Protein AF-0000000083927028 (afdb_homodimer)

Sequence (644 aa):
MFLLHHGEDELATMRWKTPGSFLRGRNTTITQTTTNLSTMASKRDKISDSCSRCLSSKTSTQDGKARVKRVSIEGNIAVGKSTFTRLLQSACPDWEVMAEPVSHWQNIEGGTSKGTGASPQTTVSNLLQMMYQDPLRWSYTFQTYSCMSRLRTQLQPPPARLLSSEGTPVQVYERSVYSDRYIFALNMFELGCINSTEWAVYQNWHSFLVEQFGHQVELEGIIYLKAPPKKCMERLEHRGRAEEKGVELDYLDKLHVQHERWLVEKSTEIHFEKIKQIPVLQLDASVEFQSDPEVREQFITKVCAFFLLHFHPTAAVPVLTTMFLLHHGEDELATMRWKTPGSFLRGRNTTITQTTTNLSTMASKRDKISDSCSRCLSSKTSTQDGKARVKRVSIEGNIAVGKSTFTRLLQSACPDWEVMAEPVSHWQNIEGGTSKGTGASPQTTVSNLLQMMYQDPLRWSYTFQTYSCMSRLRTQLQPPPARLLSSEGTPVQVYERSVYSDRYIFALNMFELGCINSTEWAVYQNWHSFLVEQFGHQVELEGIIYLKAPPKKCMERLEHRGRAEEKGVELDYLDKLHVQHERWLVEKSTEIHFEKIKQIPVLQLDASVEFQSDPEVREQFITKVCAFFLLHFHPTAAVPVLTT

Solvent-accessible surface area (backbone atoms only — not comparable to full-atom values): 37428 Å² total; per-residue (Å²): 134,84,81,80,81,76,80,78,78,79,76,79,72,80,71,80,73,78,81,74,77,84,78,86,78,79,76,75,76,73,77,74,75,84,73,78,72,66,72,63,53,66,64,49,54,53,57,33,48,49,48,48,60,63,32,40,64,78,66,52,43,94,86,59,57,70,70,72,40,30,32,29,42,40,62,51,76,54,44,46,64,73,60,48,47,52,51,49,41,73,51,33,84,44,39,44,72,43,74,63,67,57,68,56,37,52,44,33,50,31,77,72,72,78,58,95,80,46,60,74,68,39,71,65,40,40,48,52,39,45,22,67,75,39,33,67,77,27,35,57,62,42,48,51,48,52,35,47,54,48,48,55,59,56,64,50,77,77,57,67,71,39,72,69,38,80,37,58,24,33,38,38,26,53,42,49,66,60,46,40,47,64,35,52,45,43,47,36,33,78,72,59,28,27,46,72,61,56,46,29,50,50,51,50,52,50,51,51,51,49,60,73,45,33,91,60,69,56,62,68,32,34,38,36,40,42,54,56,45,69,59,17,45,54,41,42,61,68,70,56,53,78,62,53,73,80,66,49,63,67,56,41,43,52,47,43,51,36,46,42,31,47,72,70,67,61,68,54,92,71,92,46,76,70,65,71,71,46,50,65,48,80,39,79,37,69,54,67,45,89,82,30,69,67,53,42,51,51,51,52,50,51,50,42,51,51,48,40,60,73,72,36,72,83,63,74,70,78,74,75,77,124,133,87,78,80,81,79,77,78,79,78,76,81,71,81,69,78,73,78,78,80,78,85,78,80,79,80,77,76,76,74,78,76,75,83,73,78,73,67,70,63,52,64,64,47,54,54,56,33,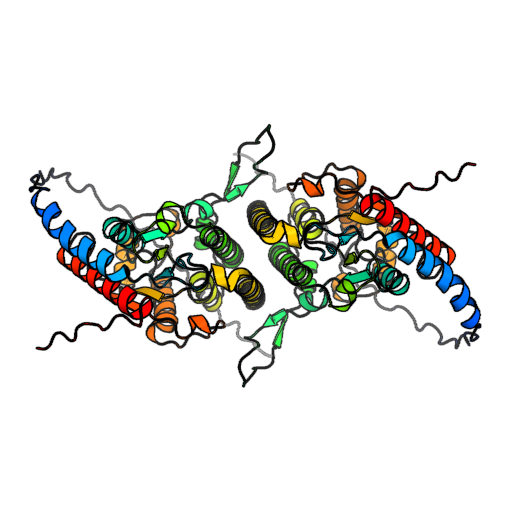47,50,48,47,60,59,33,39,64,78,66,55,44,94,86,59,58,71,71,72,41,31,32,27,42,40,61,50,75,54,44,47,64,72,62,48,48,52,52,49,43,72,51,33,83,44,41,42,72,43,75,63,68,57,66,56,37,52,44,34,50,30,76,72,72,78,59,93,81,47,59,75,70,40,71,66,39,40,48,52,40,45,22,66,76,38,34,66,76,27,35,56,60,42,50,51,48,53,35,48,55,47,47,56,58,54,64,50,75,77,58,66,70,42,73,69,40,79,36,60,26,32,39,38,25,53,42,50,66,61,46,41,47,64,37,53,44,43,48,36,34,76,72,58,28,28,47,73,60,57,46,29,52,50,50,51,52,48,51,50,49,49,62,74,43,30,91,60,68,56,65,68,32,34,38,35,42,40,55,59,42,69,59,17,46,54,42,40,62,68,71,56,54,78,62,52,73,82,66,50,62,6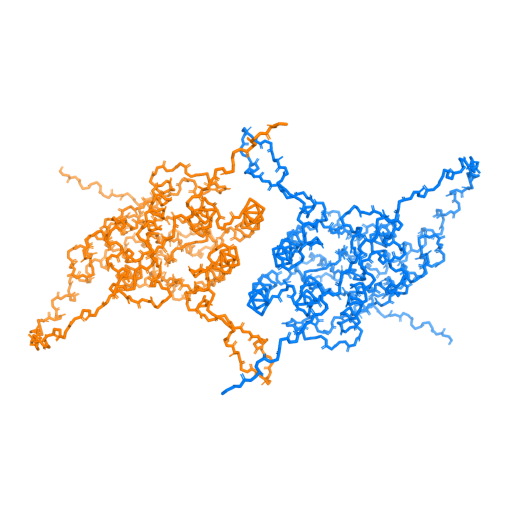7,57,42,43,52,48,42,51,36,45,42,31,47,72,68,68,59,67,52,92,69,91,45,74,71,65,72,72,46,50,66,48,79,42,79,37,70,54,66,46,91,82,29,68,66,52,42,51,51,51,52,51,51,52,41,51,52,47,39,61,73,73,36,71,83,63,74,71,77,73,75,76,124

Radius of gyration: 30.53 Å; Cα contacts (8 Å, |Δi|>4): 823; chains: 2; bounding box: 79×105×72 Å

InterPro domains:
  IPR027417 P-loop containing nucleoside triphosphate hydrolase [G3DSA:3.40.50.300] (68-308)
  IPR027417 P-loop containing nucleoside triphosphate hydrolase [SSF52540] (67-279)
  IPR031314 Deoxynucleoside kinase domain [PF01712] (71-305)
  IPR031314 Deoxynucleoside kinase domain [cd01673] (70-286)
  IPR050566 Deoxyribonucleoside Kinase [PTHR10513] (41-309)

Foldseek 3Di:
DDPPDPPPPPPPPPPLPPPDDDDDPDPPPPPPDPPDPPVVVPVLVVQLVVLQVLQLPQPQDPVRFQDAAEEEEDEFAQLCLVVLQVLLCSSYVLEAEDEQVQVCQQFPWDDDADDPVGPPGDGDGNLLLVCLVQVLPRVLVSLVVSLVVQVVRLQDDDDPVNRPRSGRRYYYYHDASQCSLQQRSVLCDVVVSQDPVSNVVVVVVSVVVCVVCVVRRDHQAYEYADDQLVLSVVSCVVVCDPSCSSPDSVSSVSSNVSCCCVQPVLPGDDDDPRSSPHYYHYDHSNDPCSVPVVSSSVVSVSVSVVCSVRVPVVPPPPPPPD/DPPPDPPPPPPPPPCLPPDDDDDDDDPPPPPPDPPDPPVVVPVLVVQLVVLQVLQLPQPQDPVRFQDAAEEEEDEFAQLQLVVLQVLLCSSYVLEAEDEQPQVCQQFPWDDDADDPVGPPGDGDGNLLLVCLVQVLPRVLVSLVVSLVVQVVRLQDDDDPVNRPRSGRRYYYYHDASQCSLQQRSVLCDVVVSQDPVSNVVVVVVSVVVCVVCVVRRDHQAYEYADDQLVLSVVSCVVVCDPSCSNPDSVSSVSSNVSCCCVQPVLPGDDDDPRSSPHYYHYDHSNDPCSVPVVSSSVVSVSVSVVCSVRVPVVPPPPPPPD

Nearest PDB structures (foldseek):
  2ocp-assembly1_A  TM=9.752E-01  e=1.555E-24  Homo sapiens
  2no0-assembly1_A  TM=9.488E-01  e=3.284E-25  Homo sapiens
  1p60-assembly1_A  TM=9.545E-01  e=2.958E-24  Homo sapiens
  2zi3-assembly1_A  TM=9.392E-01  e=9.121E-24  Homo sapiens
  5mqt-assembly2_C  TM=9.244E-01  e=2.401E-22  Homo sapiens

Secondary structure (DSSP, 8-state):
------------------------------------TTHHHHHHHHHHHHHHHHT------TTS--PPEEEEEEE-TTSSHHHHHHHHHHH-TTEEEE---HHHHH-EEES-S-SSS----EEEE-HHHHHHH-HHHHHHHHHHHHHHHHHHHHTSPPPHHHHT-SS--EEEEES-HHHIIIIIIHHHHHTTSS-HHHHHHHHHHHHHHHHHTHHHH--SEEEEEE--HHHHHHHHHHH--GGGTT--HHHHHHHHHHHIIIIIS--S----HHHHT--EEEEETTS-TTT-HHHHHHHHHHHHHHHHHHH-TT--------/------------------------------------TTHHHHHHHHHHHHHHHHT------TTS--PPEEEEEEE-TTSSHHHHHHHHHHH-TTEEEE---HHHHH-EEES-S-SSS----EEEE-HHHHHHH-HHHHHHHHHHHHHHHHHHHHTSPPPHHHHT-SS--EEEEES-HHHIIIIIIHHHHHTTSS-HHHHHHHHHHHHHHHHHTHHHH--SEEEEEE--HHHHHHHHHHH--GGGTT--HHHHHHHHHHHIIIIIS--S----HHHHT--EEEEETTS-TTT-HHHHHHHHHHHHHHHHHHH-TT--------

pLDDT: mean 77.94, std 27.23, range [18.59, 98.81]

Organism: Seriola dumerili (NCBI:txid41447)

Structure (mmCIF, N/CA/C/O backbone):
data_AF-0000000083927028-model_v1
#
loop_
_entity.id
_entity.type
_entity.pdbx_description
1 polymer 'deoxyguanosine kinase'
#
loop_
_atom_site.group_PDB
_atom_site.id
_atom_site.type_symbol
_atom_site.label_atom_id
_atom_site.label_alt_id
_atom_site.label_comp_id
_atom_site.label_asym_id
_atom_site.label_entity_id
_atom_site.label_seq_id
_atom_site.pdbx_PDB_ins_code
_atom_site.Cartn_x
_atom_site.Cartn_y
_atom_site.Cartn_z
_atom_site.occupancy
_atom_site.B_iso_or_equiv
_atom_site.auth_seq_id
_atom_site.auth_comp_id
_atom_site.auth_asym_id
_atom_site.auth_atom_id
_atom_site.pdbx_PDB_model_num
ATOM 1 N N . MET A 1 1 ? -45.938 9.773 -21.5 1 21.12 1 MET A N 1
ATOM 2 C CA . MET A 1 1 ? -46.719 8.578 -21.172 1 21.12 1 MET A CA 1
ATOM 3 C C . MET A 1 1 ? -45.812 7.336 -21.172 1 21.12 1 MET A C 1
ATOM 5 O O . MET A 1 1 ? -46.312 6.215 -21.297 1 21.12 1 MET A O 1
ATOM 9 N N . PHE A 1 2 ? -44.438 7.449 -21.203 1 23.22 2 PHE A N 1
ATOM 10 C CA . PHE A 1 2 ? -43.438 6.516 -21.766 1 23.22 2 PHE A CA 1
ATOM 11 C C . PHE A 1 2 ? -43.375 5.238 -20.938 1 23.22 2 PHE A C 1
ATOM 13 O O . PHE A 1 2 ? -43.344 5.293 -19.703 1 23.22 2 PHE A O 1
ATOM 20 N N . LEU A 1 3 ? -43.906 4.062 -21.453 1 21.12 3 LEU A N 1
ATOM 21 C CA . LEU A 1 3 ? -44.156 2.682 -21.062 1 21.12 3 LEU A CA 1
ATOM 22 C C . LEU A 1 3 ? -42.844 1.98 -20.688 1 21.12 3 LEU A C 1
ATOM 24 O O . LEU A 1 3 ? -41.969 1.786 -21.531 1 21.12 3 LEU A O 1
ATOM 28 N N . LEU A 1 4 ? -42.219 2.307 -19.531 1 21.72 4 LEU A N 1
ATOM 29 C CA . LEU A 1 4 ? -40.938 1.901 -18.953 1 21.72 4 LEU A CA 1
ATOM 30 C C . LEU A 1 4 ? -40.906 0.393 -18.734 1 21.72 4 LEU A C 1
ATOM 32 O O . LEU A 1 4 ? -41.688 -0.142 -17.953 1 21.72 4 LEU A O 1
ATOM 36 N N . HIS A 1 5 ? -40.656 -0.429 -19.875 1 22.44 5 HIS A N 1
ATOM 37 C CA . HIS A 1 5 ? -40.656 -1.884 -19.984 1 22.44 5 HIS A CA 1
ATOM 38 C C . HIS A 1 5 ? -39.656 -2.51 -19 1 22.44 5 HIS A C 1
ATOM 40 O O . HIS A 1 5 ? -38.531 -2.029 -18.859 1 22.44 5 HIS A O 1
ATOM 46 N N . HIS A 1 6 ? -40.125 -3.203 -17.938 1 23.3 6 HIS A N 1
ATOM 47 C CA . HIS A 1 6 ? -39.688 -3.902 -16.719 1 23.3 6 HIS A CA 1
ATOM 48 C C . HIS A 1 6 ? -38.844 -5.133 -17.062 1 23.3 6 HIS A C 1
ATOM 50 O O . HIS A 1 6 ? -38.625 -5.988 -16.203 1 23.3 6 HIS A O 1
ATOM 56 N N . GLY A 1 7 ? -37.781 -5.027 -18 1 20.95 7 GLY A N 1
ATOM 57 C CA . GLY A 1 7 ? -37.219 -6.293 -18.422 1 20.95 7 GLY A CA 1
ATOM 58 C C . GLY A 1 7 ? -36.656 -7.105 -17.266 1 20.95 7 GLY A C 1
ATOM 59 O O . GLY A 1 7 ? -36.062 -6.551 -16.344 1 20.95 7 GLY A O 1
ATOM 60 N N . GLU A 1 8 ? -37.219 -8.297 -16.922 1 24.14 8 GLU A N 1
ATOM 61 C CA . GLU A 1 8 ? -37.125 -9.391 -15.961 1 24.14 8 GLU A CA 1
ATOM 62 C C . GLU A 1 8 ? -35.75 -10.055 -16.016 1 24.14 8 GLU A C 1
ATOM 64 O O . GLU A 1 8 ? -35.438 -10.797 -16.953 1 24.14 8 GLU A O 1
ATOM 69 N N . ASP A 1 9 ? -34.562 -9.344 -15.961 1 21.52 9 ASP A N 1
ATOM 70 C CA . ASP A 1 9 ? -33.312 -10.07 -16.172 1 21.52 9 ASP A CA 1
ATOM 71 C C . ASP A 1 9 ? -33.156 -11.211 -15.172 1 21.52 9 ASP A C 1
ATOM 73 O O . ASP A 1 9 ? -33.312 -11.008 -13.961 1 21.52 9 ASP A O 1
ATOM 77 N N . GLU A 1 10 ? -33.375 -12.477 -15.641 1 23.61 10 GLU A N 1
ATOM 78 C CA . GLU A 1 10 ? -33.281 -13.82 -15.086 1 23.61 10 GLU A CA 1
ATOM 79 C C . GLU A 1 10 ? -31.906 -14.047 -14.445 1 23.61 10 GLU A C 1
ATOM 81 O O . GLU A 1 10 ? -30.891 -13.992 -15.125 1 23.61 10 GLU A O 1
ATOM 86 N N . LEU A 1 11 ? -31.609 -13.492 -13.281 1 20.66 11 LEU A N 1
ATOM 87 C CA . LEU A 1 11 ? -30.438 -13.719 -12.438 1 20.66 11 LEU A CA 1
ATOM 88 C C . LEU A 1 11 ? -30.172 -15.211 -12.258 1 20.66 11 LEU A C 1
ATOM 90 O O . LEU A 1 11 ? -31.031 -15.938 -11.742 1 20.66 11 LEU A O 1
ATOM 94 N N . ALA A 1 12 ? -29.422 -15.797 -13.266 1 20.72 12 ALA A N 1
ATOM 95 C CA . ALA A 1 12 ? -28.938 -17.172 -13.367 1 20.72 12 ALA A CA 1
ATOM 96 C C . ALA A 1 12 ? -28.438 -17.672 -12.023 1 20.72 12 ALA A C 1
ATOM 98 O O . ALA A 1 12 ? -27.578 -17.047 -11.391 1 20.72 12 ALA A O 1
ATOM 99 N N . THR A 1 13 ? -29.234 -18.406 -11.242 1 21.3 13 THR A N 1
ATOM 100 C CA . THR A 1 13 ? -29.141 -19.094 -9.969 1 21.3 13 THR A CA 1
ATOM 101 C C . THR A 1 13 ? -27.984 -20.094 -9.977 1 21.3 13 THR A C 1
ATOM 103 O O . THR A 1 13 ? -27.984 -21.047 -10.766 1 21.3 13 THR A O 1
ATOM 106 N N . MET A 1 14 ? -26.75 -19.578 -10.094 1 20.09 14 MET A N 1
ATOM 107 C CA . MET A 1 14 ? -25.656 -20.547 -10.023 1 20.09 14 MET A CA 1
ATOM 108 C C . MET A 1 14 ? -25.859 -21.516 -8.867 1 20.09 14 MET A C 1
ATOM 110 O O . MET A 1 14 ? -25.781 -21.125 -7.703 1 20.09 14 MET A O 1
ATOM 114 N N . ARG A 1 15 ? -26.812 -22.406 -9.047 1 20.64 15 ARG A N 1
ATOM 115 C CA . ARG A 1 15 ? -27.203 -23.469 -8.125 1 20.64 15 ARG A CA 1
ATOM 116 C C . ARG A 1 15 ? -25.984 -24.328 -7.766 1 20.64 15 ARG A C 1
ATOM 118 O O . ARG A 1 15 ? -25.438 -25.016 -8.617 1 20.64 15 ARG A O 1
ATOM 125 N N . TRP A 1 16 ? -25.062 -23.953 -6.848 1 19.16 16 TRP A N 1
ATOM 126 C CA . TRP A 1 16 ? -23.938 -24.719 -6.324 1 19.16 16 TRP A CA 1
ATOM 127 C C . TRP A 1 16 ? -24.438 -26.031 -5.707 1 19.16 16 TRP A C 1
ATOM 129 O O . TRP A 1 16 ? -25.188 -26.016 -4.738 1 19.16 16 TRP A O 1
ATOM 139 N N . LYS A 1 17 ? -25.062 -26.922 -6.594 1 20.27 17 LYS A N 1
ATOM 140 C CA . LYS A 1 17 ? -25.578 -28.203 -6.117 1 20.27 17 LYS A CA 1
ATOM 141 C C . LYS A 1 17 ? -24.531 -28.922 -5.277 1 20.27 17 LYS A C 1
ATOM 143 O O . LYS A 1 17 ? -23.359 -28.953 -5.629 1 20.27 17 LYS A O 1
ATOM 148 N N . THR A 1 18 ? -24.719 -29.188 -3.998 1 20.94 18 THR A N 1
ATOM 149 C CA . THR A 1 18 ? -24 -29.781 -2.869 1 20.94 18 THR A CA 1
ATOM 150 C C . THR A 1 18 ? -23.781 -31.281 -3.096 1 20.94 18 THR A C 1
ATOM 152 O O . THR A 1 18 ? -24.734 -32.062 -3.059 1 20.94 18 THR A O 1
ATOM 155 N N . PRO A 1 19 ? -23.109 -31.688 -4.238 1 21.59 19 PRO A N 1
ATOM 156 C CA . PRO A 1 19 ? -23.188 -33.125 -4.445 1 21.59 19 PRO A CA 1
ATOM 157 C C . PRO A 1 19 ? -22.625 -33.938 -3.271 1 21.59 19 PRO A C 1
ATOM 159 O O . PRO A 1 19 ? -21.594 -33.562 -2.717 1 21.59 19 PRO A O 1
ATOM 162 N N . GLY A 1 20 ? -23.531 -34.531 -2.539 1 18.59 20 GLY A N 1
ATOM 163 C CA . GLY A 1 20 ? -23.328 -35.25 -1.296 1 18.59 20 GLY A CA 1
ATOM 164 C C . GLY A 1 20 ? -22.297 -36.344 -1.404 1 18.59 20 GLY A C 1
ATOM 165 O O . GLY A 1 20 ? -21.219 -36.25 -0.819 1 18.59 20 GLY A O 1
ATOM 166 N N . SER A 1 21 ? -22.672 -37.625 -1.645 1 21.22 21 SER A N 1
ATOM 167 C CA . SER A 1 21 ? -22.5 -38.75 -0.732 1 21.22 21 SER A CA 1
ATOM 168 C C . SER A 1 21 ? -21.344 -39.625 -1.161 1 21.22 21 SER A C 1
ATOM 170 O O . SER A 1 21 ? -21.281 -40.812 -0.791 1 21.22 21 SER A O 1
ATOM 172 N N . PHE A 1 22 ? -20.266 -39.188 -1.762 1 20.56 22 PHE A N 1
ATOM 173 C CA . PHE A 1 22 ? -19.5 -40.188 -2.467 1 20.56 22 PHE A CA 1
ATOM 174 C C . PHE A 1 22 ? -19.031 -41.281 -1.5 1 20.56 22 PHE A C 1
ATOM 176 O O . PHE A 1 22 ? -18.641 -40.969 -0.367 1 20.56 22 PHE A O 1
ATOM 183 N N . LEU A 1 23 ? -19.266 -42.562 -1.892 1 21.78 23 LEU A N 1
ATOM 184 C CA . LEU A 1 23 ? -19.203 -43.938 -1.376 1 21.78 23 LEU A CA 1
ATOM 185 C C . LEU A 1 23 ? -17.797 -44.281 -0.935 1 21.78 23 LEU A C 1
ATOM 187 O O . LEU A 1 23 ? -16.828 -43.656 -1.384 1 21.78 23 LEU A O 1
ATOM 191 N N . ARG A 1 24 ? -17.672 -45.406 -0.088 1 22.17 24 ARG A N 1
ATOM 192 C CA . ARG A 1 24 ? -16.875 -46.125 0.91 1 22.17 24 ARG A CA 1
ATOM 193 C C . ARG A 1 24 ? -15.664 -46.781 0.272 1 22.17 24 ARG A C 1
ATOM 195 O O . ARG A 1 24 ? -15.781 -47.844 -0.354 1 22.17 24 ARG A O 1
ATOM 202 N N . GLY A 1 25 ? -14.961 -46.031 -0.669 1 20.44 25 GLY A N 1
ATOM 203 C CA . GLY A 1 25 ? -14.016 -46.875 -1.404 1 20.44 25 GLY A CA 1
ATOM 204 C C . GLY A 1 25 ? -13.07 -47.625 -0.504 1 20.44 25 GLY A C 1
ATOM 205 O O . GLY A 1 25 ? -12.781 -47.219 0.614 1 20.44 25 GLY A O 1
ATOM 206 N N . ARG A 1 26 ? -12.906 -49 -0.8 1 22.8 26 ARG A N 1
ATOM 207 C CA . ARG A 1 26 ? -12.227 -50.188 -0.278 1 22.8 26 ARG A CA 1
ATOM 208 C C . ARG A 1 26 ? -10.727 -49.969 -0.155 1 22.8 26 ARG A C 1
ATOM 210 O O . ARG A 1 26 ? -10.141 -49.25 -0.981 1 22.8 26 ARG A O 1
ATOM 217 N N . ASN A 1 27 ? -10.227 -50.125 1.032 1 21.23 27 ASN A N 1
ATOM 218 C CA . ASN A 1 27 ? -8.945 -50.031 1.717 1 21.23 27 ASN A CA 1
ATOM 219 C C . ASN A 1 27 ? -7.859 -50.844 1.006 1 21.23 27 ASN A C 1
ATOM 221 O O . ASN A 1 27 ? -6.816 -51.125 1.592 1 21.23 27 ASN A O 1
ATOM 225 N N . THR A 1 28 ? -8 -51.094 -0.365 1 21.8 28 THR A N 1
ATOM 226 C CA . THR A 1 28 ? -7.055 -52.156 -0.668 1 21.8 28 THR A CA 1
ATOM 227 C C . THR A 1 28 ? -5.621 -51.688 -0.411 1 21.8 28 THR A C 1
ATOM 229 O O . THR A 1 28 ? -5.23 -50.594 -0.825 1 21.8 28 THR A O 1
ATOM 232 N N . THR A 1 29 ? -4.949 -52.406 0.438 1 23.45 29 THR A N 1
ATOM 233 C CA . THR A 1 29 ? -3.613 -52.344 1.025 1 23.45 29 THR A CA 1
ATOM 234 C C . THR A 1 29 ? -2.543 -52.438 -0.058 1 23.45 29 THR A C 1
ATOM 236 O O . THR A 1 29 ? -2.371 -53.5 -0.681 1 23.45 29 THR A O 1
ATOM 239 N N . ILE A 1 30 ? -2.619 -51.562 -1.163 1 21.94 30 ILE A N 1
ATOM 240 C CA . ILE A 1 30 ? -1.588 -51.875 -2.145 1 21.94 30 ILE A CA 1
ATOM 241 C C . ILE A 1 30 ? -0.212 -51.812 -1.486 1 21.94 30 ILE A C 1
ATOM 243 O O . ILE A 1 30 ? 0.135 -50.812 -0.857 1 21.94 30 ILE A O 1
ATOM 247 N N . THR A 1 31 ? 0.348 -52.938 -1.277 1 22.59 31 THR A N 1
ATOM 248 C CA . THR A 1 31 ? 1.706 -53.219 -0.829 1 22.59 31 THR A CA 1
ATOM 249 C C . THR A 1 31 ? 2.729 -52.562 -1.757 1 22.59 31 THR A C 1
ATOM 251 O O . THR A 1 31 ? 2.842 -52.938 -2.926 1 22.59 31 THR A O 1
ATOM 254 N N . GLN A 1 32 ? 2.682 -51.219 -1.844 1 21.22 32 GLN A N 1
ATOM 255 C CA . GLN A 1 32 ? 3.668 -50.625 -2.74 1 21.22 32 GLN A CA 1
ATOM 256 C C . GLN A 1 32 ? 5.066 -51.156 -2.447 1 21.22 32 GLN A C 1
ATOM 258 O O . GLN A 1 32 ? 5.504 -51.156 -1.295 1 21.22 32 GLN A O 1
ATOM 263 N N . THR A 1 33 ? 5.492 -52.031 -3.312 1 23.75 33 THR A N 1
ATOM 264 C CA . THR A 1 33 ? 6.855 -52.531 -3.453 1 23.75 33 THR A CA 1
ATOM 265 C C . THR A 1 33 ? 7.863 -51.375 -3.424 1 23.75 33 THR A C 1
ATOM 267 O O . THR A 1 33 ? 7.707 -50.375 -4.141 1 23.75 33 THR A O 1
ATOM 270 N N . THR A 1 34 ? 8.719 -51.344 -2.467 1 24.64 34 THR A N 1
ATOM 271 C CA . THR A 1 34 ? 9.883 -50.531 -2.115 1 24.64 34 THR A CA 1
ATOM 272 C C . THR A 1 34 ? 10.867 -50.469 -3.283 1 24.64 34 THR A C 1
ATOM 274 O O . THR A 1 34 ? 11.633 -51.406 -3.51 1 24.64 34 THR A O 1
ATOM 277 N N . THR A 1 35 ? 10.383 -50.281 -4.57 1 25.52 35 THR A N 1
ATOM 278 C CA . THR A 1 35 ? 11.438 -50.25 -5.574 1 25.52 35 THR A CA 1
ATOM 279 C C . THR A 1 35 ? 12.555 -49.281 -5.145 1 25.52 35 THR A C 1
ATOM 281 O O . THR A 1 35 ? 12.297 -48.25 -4.512 1 25.52 35 THR A O 1
ATOM 284 N N . ASN A 1 36 ? 13.875 -49.531 -5.539 1 25.91 36 ASN A N 1
ATOM 285 C CA . ASN A 1 36 ? 15.266 -49.219 -5.254 1 25.91 36 ASN A CA 1
ATOM 286 C C . ASN A 1 36 ? 15.586 -47.75 -5.578 1 25.91 36 ASN A C 1
ATOM 288 O O . ASN A 1 36 ? 15.477 -47.344 -6.73 1 25.91 36 ASN A O 1
ATOM 292 N N . LEU A 1 37 ? 15.516 -46.844 -4.668 1 30.66 37 LEU A N 1
ATOM 293 C CA . LEU A 1 37 ? 15.922 -45.438 -4.562 1 30.66 37 LEU A CA 1
ATOM 294 C C . LEU A 1 37 ? 17.344 -45.25 -5.055 1 30.66 37 LEU A C 1
ATOM 296 O O . LEU A 1 37 ? 17.859 -44.125 -5.086 1 30.66 37 LEU A O 1
ATOM 300 N N . SER A 1 38 ? 18.125 -46.344 -5.23 1 33.06 38 SER A N 1
ATOM 301 C CA . SER A 1 38 ? 19.547 -46.156 -5.418 1 33.06 38 SER A CA 1
ATOM 302 C C . SER A 1 38 ? 19.859 -45.562 -6.793 1 33.06 38 SER A C 1
ATOM 304 O O . SER A 1 38 ? 20.844 -44.844 -6.965 1 33.06 38 SER A O 1
ATOM 306 N N . THR A 1 39 ? 19.219 -46.062 -7.859 1 33.22 39 THR A N 1
ATOM 307 C CA . THR A 1 39 ? 19.641 -45.656 -9.203 1 33.22 39 THR A CA 1
ATOM 308 C C . THR A 1 39 ? 19.234 -44.219 -9.492 1 33.22 39 THR A C 1
ATOM 310 O O . THR A 1 39 ? 19.688 -43.625 -10.477 1 33.22 39 THR A O 1
ATOM 313 N N . MET A 1 40 ? 18.312 -43.656 -8.781 1 33.25 40 MET A N 1
ATOM 314 C CA . MET A 1 40 ? 17.875 -42.312 -9.047 1 33.25 40 MET A CA 1
ATOM 315 C C . MET A 1 40 ? 18.953 -41.312 -8.625 1 33.25 40 MET A C 1
ATOM 317 O O . MET A 1 40 ? 18.891 -40.125 -8.969 1 33.25 40 MET A O 1
ATOM 321 N N . ALA A 1 41 ? 19.875 -41.688 -7.789 1 36.66 41 ALA A N 1
ATOM 322 C CA . ALA A 1 41 ? 20.938 -40.812 -7.301 1 36.66 41 ALA A CA 1
ATOM 323 C C . ALA A 1 41 ? 21.969 -40.531 -8.391 1 36.66 41 ALA A C 1
ATOM 325 O O . ALA A 1 41 ? 22.469 -39.406 -8.516 1 36.66 41 ALA A O 1
ATOM 326 N N . SER A 1 42 ? 22.391 -41.469 -9.203 1 41.16 42 SER A N 1
ATOM 327 C CA . SER A 1 42 ? 23.5 -41.312 -10.125 1 41.16 42 SER A CA 1
ATOM 328 C C . SER A 1 42 ? 23.156 -40.344 -11.258 1 41.16 42 SER A C 1
ATOM 330 O O . SER A 1 42 ? 24 -39.562 -11.711 1 41.16 42 SER A O 1
ATOM 332 N N . LYS A 1 43 ? 22.016 -40.375 -11.828 1 42.28 43 LYS A N 1
ATOM 333 C CA . LYS A 1 43 ? 21.594 -39.5 -12.914 1 42.28 43 LYS A CA 1
ATOM 334 C C . LYS A 1 43 ? 21.281 -38.094 -12.406 1 42.28 43 LYS A C 1
ATOM 336 O O . LYS A 1 43 ? 21.203 -37.156 -13.18 1 42.28 43 LYS A O 1
ATOM 341 N N . ARG A 1 44 ? 20.953 -37.969 -11.25 1 43.53 44 ARG A N 1
ATOM 342 C CA . ARG A 1 44 ? 20.719 -36.688 -10.562 1 43.53 44 ARG A CA 1
ATOM 343 C C . ARG A 1 44 ? 22 -35.875 -10.508 1 43.53 44 ARG A C 1
ATOM 345 O O . ARG A 1 44 ? 21.953 -34.625 -10.656 1 43.53 44 ARG A O 1
ATOM 352 N N . ASP A 1 45 ? 23.141 -36.469 -10.281 1 45.12 45 ASP A N 1
ATOM 353 C CA . ASP A 1 45 ? 24.422 -35.781 -10.156 1 45.12 45 ASP A CA 1
ATOM 354 C C . ASP A 1 45 ? 24.828 -35.125 -11.477 1 45.12 45 ASP A C 1
ATOM 356 O O . ASP A 1 45 ? 25.453 -34.062 -11.492 1 45.12 45 ASP A O 1
ATOM 360 N N . LYS A 1 46 ? 24.438 -35.656 -12.555 1 47.19 46 LYS A N 1
ATOM 361 C CA . LYS A 1 46 ? 24.922 -35.125 -13.836 1 47.19 46 LYS A CA 1
ATOM 362 C C . LYS A 1 46 ? 24.109 -33.938 -14.273 1 47.19 46 LYS A C 1
ATOM 364 O O . LYS A 1 46 ? 24.672 -32.969 -14.82 1 47.19 46 LYS A O 1
ATOM 369 N N . ILE A 1 47 ? 22.828 -33.938 -14.164 1 46.88 47 ILE A N 1
ATOM 370 C CA . ILE A 1 47 ? 22.016 -32.812 -14.578 1 46.88 47 ILE A CA 1
ATOM 371 C C . ILE A 1 47 ? 22.281 -31.625 -13.648 1 46.88 47 ILE A C 1
ATOM 373 O O . ILE A 1 47 ? 22.438 -30.5 -14.109 1 46.88 47 ILE A O 1
ATOM 377 N N . SER A 1 48 ? 22.359 -31.922 -12.367 1 52.28 48 SER A N 1
ATOM 378 C CA . SER A 1 48 ? 22.641 -30.875 -11.391 1 52.28 48 SER A CA 1
ATOM 379 C C . SER A 1 48 ? 24 -30.25 -11.648 1 52.28 48 SER A C 1
ATOM 381 O O . SER A 1 48 ? 24.156 -29.031 -11.555 1 52.28 48 SER A O 1
ATOM 383 N N . ASP A 1 49 ? 24.984 -31.125 -11.961 1 52.69 49 ASP A N 1
ATOM 384 C CA . ASP A 1 49 ? 26.328 -30.625 -12.227 1 52.69 49 ASP A CA 1
ATOM 385 C C . ASP A 1 49 ? 26.359 -29.75 -13.477 1 52.69 49 ASP A C 1
ATOM 387 O O . ASP A 1 49 ? 27.078 -28.75 -13.523 1 52.69 49 ASP A O 1
ATOM 391 N N . SER A 1 50 ? 25.594 -30.125 -14.352 1 48.03 50 SER A N 1
ATOM 392 C CA . SER A 1 50 ? 25.625 -29.391 -15.609 1 48.03 50 SER A CA 1
ATOM 393 C C . SER A 1 50 ? 25 -28.016 -15.461 1 48.03 50 SER A C 1
ATOM 395 O O . SER A 1 50 ? 25.516 -27.031 -15.984 1 48.03 50 SER A O 1
ATOM 397 N N . CYS A 1 51 ? 23.891 -27.906 -14.766 1 56.12 51 CYS A N 1
ATOM 398 C CA . CYS A 1 51 ? 23.297 -26.578 -14.602 1 56.12 51 CYS A CA 1
ATOM 399 C C . CYS A 1 51 ? 24.172 -25.703 -13.734 1 56.12 51 CYS A C 1
ATOM 401 O O . CYS A 1 51 ? 24.297 -24.5 -13.984 1 56.12 51 CYS A O 1
ATOM 403 N N . SER A 1 52 ? 24.656 -26.312 -12.641 1 54.53 52 SER A N 1
ATOM 404 C CA . SER A 1 52 ? 25.5 -25.531 -11.742 1 54.53 52 SER A CA 1
ATOM 405 C C . SER A 1 52 ? 26.734 -25 -12.469 1 54.53 52 SER A C 1
ATOM 407 O O . SER A 1 52 ? 27.156 -23.859 -12.25 1 54.53 52 SER A O 1
ATOM 409 N N . ARG A 1 53 ? 27.391 -25.828 -13.211 1 47.97 53 ARG A N 1
ATOM 410 C CA . ARG A 1 53 ? 28.594 -25.422 -13.922 1 47.97 53 ARG A CA 1
ATOM 411 C C . ARG A 1 53 ? 28.297 -24.359 -14.961 1 47.97 53 ARG A C 1
ATOM 413 O O . ARG A 1 53 ? 29.141 -23.516 -15.266 1 47.97 53 ARG A O 1
ATOM 420 N N . CYS A 1 54 ? 27.141 -24.5 -15.492 1 46.03 54 CYS A N 1
ATOM 421 C CA . CYS A 1 54 ? 26.812 -23.578 -16.578 1 46.03 54 CYS A CA 1
ATOM 422 C C . CYS A 1 54 ? 26.547 -22.188 -16.031 1 46.03 54 CYS A C 1
ATOM 424 O O . CYS A 1 54 ? 26.672 -21.203 -16.766 1 46.03 54 CYS A O 1
ATOM 426 N N . LEU A 1 55 ? 26.125 -22 -14.797 1 54.53 55 LEU A N 1
ATOM 427 C CA . LEU A 1 55 ? 25.859 -20.672 -14.281 1 54.53 55 LEU A CA 1
ATOM 428 C C . LEU A 1 55 ? 27.094 -20.094 -13.602 1 54.53 55 LEU A C 1
ATOM 430 O O . LEU A 1 55 ? 27.031 -19.016 -13 1 54.53 55 LEU A O 1
ATOM 434 N N . SER A 1 56 ? 28.188 -20.828 -13.578 1 50.06 56 SER A N 1
ATOM 435 C CA . SER A 1 56 ? 29.406 -20.344 -12.914 1 50.06 56 SER A CA 1
ATOM 436 C C . SER A 1 56 ? 29.984 -19.141 -13.625 1 50.06 56 SER A C 1
ATOM 438 O O . SER A 1 56 ? 31.125 -18.734 -13.359 1 50.06 56 SER A O 1
ATOM 440 N N . SER A 1 57 ? 29.391 -18.625 -14.609 1 43.03 57 SER A N 1
ATOM 441 C CA . SER A 1 57 ? 30.156 -17.469 -15.031 1 43.03 57 SER A CA 1
ATOM 442 C C . SER A 1 57 ? 30 -16.312 -14.047 1 43.03 57 SER A C 1
ATOM 444 O O . SER A 1 57 ? 28.875 -15.906 -13.727 1 43.03 57 SER A O 1
ATOM 446 N N . LYS A 1 58 ? 30.969 -15.969 -13.305 1 44.91 58 LYS A N 1
ATOM 447 C CA . LYS A 1 58 ? 31.125 -14.836 -12.398 1 44.91 58 LYS A CA 1
ATOM 448 C C . LYS A 1 58 ? 30.75 -13.523 -13.086 1 44.91 58 LYS A C 1
ATOM 450 O O . LYS A 1 58 ? 31.531 -12.969 -13.859 1 44.91 58 LYS A O 1
ATOM 455 N N . THR A 1 59 ? 29.594 -13.398 -13.625 1 43.38 59 THR A N 1
ATOM 456 C CA . THR A 1 59 ? 29.359 -12.008 -14 1 43.38 59 THR A CA 1
ATOM 457 C C . THR A 1 59 ? 29.391 -11.102 -12.773 1 43.38 59 THR A C 1
ATOM 459 O O . THR A 1 59 ? 28.484 -11.156 -11.93 1 43.38 59 THR A O 1
ATOM 462 N N . SER A 1 60 ? 30.438 -10.883 -12.258 1 40.97 60 SER A N 1
ATOM 463 C CA . SER A 1 60 ? 30.688 -9.961 -11.148 1 40.97 60 SER A CA 1
ATOM 464 C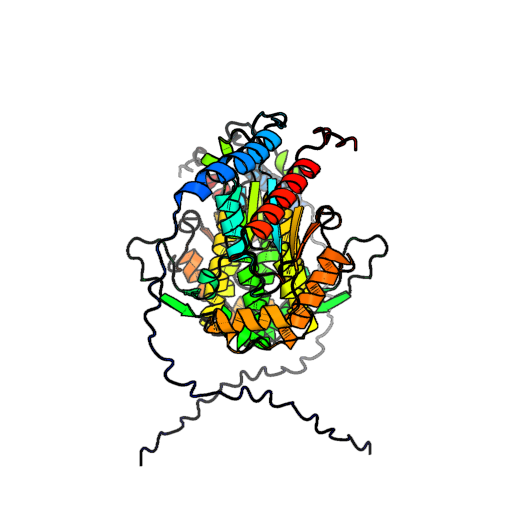 C . SER A 1 60 ? 30.203 -8.555 -11.492 1 40.97 60 SER A C 1
ATOM 466 O O . SER A 1 60 ? 30.422 -8.07 -12.602 1 40.97 60 SER A O 1
ATOM 468 N N . THR A 1 61 ? 29.062 -8.148 -11 1 46.16 61 THR A N 1
ATOM 469 C CA . THR A 1 61 ? 28.859 -6.703 -11.047 1 46.16 61 THR A CA 1
ATOM 470 C C . THR A 1 61 ? 30.094 -5.957 -10.555 1 46.16 61 THR A C 1
ATOM 472 O O . THR A 1 61 ? 30.969 -6.547 -9.93 1 46.16 61 THR A O 1
ATOM 475 N N . GLN A 1 62 ? 30.359 -4.672 -10.914 1 41.69 62 GLN A N 1
ATOM 476 C CA . GLN A 1 62 ? 31.484 -3.828 -10.523 1 41.69 62 GLN A CA 1
ATOM 477 C C . GLN A 1 62 ? 31.844 -4.035 -9.055 1 41.69 62 GLN A C 1
ATOM 479 O O . GLN A 1 62 ? 33 -3.93 -8.672 1 41.69 62 GLN A O 1
ATOM 484 N N . ASP A 1 63 ? 30.906 -3.965 -8.133 1 45.34 63 ASP A N 1
ATOM 485 C CA . ASP A 1 63 ? 31.328 -4.027 -6.73 1 45.34 63 ASP A CA 1
ATOM 486 C C . ASP A 1 63 ? 31.469 -5.477 -6.266 1 45.34 63 ASP A C 1
ATOM 488 O O . ASP A 1 63 ? 31.562 -5.742 -5.066 1 45.34 63 ASP A O 1
ATOM 492 N N . GLY A 1 64 ? 31.641 -6.473 -7.129 1 46.91 64 GLY A N 1
ATOM 493 C CA . GLY A 1 64 ? 32 -7.855 -6.848 1 46.91 64 GLY A CA 1
ATOM 494 C C . GLY A 1 64 ? 30.812 -8.688 -6.367 1 46.91 64 GLY A C 1
ATOM 495 O O . GLY A 1 64 ? 30.953 -9.883 -6.121 1 46.91 64 GLY A O 1
ATOM 496 N N . LYS A 1 65 ? 29.797 -8.023 -5.816 1 52.44 65 LYS A N 1
ATOM 497 C CA . LYS A 1 65 ? 28.797 -8.883 -5.195 1 52.44 65 LYS A CA 1
ATOM 498 C C . LYS A 1 65 ? 27.797 -9.398 -6.234 1 52.44 65 LYS A C 1
ATOM 500 O O . LYS A 1 65 ? 27.297 -8.633 -7.051 1 52.44 65 LYS A O 1
ATOM 505 N N . ALA A 1 66 ? 27.781 -10.68 -6.488 1 58.91 66 ALA A N 1
ATOM 506 C CA . ALA A 1 66 ? 26.906 -11.375 -7.441 1 58.91 66 ALA A CA 1
ATOM 507 C C . ALA A 1 66 ? 25.453 -10.938 -7.281 1 58.91 66 ALA A C 1
ATOM 509 O O . ALA A 1 66 ? 24.922 -10.93 -6.172 1 58.91 66 ALA A O 1
ATOM 510 N N . ARG A 1 67 ? 24.812 -10.227 -8.297 1 77.88 67 ARG A N 1
ATOM 511 C CA . ARG A 1 67 ? 23.422 -9.758 -8.305 1 77.88 67 ARG A CA 1
ATOM 512 C C . ARG A 1 67 ? 22.453 -10.922 -8.453 1 77.88 67 ARG A C 1
ATOM 514 O O . ARG A 1 67 ? 22.609 -11.758 -9.352 1 77.88 67 ARG A O 1
ATOM 521 N N . VAL A 1 68 ? 21.531 -11.148 -7.543 1 87.38 68 VAL A N 1
ATOM 522 C CA . VAL A 1 68 ? 20.531 -12.203 -7.527 1 87.38 68 VAL A CA 1
ATOM 523 C C . VAL A 1 68 ? 19.547 -12.016 -8.688 1 87.38 68 VAL A C 1
ATOM 525 O O . VAL A 1 68 ? 19.078 -10.898 -8.93 1 87.38 68 VAL A O 1
ATOM 528 N N . LYS A 1 69 ? 19.438 -13.062 -9.469 1 92.19 69 LYS A N 1
ATOM 529 C CA . LYS A 1 69 ? 18.453 -13.039 -10.555 1 92.19 69 LYS A CA 1
ATOM 530 C C . LYS A 1 69 ? 17.094 -13.492 -10.055 1 92.19 69 LYS A C 1
ATOM 532 O O . LYS A 1 69 ? 16.984 -14.422 -9.258 1 92.19 69 LYS A O 1
ATOM 537 N N . ARG A 1 70 ? 16.078 -12.789 -10.508 1 94.38 70 ARG A N 1
ATOM 538 C CA . ARG A 1 70 ? 14.727 -13.086 -10.047 1 94.38 70 ARG A CA 1
ATOM 539 C C . ARG A 1 70 ? 13.852 -13.578 -11.195 1 94.38 70 ARG A C 1
ATOM 541 O O . ARG A 1 70 ? 13.828 -12.977 -12.266 1 94.38 70 ARG A O 1
ATOM 548 N N . VAL A 1 71 ? 13.156 -14.68 -10.938 1 96.56 71 VAL A N 1
ATOM 549 C CA . VAL A 1 71 ? 12.289 -15.297 -11.93 1 96.56 71 VAL A CA 1
ATOM 550 C C . VAL A 1 71 ? 10.945 -15.648 -11.297 1 96.56 71 VAL A C 1
ATOM 552 O O . VAL A 1 71 ? 10.898 -16.078 -10.141 1 96.56 71 VAL A O 1
ATOM 555 N N . SER A 1 72 ? 9.875 -15.438 -12.016 1 97.62 72 SER A N 1
ATOM 556 C CA . SER A 1 72 ? 8.555 -15.805 -11.508 1 97.62 72 SER A CA 1
ATOM 557 C C . SER A 1 72 ? 7.98 -16.984 -12.273 1 97.62 72 SER A C 1
ATOM 559 O O . SER A 1 72 ? 8.156 -17.094 -13.492 1 97.62 72 SER A O 1
ATOM 561 N N . ILE A 1 73 ? 7.348 -17.844 -11.516 1 98.38 73 ILE A N 1
ATOM 562 C CA . ILE A 1 73 ? 6.555 -18.922 -12.117 1 98.38 73 ILE A CA 1
ATOM 563 C C . ILE A 1 73 ? 5.086 -18.516 -12.156 1 98.38 73 ILE A C 1
ATOM 565 O O . ILE A 1 73 ? 4.488 -18.203 -11.125 1 98.38 73 ILE A O 1
ATOM 569 N N . GLU A 1 74 ? 4.566 -18.516 -13.352 1 98.69 74 GLU A N 1
ATOM 570 C CA . GLU A 1 74 ? 3.186 -18.078 -13.57 1 98.69 74 GLU A CA 1
ATOM 571 C C . GLU A 1 74 ? 2.346 -19.219 -14.148 1 98.69 74 GLU A C 1
ATOM 573 O O . GLU A 1 74 ? 2.879 -20.141 -14.773 1 98.69 74 GLU A O 1
ATOM 578 N N . GLY A 1 75 ? 1.058 -19.109 -13.945 1 98.75 75 GLY A N 1
ATOM 579 C CA . GLY A 1 75 ? 0.118 -20.109 -14.453 1 98.75 75 GLY A CA 1
ATOM 580 C C . GLY A 1 75 ? -1.208 -20.094 -13.719 1 98.75 75 GLY A C 1
ATOM 581 O O . GLY A 1 75 ? -1.334 -19.469 -12.664 1 98.75 75 GLY A O 1
ATOM 582 N N . ASN A 1 76 ? -2.152 -20.812 -14.297 1 98.62 76 ASN A N 1
ATOM 583 C CA . ASN A 1 76 ? -3.5 -20.875 -13.742 1 98.62 76 ASN A CA 1
ATOM 584 C C . ASN A 1 76 ? -3.5 -21.516 -12.352 1 98.62 76 ASN A C 1
ATOM 586 O O . ASN A 1 76 ? -2.482 -22.047 -11.906 1 98.62 76 ASN A O 1
ATOM 590 N N . ILE A 1 77 ? -4.609 -21.281 -11.602 1 97.5 77 ILE A N 1
ATOM 591 C CA . ILE A 1 77 ? -4.816 -21.969 -10.328 1 97.5 77 ILE A CA 1
ATOM 592 C C . ILE A 1 77 ? -4.809 -23.484 -10.539 1 97.5 77 ILE A C 1
ATOM 594 O O . ILE A 1 77 ? -5.445 -23.984 -11.469 1 97.5 77 ILE A O 1
ATOM 598 N N . ALA A 1 78 ? -4.031 -24.219 -9.742 1 97.19 78 ALA A N 1
ATOM 599 C CA . ALA A 1 78 ? -3.949 -25.688 -9.727 1 97.19 78 ALA A CA 1
ATOM 600 C C . ALA A 1 78 ? -3.229 -26.203 -10.969 1 97.19 78 ALA A C 1
ATOM 602 O O . ALA A 1 78 ? -3.404 -27.359 -11.352 1 97.19 78 ALA A O 1
ATOM 603 N N . VAL A 1 79 ? -2.426 -25.375 -11.594 1 98.06 79 VAL A N 1
ATOM 604 C CA . VAL A 1 79 ? -1.703 -25.812 -12.781 1 98.06 79 VAL A CA 1
ATOM 605 C C . VAL A 1 79 ? -0.507 -26.672 -12.367 1 98.06 79 VAL A C 1
ATOM 607 O O . VAL A 1 79 ? 0.017 -27.438 -13.172 1 98.06 79 VAL A O 1
ATOM 610 N N . GLY A 1 80 ? 0.015 -26.484 -11.141 1 96.25 80 GLY A N 1
ATOM 611 C CA . GLY A 1 80 ? 1.133 -27.266 -10.648 1 96.25 80 GLY A CA 1
ATOM 612 C C . GLY A 1 80 ? 2.35 -26.438 -10.305 1 96.25 80 GLY A C 1
ATOM 613 O O . GLY A 1 80 ? 3.477 -26.922 -10.32 1 96.25 80 GLY A O 1
ATOM 614 N N . LYS A 1 81 ? 2.199 -25.156 -10 1 96.94 81 LYS A N 1
ATOM 615 C CA . LYS A 1 81 ? 3.309 -24.25 -9.711 1 96.94 81 LYS A CA 1
ATOM 616 C C . LYS A 1 81 ? 4.074 -24.703 -8.469 1 96.94 81 LYS A C 1
ATOM 618 O O . LYS A 1 81 ? 5.305 -24.766 -8.477 1 96.94 81 LYS A O 1
ATOM 623 N N . SER A 1 82 ? 3.326 -25 -7.336 1 94.69 82 SER A N 1
ATOM 624 C CA . SER A 1 82 ? 3.969 -25.391 -6.09 1 94.69 82 SER A CA 1
ATOM 625 C C . SER A 1 82 ? 4.773 -26.688 -6.266 1 94.69 82 SER A C 1
ATOM 627 O O . SER A 1 82 ? 5.871 -26.812 -5.719 1 94.69 82 SER A O 1
ATOM 629 N N . THR A 1 83 ? 4.258 -27.609 -6.984 1 94.25 83 THR A N 1
ATOM 630 C CA . THR A 1 83 ? 4.961 -28.844 -7.293 1 94.25 83 THR A CA 1
ATOM 631 C C . THR A 1 83 ? 6.219 -28.562 -8.109 1 94.25 83 THR A C 1
ATOM 633 O O . THR A 1 83 ? 7.285 -29.109 -7.836 1 94.25 83 THR A O 1
ATOM 636 N N . PHE A 1 84 ? 6.035 -27.719 -9.086 1 96.25 84 PHE A N 1
ATOM 637 C CA . PHE A 1 84 ? 7.141 -27.375 -9.969 1 96.25 84 PHE A CA 1
ATOM 638 C C . PHE A 1 84 ? 8.258 -26.688 -9.203 1 96.25 84 PHE A C 1
ATOM 640 O O . PHE A 1 84 ? 9.438 -26.938 -9.453 1 96.25 84 PHE A O 1
ATOM 647 N N . THR A 1 85 ? 7.938 -25.781 -8.305 1 93.5 85 THR A N 1
ATOM 648 C CA . THR A 1 85 ? 8.938 -25.078 -7.516 1 93.5 85 THR A CA 1
ATOM 649 C C . THR A 1 85 ? 9.734 -26.062 -6.652 1 93.5 85 THR A C 1
ATOM 651 O O . THR A 1 85 ? 10.938 -25.875 -6.453 1 93.5 85 THR A O 1
ATOM 654 N N . ARG A 1 86 ? 9.102 -27.062 -6.129 1 91.12 86 ARG A N 1
ATOM 655 C CA . ARG A 1 86 ? 9.805 -28.094 -5.371 1 91.12 86 ARG A CA 1
ATOM 656 C C . ARG A 1 86 ? 10.789 -28.844 -6.258 1 91.12 86 ARG A C 1
ATOM 658 O O . ARG A 1 86 ? 11.883 -29.203 -5.816 1 91.12 86 ARG A O 1
ATOM 665 N N . LEU A 1 87 ? 10.359 -29.109 -7.438 1 92.44 87 LEU A N 1
ATOM 666 C CA . LEU A 1 87 ? 11.234 -29.766 -8.406 1 92.44 87 LEU A CA 1
ATOM 667 C C . LEU A 1 87 ? 12.477 -28.922 -8.672 1 92.44 87 LEU A C 1
ATOM 669 O O . LEU A 1 87 ? 13.594 -29.438 -8.703 1 92.44 87 LEU A O 1
ATOM 673 N N . LEU A 1 88 ? 12.297 -27.609 -8.852 1 92.62 88 LEU A N 1
ATOM 674 C CA . LEU A 1 88 ? 13.422 -26.703 -9.102 1 92.62 88 LEU A CA 1
ATOM 675 C C . LEU A 1 88 ? 14.375 -26.688 -7.91 1 92.62 88 LEU A C 1
ATOM 677 O O . LEU A 1 88 ? 15.594 -26.703 -8.086 1 92.62 88 LEU A O 1
ATOM 681 N N . GLN A 1 89 ? 13.758 -26.625 -6.762 1 88.94 89 GLN A N 1
ATOM 682 C CA . GLN A 1 89 ? 14.562 -26.578 -5.543 1 88.94 89 GLN A CA 1
ATOM 683 C C . GLN A 1 89 ? 15.414 -27.844 -5.406 1 88.94 89 GLN A C 1
ATOM 685 O O . GLN A 1 89 ? 16.547 -27.766 -4.934 1 88.94 89 GLN A O 1
ATOM 690 N N . SER A 1 90 ? 14.953 -28.922 -5.812 1 88.75 90 SER A N 1
ATOM 691 C CA . SER A 1 90 ? 15.664 -30.203 -5.719 1 88.75 90 SER A CA 1
ATOM 692 C C . SER A 1 90 ? 16.734 -30.297 -6.797 1 88.75 90 SER A C 1
ATOM 694 O O . SER A 1 90 ? 17.75 -31 -6.609 1 88.75 90 SER A O 1
ATOM 696 N N . ALA A 1 91 ? 16.562 -29.625 -7.836 1 87.56 91 ALA A N 1
ATOM 697 C CA . ALA A 1 91 ? 17.453 -29.734 -8.984 1 87.56 91 ALA A CA 1
ATOM 698 C C . ALA A 1 91 ? 18.719 -28.906 -8.766 1 87.56 91 ALA A C 1
ATOM 700 O O . ALA A 1 91 ? 19.797 -29.266 -9.266 1 87.56 91 ALA A O 1
ATOM 701 N N . CYS A 1 92 ? 18.594 -27.812 -8.062 1 85.69 92 CYS A N 1
ATOM 702 C CA . CYS A 1 92 ? 19.75 -26.938 -7.867 1 85.69 92 CYS A CA 1
ATOM 703 C C . CYS A 1 92 ? 19.672 -26.234 -6.516 1 85.69 92 CYS A C 1
ATOM 705 O O . CYS A 1 92 ? 18.734 -25.484 -6.25 1 85.69 92 CYS A O 1
ATOM 707 N N . PRO A 1 93 ? 20.719 -26.375 -5.797 1 79.44 93 PRO A N 1
ATOM 708 C CA . PRO A 1 93 ? 20.734 -25.75 -4.473 1 79.44 93 PRO A CA 1
ATOM 709 C C . PRO A 1 93 ? 20.875 -24.219 -4.535 1 79.44 93 PRO A C 1
ATOM 711 O O . PRO A 1 93 ? 20.562 -23.531 -3.566 1 79.44 93 PRO A O 1
ATOM 714 N N . ASP A 1 94 ? 21.297 -23.719 -5.648 1 83 94 ASP A N 1
ATOM 715 C CA . ASP A 1 94 ? 21.516 -22.281 -5.789 1 83 94 ASP A CA 1
ATOM 716 C C . ASP A 1 94 ? 20.234 -21.562 -6.16 1 83 94 ASP A C 1
ATOM 718 O O . ASP A 1 94 ? 20.234 -20.344 -6.363 1 83 94 ASP A O 1
ATOM 722 N N . TRP A 1 95 ? 19.234 -22.297 -6.25 1 87.88 95 TRP A N 1
ATOM 723 C CA . TRP A 1 95 ? 17.922 -21.703 -6.504 1 87.88 95 TRP A CA 1
ATOM 724 C C . TRP A 1 95 ? 17.094 -21.656 -5.223 1 87.88 95 TRP A C 1
ATOM 726 O O . TRP A 1 95 ? 16.969 -22.656 -4.508 1 87.88 95 TRP A O 1
ATOM 736 N N . GLU A 1 96 ? 16.656 -20.469 -4.961 1 91 96 GLU A N 1
ATOM 737 C CA . GLU A 1 96 ? 15.773 -20.266 -3.816 1 91 96 GLU A CA 1
ATOM 738 C C . GLU A 1 96 ? 14.336 -20.016 -4.262 1 91 96 GLU A C 1
ATOM 740 O O . GLU A 1 96 ? 14.086 -19.141 -5.09 1 91 96 GLU A O 1
ATOM 745 N N . VAL A 1 97 ? 13.508 -20.781 -3.674 1 90.94 97 VAL A N 1
ATOM 746 C CA . VAL A 1 97 ? 12.109 -20.656 -4.062 1 90.94 97 VAL A CA 1
ATOM 747 C C . VAL A 1 97 ? 11.328 -19.922 -2.975 1 90.94 97 VAL A C 1
ATOM 749 O O . VAL A 1 97 ? 11.5 -20.188 -1.785 1 90.94 97 VAL A O 1
ATOM 752 N N . MET A 1 98 ? 10.547 -19.031 -3.398 1 91.56 98 MET A N 1
ATOM 753 C CA . MET A 1 98 ? 9.633 -18.312 -2.516 1 91.56 98 MET A CA 1
ATOM 754 C C . MET A 1 98 ? 8.18 -18.656 -2.846 1 91.56 98 MET A C 1
ATOM 756 O O . MET A 1 98 ? 7.688 -18.328 -3.922 1 91.56 98 MET A O 1
ATOM 760 N N . ALA A 1 99 ? 7.527 -19.219 -1.837 1 91.69 99 ALA A N 1
ATOM 761 C CA . ALA A 1 99 ? 6.152 -19.688 -2.029 1 91.69 99 ALA A CA 1
ATOM 762 C C . ALA A 1 99 ? 5.164 -18.531 -1.879 1 91.69 99 ALA A C 1
ATOM 764 O O . ALA A 1 99 ? 5.473 -17.516 -1.25 1 91.69 99 ALA A O 1
ATOM 765 N N . GLU A 1 100 ? 4.027 -18.734 -2.475 1 91.06 100 GLU A N 1
ATOM 766 C CA . GLU A 1 100 ? 2.93 -17.797 -2.275 1 91.06 100 GLU A CA 1
ATOM 767 C C . GLU A 1 100 ? 2.473 -17.781 -0.818 1 91.06 100 GLU A C 1
ATOM 769 O O . GLU A 1 100 ? 2.342 -18.828 -0.193 1 91.06 100 GLU A O 1
ATOM 774 N N . PRO A 1 101 ? 2.223 -16.641 -0.283 1 92.56 101 PRO A N 1
ATOM 775 C CA . PRO A 1 101 ? 1.841 -16.562 1.129 1 92.56 101 PRO A CA 1
ATOM 776 C C . PRO A 1 101 ? 0.347 -16.797 1.35 1 92.56 101 PRO A C 1
ATOM 778 O O . PRO A 1 101 ? -0.314 -15.984 2.006 1 92.56 101 PRO A O 1
ATOM 781 N N . VAL A 1 102 ? -0.167 -17.906 0.977 1 92.12 102 VAL A N 1
ATOM 782 C CA . VAL A 1 102 ? -1.589 -18.219 1.011 1 92.12 102 VAL A CA 1
ATOM 783 C C . VAL A 1 102 ? -2.074 -18.281 2.457 1 92.12 102 VAL A C 1
ATOM 785 O O . VAL A 1 102 ? -3.189 -17.844 2.76 1 92.12 102 VAL A O 1
ATOM 788 N N . SER A 1 103 ? -1.242 -18.781 3.328 1 92.12 103 SER A N 1
ATOM 789 C CA . SER A 1 103 ? -1.605 -18.891 4.738 1 92.12 103 SER A CA 1
ATOM 790 C C . SER A 1 103 ? -1.961 -17.531 5.328 1 92.12 103 SER A C 1
ATOM 792 O O . SER A 1 103 ? -2.834 -17.438 6.191 1 92.12 103 SER A O 1
ATOM 794 N N . HIS A 1 104 ? -1.313 -16.5 4.859 1 93.94 104 HIS A N 1
ATOM 795 C CA . HIS A 1 104 ? -1.611 -15.148 5.332 1 93.94 104 HIS A CA 1
ATOM 796 C C . HIS A 1 104 ? -3.021 -14.727 4.934 1 93.94 104 HIS A C 1
ATOM 798 O O . HIS A 1 104 ? -3.68 -13.984 5.668 1 93.94 104 HIS A O 1
ATOM 804 N N . TRP A 1 105 ? -3.42 -15.188 3.793 1 96.06 105 TRP A N 1
ATOM 805 C CA . TRP A 1 105 ? -4.738 -14.82 3.289 1 96.06 105 TRP A CA 1
ATOM 806 C C . TRP A 1 105 ? -5.836 -15.578 4.027 1 96.06 105 TRP A C 1
ATOM 808 O O . TRP A 1 105 ? -6.945 -15.062 4.203 1 96.06 105 TRP A O 1
ATOM 818 N N . GLN A 1 106 ? -5.477 -16.766 4.469 1 95.25 106 GLN A N 1
ATOM 819 C CA . GLN A 1 106 ? -6.426 -17.656 5.133 1 95.25 106 GLN A CA 1
ATOM 820 C C . GLN A 1 106 ? -6.59 -17.281 6.605 1 95.25 106 GLN A C 1
ATOM 822 O O . GLN A 1 106 ? -7.559 -17.688 7.25 1 95.25 106 GLN A O 1
ATOM 827 N N . ASN A 1 107 ? -5.574 -16.562 7.074 1 94.38 107 ASN A N 1
ATOM 828 C CA . ASN A 1 107 ? -5.543 -16.25 8.492 1 94.38 107 ASN A CA 1
ATOM 829 C C . ASN A 1 107 ? -5.203 -14.773 8.727 1 94.38 107 ASN A C 1
ATOM 831 O O . ASN A 1 107 ? -4.113 -14.453 9.203 1 94.38 107 ASN A O 1
ATOM 835 N N . ILE A 1 108 ? -6.195 -13.953 8.555 1 94.88 108 ILE A N 1
ATOM 836 C CA . ILE A 1 108 ? -6 -12.539 8.867 1 94.88 108 ILE A CA 1
ATOM 837 C C . ILE A 1 108 ? -5.98 -12.336 10.375 1 94.88 108 ILE A C 1
ATOM 839 O O . ILE A 1 108 ? -6.949 -12.68 11.062 1 94.88 108 ILE A O 1
ATOM 843 N N . GLU A 1 109 ? -4.902 -11.867 10.828 1 88.75 109 GLU A N 1
ATOM 844 C CA . GLU A 1 109 ? -4.727 -11.727 12.266 1 88.75 109 GLU A CA 1
ATOM 845 C C . GLU A 1 109 ? -5.023 -10.297 12.719 1 88.75 109 GLU A C 1
ATOM 847 O O . GLU A 1 109 ? -4.652 -9.336 12.039 1 88.75 109 GLU A O 1
ATOM 852 N N . GLY A 1 110 ? -5.887 -10.344 13.711 1 79 110 GLY A N 1
ATOM 853 C CA . GLY A 1 110 ? -6.152 -9.07 14.367 1 79 110 GLY A CA 1
ATOM 854 C C . GLY A 1 110 ? -5.234 -8.812 15.547 1 79 110 GLY A C 1
ATOM 855 O O . GLY A 1 110 ? -4.605 -9.734 16.078 1 79 110 GLY A O 1
ATOM 856 N N . GLY A 1 111 ? -4.977 -7.656 16.047 1 64.31 111 GLY A N 1
ATOM 857 C CA . GLY A 1 111 ? -4.277 -7.309 17.281 1 64.31 111 GLY A CA 1
ATOM 858 C C . GLY A 1 111 ? -2.814 -6.977 17.047 1 64.31 111 GLY A C 1
ATOM 859 O O . GLY A 1 111 ? -2.293 -7.148 15.945 1 64.31 111 GLY A O 1
ATOM 860 N N . THR A 1 112 ? -2.16 -6.117 17.812 1 54.5 112 THR A N 1
ATOM 861 C CA . THR A 1 112 ? -0.785 -5.637 17.766 1 54.5 112 THR A CA 1
ATOM 862 C C . THR A 1 112 ? 0.179 -6.711 18.266 1 54.5 112 THR A C 1
ATOM 864 O O . THR A 1 112 ? -0.09 -7.383 19.266 1 54.5 112 THR A O 1
ATOM 867 N N . SER A 1 113 ? 0.986 -7.332 17.328 1 45.84 113 SER A N 1
ATOM 868 C CA . SER A 1 113 ? 1.977 -8.359 17.625 1 45.84 113 SER A CA 1
ATOM 869 C C . SER A 1 113 ? 2.668 -8.094 18.953 1 45.84 113 SER A C 1
ATOM 871 O O . SER A 1 113 ? 3.082 -9.031 19.641 1 45.84 113 SER A O 1
ATOM 873 N N . LYS A 1 114 ? 3.641 -7 18.953 1 43.62 114 LYS A N 1
ATOM 874 C CA . LYS A 1 114 ? 4.941 -7.055 19.625 1 43.62 114 LYS A CA 1
ATOM 875 C C . LYS A 1 114 ? 4.797 -6.926 21.125 1 43.62 114 LYS A C 1
ATOM 877 O O . LYS A 1 114 ? 5.793 -6.855 21.859 1 43.62 114 LYS A O 1
ATOM 882 N N . GLY A 1 115 ? 3.91 -6.141 21.906 1 37.97 115 GLY A N 1
ATOM 883 C CA . GLY A 1 115 ? 4.355 -5.949 23.281 1 37.97 115 GLY A CA 1
ATOM 884 C C . GLY A 1 115 ? 4.406 -7.238 24.078 1 37.97 115 GLY A C 1
ATOM 885 O O . GLY A 1 115 ? 3.885 -8.266 23.641 1 37.97 115 GLY A O 1
ATOM 886 N N . THR A 1 116 ? 5.23 -7.281 25.219 1 41 116 THR A N 1
ATOM 887 C CA . THR A 1 116 ? 5.484 -8.352 26.188 1 41 116 THR A CA 1
ATOM 888 C C . THR A 1 116 ? 4.203 -9.125 26.484 1 41 116 THR A C 1
ATOM 890 O O . THR A 1 116 ? 4.258 -10.281 26.891 1 41 116 THR A O 1
ATOM 893 N N . GLY A 1 117 ? 3.07 -8.391 26.812 1 39.53 117 GLY A N 1
ATOM 894 C CA . GLY A 1 117 ? 1.831 -9.102 27.062 1 39.53 117 GLY A CA 1
ATOM 895 C C . GLY A 1 117 ? 1.019 -9.359 25.812 1 39.53 117 GLY A C 1
ATOM 896 O O . GLY A 1 117 ? 0.105 -8.594 25.5 1 39.53 117 GLY A O 1
ATOM 897 N N . ALA A 1 118 ? 1.583 -9.906 24.797 1 43.19 118 ALA A N 1
ATOM 898 C CA . ALA A 1 118 ? 1.099 -10.289 23.484 1 43.19 118 ALA A CA 1
ATOM 899 C C . ALA A 1 118 ? -0.352 -10.758 23.547 1 43.19 118 ALA A C 1
ATOM 901 O O . ALA A 1 118 ? -0.654 -11.781 24.172 1 43.19 118 ALA A O 1
ATOM 902 N N . SER A 1 119 ? -1.313 -9.977 23.625 1 48.31 119 SER A N 1
ATOM 903 C CA . SER A 1 119 ? -2.625 -10.57 23.391 1 48.31 119 SER A CA 1
ATOM 904 C C . SER A 1 119 ? -2.584 -11.531 22.203 1 48.31 119 SER A C 1
ATOM 906 O O . SER A 1 119 ? -1.932 -11.266 21.203 1 48.31 119 SER A O 1
ATOM 908 N N . PRO A 1 120 ? -2.912 -12.719 22.359 1 52 120 PRO A N 1
ATOM 909 C CA . PRO A 1 120 ? -2.893 -13.758 21.312 1 52 120 PRO A CA 1
ATOM 910 C C . PRO A 1 120 ? -3.467 -13.266 19.984 1 52 120 PRO A C 1
ATOM 912 O O . PRO A 1 120 ? -4.477 -12.562 19.969 1 52 120 PRO A O 1
ATOM 915 N N . GLN A 1 121 ? -2.605 -13.07 19 1 63.56 121 GLN A N 1
ATOM 916 C CA . GLN A 1 121 ? -3.107 -12.852 17.656 1 63.56 121 GLN A CA 1
ATOM 917 C C . GLN A 1 121 ? -4.262 -13.789 17.328 1 63.56 121 GLN A C 1
ATOM 919 O O . GLN A 1 121 ? -4.152 -15.008 17.531 1 63.56 121 GLN A O 1
ATOM 924 N N . THR A 1 122 ? -5.379 -13.148 17.406 1 80.88 122 THR A N 1
ATOM 925 C CA . THR A 1 122 ? -6.566 -13.922 17.062 1 80.88 122 THR A CA 1
ATOM 926 C C . THR A 1 122 ? -6.918 -13.766 15.594 1 80.88 122 THR A C 1
ATOM 928 O O . THR A 1 122 ? -6.82 -12.672 15.039 1 80.88 122 THR A O 1
ATOM 931 N N . THR A 1 123 ? -7.066 -14.898 15 1 83.75 123 THR A N 1
ATOM 932 C CA . THR A 1 123 ? -7.523 -14.867 13.617 1 83.75 123 THR A CA 1
ATOM 933 C C . THR A 1 123 ? -8.875 -14.18 13.508 1 83.75 123 THR A C 1
ATOM 935 O O . THR A 1 123 ? -9.828 -14.547 14.203 1 83.75 123 THR A O 1
ATOM 938 N N . VAL A 1 124 ? -8.844 -13.211 12.695 1 88.06 124 VAL A N 1
ATOM 939 C CA . VAL A 1 124 ? -10.047 -12.398 12.539 1 88.06 124 VAL A CA 1
ATOM 940 C C . VAL A 1 124 ? -10.906 -12.945 11.398 1 88.06 124 VAL A C 1
ATOM 942 O O . VAL A 1 124 ? -12.133 -12.93 11.477 1 88.06 124 VAL A O 1
ATOM 945 N N . SER A 1 125 ? -10.195 -13.438 10.414 1 94.31 125 SER A N 1
ATOM 946 C CA . SER A 1 125 ? -10.984 -13.875 9.266 1 94.31 125 SER A CA 1
ATOM 947 C C . SER A 1 125 ? -10.125 -14.648 8.266 1 94.31 125 SER A C 1
ATOM 949 O O . SER A 1 125 ? -8.898 -14.656 8.375 1 94.31 125 SER A O 1
ATOM 951 N N . ASN A 1 126 ? -10.758 -15.367 7.395 1 97.06 126 ASN A N 1
ATOM 952 C CA . ASN A 1 126 ? -10.203 -15.945 6.176 1 97.06 126 ASN A CA 1
ATOM 953 C C . ASN A 1 126 ? -10.578 -15.125 4.945 1 97.06 126 ASN A C 1
ATOM 955 O O . ASN A 1 126 ? -11.641 -15.336 4.355 1 97.06 126 ASN A O 1
ATOM 959 N N . LEU A 1 127 ? -9.711 -14.242 4.605 1 97.69 127 LEU A N 1
ATOM 960 C CA . LEU A 1 127 ? -10.008 -13.266 3.564 1 97.69 127 LEU A CA 1
ATOM 961 C C . LEU A 1 127 ? -10.117 -13.938 2.199 1 97.69 127 LEU A C 1
ATOM 963 O O . LEU A 1 127 ? -10.898 -13.508 1.349 1 97.69 127 LEU A O 1
ATOM 967 N N . LEU A 1 128 ? -9.281 -14.977 1.983 1 97.12 128 LEU A N 1
ATOM 968 C CA . LEU A 1 128 ? -9.367 -15.734 0.739 1 97.12 128 LEU A CA 1
ATOM 969 C C . LEU A 1 128 ? -10.766 -16.312 0.556 1 97.12 128 LEU A C 1
ATOM 971 O O . LEU A 1 128 ? -11.367 -16.188 -0.511 1 97.12 128 LEU A O 1
ATOM 975 N N . GLN A 1 129 ? -11.266 -16.891 1.571 1 96.44 129 GLN A N 1
ATOM 976 C CA . GLN A 1 129 ? -12.609 -17.453 1.549 1 96.44 129 GLN A CA 1
ATOM 977 C C . GLN A 1 129 ? -13.648 -16.359 1.297 1 96.44 129 GLN A C 1
ATOM 979 O O . GLN A 1 129 ? -14.586 -16.562 0.519 1 96.44 129 GLN A O 1
ATOM 984 N N . MET A 1 130 ? -13.469 -15.281 1.995 1 96.75 130 MET A N 1
ATOM 985 C CA . MET A 1 130 ? -14.398 -14.164 1.846 1 96.75 130 MET A CA 1
ATOM 986 C C . MET A 1 130 ? -14.438 -13.68 0.402 1 96.75 130 MET A C 1
ATOM 988 O O . MET A 1 130 ? -15.516 -13.398 -0.135 1 96.75 130 MET A O 1
ATOM 992 N N . MET A 1 131 ? -13.32 -13.586 -0.234 1 97 131 MET A N 1
ATOM 993 C CA . MET A 1 131 ? -13.242 -13.133 -1.62 1 97 131 MET A CA 1
ATOM 994 C C . MET A 1 131 ? -13.984 -14.094 -2.547 1 97 131 MET A C 1
ATOM 996 O O . MET A 1 131 ? -14.766 -13.656 -3.395 1 97 131 MET A O 1
ATOM 1000 N N . TYR A 1 132 ? -13.789 -15.359 -2.389 1 95.31 132 TYR A N 1
ATOM 1001 C CA . TYR A 1 132 ? -14.453 -16.328 -3.252 1 95.31 132 TYR A CA 1
ATOM 1002 C C . TYR A 1 132 ? -15.961 -16.328 -3.014 1 95.31 132 TYR A C 1
ATOM 1004 O O . TYR A 1 132 ? -16.75 -16.516 -3.947 1 95.31 132 TYR A O 1
ATOM 1012 N N . GLN A 1 133 ? -16.406 -16.109 -1.817 1 95.44 133 GLN A N 1
ATOM 1013 C CA . GLN A 1 133 ? -17.812 -16.172 -1.459 1 95.44 133 GLN A CA 1
ATOM 1014 C C . GLN A 1 133 ? -18.547 -14.906 -1.896 1 95.44 133 GLN A C 1
ATOM 1016 O O . GLN A 1 133 ? -19.719 -14.969 -2.285 1 95.44 133 GLN A O 1
ATOM 1021 N N . ASP A 1 134 ? -17.875 -13.828 -1.734 1 96.69 134 ASP A N 1
ATOM 1022 C CA . ASP A 1 134 ? -18.469 -12.547 -2.094 1 96.69 134 ASP A CA 1
ATOM 1023 C C . ASP A 1 134 ? -17.453 -11.641 -2.787 1 96.69 134 ASP A C 1
ATOM 1025 O O . ASP A 1 134 ? -17.031 -10.633 -2.225 1 96.69 134 ASP A O 1
ATOM 1029 N N . PRO A 1 135 ? -17.156 -11.953 -4.074 1 96.88 135 PRO A N 1
ATOM 1030 C CA . PRO A 1 135 ? -16.125 -11.195 -4.773 1 96.88 135 PRO A CA 1
ATOM 1031 C C . PRO A 1 135 ? -16.5 -9.742 -5.008 1 96.88 135 PRO A C 1
ATOM 1033 O O . PRO A 1 135 ? -15.633 -8.867 -5.07 1 96.88 135 PRO A O 1
ATOM 1036 N N . LEU A 1 136 ? -17.75 -9.43 -5.094 1 96.75 136 LEU A N 1
ATOM 1037 C CA . LEU A 1 136 ? -18.172 -8.047 -5.312 1 96.75 136 LEU A CA 1
ATOM 1038 C C . LEU A 1 136 ? -17.734 -7.16 -4.152 1 96.75 136 LEU A C 1
ATOM 1040 O O . LEU A 1 136 ? -17.359 -6.008 -4.359 1 96.75 136 LEU A O 1
ATOM 1044 N N . ARG A 1 137 ? -17.781 -7.727 -3.031 1 96.62 137 ARG A N 1
ATOM 1045 C CA . ARG A 1 137 ? -17.469 -6.945 -1.841 1 96.62 137 ARG A CA 1
ATOM 1046 C C . ARG A 1 137 ? -15.984 -7.008 -1.521 1 96.62 137 ARG A C 1
ATOM 1048 O O . ARG A 1 137 ? -15.398 -6.027 -1.054 1 96.62 137 ARG A O 1
ATOM 1055 N N . TRP A 1 138 ? -15.297 -8.086 -1.785 1 97.69 138 TRP A N 1
ATOM 1056 C CA . TRP A 1 138 ? -14.031 -8.312 -1.089 1 97.69 138 TRP A CA 1
ATOM 1057 C C . TRP A 1 138 ? -12.867 -8.352 -2.072 1 97.69 138 TRP A C 1
ATOM 1059 O O . TRP A 1 138 ? -11.703 -8.406 -1.665 1 97.69 138 TRP A O 1
ATOM 1069 N N . SER A 1 139 ? -13.148 -8.266 -3.369 1 98.19 139 SER A N 1
ATOM 1070 C CA . SER A 1 139 ? -12.078 -8.406 -4.352 1 98.19 139 SER A CA 1
ATOM 1071 C C . SER A 1 139 ? -11.023 -7.316 -4.172 1 98.19 139 SER A C 1
ATOM 1073 O O . SER A 1 139 ? -9.828 -7.605 -4.164 1 98.19 139 SER A O 1
ATOM 1075 N N . TYR A 1 140 ? -11.484 -6.121 -3.996 1 98.5 140 TYR A N 1
ATOM 1076 C CA . TYR A 1 140 ? -10.516 -5.035 -3.84 1 98.5 140 TYR A CA 1
ATOM 1077 C C . TYR A 1 140 ? -9.672 -5.238 -2.59 1 98.5 140 TYR A C 1
ATOM 1079 O O . TYR A 1 140 ? -8.445 -5.102 -2.637 1 98.5 140 TYR A O 1
ATOM 1087 N N . THR A 1 141 ? -10.305 -5.496 -1.459 1 98.25 141 THR A N 1
ATOM 1088 C CA . THR A 1 141 ? -9.602 -5.699 -0.199 1 98.25 141 THR A CA 1
ATOM 1089 C C . THR A 1 141 ? -8.625 -6.863 -0.31 1 98.25 141 THR A C 1
ATOM 1091 O O . THR A 1 141 ? -7.469 -6.754 0.11 1 98.25 141 THR A O 1
ATOM 1094 N N . PHE A 1 142 ? -9.055 -7.934 -0.964 1 98.38 142 PHE A N 1
ATOM 1095 C CA . PHE A 1 142 ? -8.211 -9.117 -1.105 1 98.38 142 PHE A CA 1
ATOM 1096 C C . PHE A 1 142 ? -7.016 -8.828 -2.002 1 98.38 142 PHE A C 1
ATOM 1098 O O . PHE A 1 142 ? -5.883 -9.188 -1.673 1 98.38 142 PHE A O 1
ATOM 1105 N N . GLN A 1 143 ? -7.281 -8.219 -3.146 1 98.38 143 GLN A N 1
ATOM 1106 C CA . GLN A 1 143 ? -6.195 -7.953 -4.082 1 98.38 143 GLN A CA 1
ATOM 1107 C C . GLN A 1 143 ? -5.164 -7.008 -3.473 1 98.38 143 GLN A C 1
ATOM 1109 O O . GLN A 1 143 ? -3.967 -7.125 -3.748 1 98.38 143 GLN A O 1
ATOM 1114 N N . THR A 1 144 ? -5.641 -6.039 -2.619 1 98.06 144 THR A N 1
ATOM 1115 C CA . THR A 1 144 ? -4.707 -5.168 -1.913 1 98.06 144 THR A CA 1
ATOM 1116 C C . THR A 1 144 ? -3.836 -5.973 -0.953 1 98.06 144 THR A C 1
ATOM 1118 O O . THR A 1 144 ? -2.611 -5.848 -0.967 1 98.06 144 THR A O 1
ATOM 1121 N N . TYR A 1 145 ? -4.441 -6.809 -0.219 1 97.81 145 TYR A N 1
ATOM 1122 C CA . TYR A 1 145 ? -3.719 -7.586 0.78 1 97.81 145 TYR A CA 1
ATOM 1123 C C . TYR A 1 145 ? -2.779 -8.586 0.117 1 97.81 145 TYR A C 1
ATOM 1125 O O . TYR A 1 145 ? -1.642 -8.766 0.56 1 97.81 145 TYR A O 1
ATOM 1133 N N . SER A 1 146 ? -3.285 -9.25 -0.902 1 97.56 146 SER A N 1
ATOM 1134 C CA . SER A 1 146 ? -2.473 -10.234 -1.612 1 97.56 146 SER A CA 1
ATOM 1135 C C . SER A 1 146 ? -1.225 -9.586 -2.209 1 97.56 146 SER A C 1
ATOM 1137 O O . SER A 1 146 ? -0.122 -10.125 -2.078 1 97.56 146 SER A O 1
ATOM 1139 N N . CYS A 1 147 ? -1.407 -8.445 -2.816 1 97.69 147 CYS A N 1
ATOM 1140 C CA . CYS A 1 147 ? -0.276 -7.746 -3.41 1 97.69 147 CYS A CA 1
ATOM 1141 C C . CYS A 1 147 ? 0.718 -7.309 -2.342 1 97.69 147 CYS A C 1
ATOM 1143 O O . CYS A 1 147 ? 1.924 -7.516 -2.486 1 97.69 147 CYS A O 1
ATOM 1145 N N . MET A 1 148 ? 0.202 -6.797 -1.251 1 97 148 MET A N 1
ATOM 1146 C CA . MET A 1 148 ? 1.062 -6.305 -0.177 1 97 148 MET A CA 1
ATOM 1147 C C . MET A 1 148 ? 1.812 -7.453 0.487 1 97 148 MET A C 1
ATOM 1149 O O . MET A 1 148 ? 2.99 -7.316 0.826 1 97 148 MET A O 1
ATOM 1153 N N . SER A 1 149 ? 1.141 -8.523 0.693 1 96.38 149 SER A N 1
ATOM 1154 C CA . SER A 1 149 ? 1.785 -9.68 1.307 1 96.38 149 SER A CA 1
ATOM 1155 C C . SER A 1 149 ? 2.867 -10.258 0.4 1 96.38 149 SER A C 1
ATOM 1157 O O . SER A 1 149 ? 3.934 -10.656 0.874 1 96.38 149 SER A O 1
ATOM 1159 N N . ARG A 1 150 ? 2.617 -10.289 -0.866 1 96.44 150 ARG A N 1
ATOM 1160 C CA . ARG A 1 150 ? 3.619 -10.758 -1.82 1 96.44 150 ARG A CA 1
ATOM 1161 C C . ARG A 1 150 ? 4.809 -9.805 -1.871 1 96.44 150 ARG A C 1
ATOM 1163 O O . ARG A 1 150 ? 5.961 -10.242 -1.93 1 96.44 150 ARG A O 1
ATOM 1170 N N . LEU A 1 151 ? 4.5 -8.516 -1.896 1 96.25 151 LEU A N 1
ATOM 1171 C CA . LEU A 1 151 ? 5.555 -7.508 -1.887 1 96.25 151 LEU A CA 1
ATOM 1172 C C . LEU A 1 151 ? 6.461 -7.68 -0.672 1 96.25 151 LEU A C 1
ATOM 1174 O O . LEU A 1 151 ? 7.688 -7.621 -0.792 1 96.25 151 LEU A O 1
ATOM 1178 N N . ARG A 1 152 ? 5.891 -7.922 0.443 1 94.44 152 ARG A N 1
ATOM 1179 C CA . ARG A 1 152 ? 6.645 -8.148 1.671 1 94.44 152 ARG A CA 1
ATOM 1180 C C . ARG A 1 152 ? 7.586 -9.336 1.522 1 94.44 152 ARG A C 1
ATOM 1182 O O . ARG A 1 152 ? 8.742 -9.273 1.945 1 94.44 152 ARG A O 1
ATOM 1189 N N . THR A 1 153 ? 7.094 -10.352 0.914 1 91.69 153 THR A N 1
ATOM 1190 C CA . THR A 1 153 ? 7.895 -11.555 0.694 1 91.69 153 THR A CA 1
ATOM 1191 C C . THR A 1 153 ? 9.031 -11.273 -0.282 1 91.69 153 THR A C 1
ATOM 1193 O O . THR A 1 153 ? 10.172 -11.688 -0.054 1 91.69 153 THR A O 1
ATOM 1196 N N . GLN A 1 154 ? 8.758 -10.578 -1.291 1 92 154 GLN A N 1
ATOM 1197 C CA . GLN A 1 154 ? 9.727 -10.336 -2.35 1 92 154 GLN A CA 1
ATOM 1198 C C . GLN A 1 154 ? 10.82 -9.375 -1.878 1 92 154 GLN A C 1
ATOM 1200 O O . GLN A 1 154 ? 11.922 -9.359 -2.438 1 92 154 GLN A O 1
ATOM 1205 N N . LEU A 1 155 ? 10.516 -8.578 -0.868 1 93.25 155 LEU A N 1
ATOM 1206 C CA . LEU A 1 155 ? 11.477 -7.59 -0.387 1 93.25 155 LEU A CA 1
ATOM 1207 C C . LEU A 1 155 ? 12.391 -8.195 0.68 1 93.25 155 LEU A C 1
ATOM 1209 O O . LEU A 1 155 ? 13.367 -7.566 1.096 1 93.25 155 LEU A O 1
ATOM 1213 N N . GLN A 1 156 ? 12.094 -9.414 1.073 1 89.44 156 GLN A N 1
ATOM 1214 C CA . GLN A 1 156 ? 12.984 -10.078 2.016 1 89.44 156 GLN A CA 1
ATOM 1215 C C . GLN A 1 156 ? 14.359 -10.328 1.389 1 89.44 156 GLN A C 1
ATOM 1217 O O . GLN A 1 156 ? 14.453 -10.688 0.214 1 89.44 156 GLN A O 1
ATOM 1222 N N . PRO A 1 157 ? 15.375 -10.047 2.203 1 86.88 157 PRO A N 1
ATOM 1223 C CA . PRO A 1 157 ? 16.703 -10.336 1.668 1 86.88 157 PRO A CA 1
ATOM 1224 C C . PRO A 1 157 ? 16.922 -11.812 1.361 1 86.88 157 PRO A C 1
ATOM 1226 O O . PRO A 1 157 ? 16.391 -12.672 2.066 1 86.88 157 PRO A O 1
ATOM 1229 N N . PRO A 1 158 ? 17.672 -12.023 0.282 1 86.31 158 PRO A N 1
ATOM 1230 C CA . PRO A 1 158 ? 17.984 -13.43 0.005 1 86.31 158 PRO A CA 1
ATOM 1231 C C . PRO A 1 158 ? 18.797 -14.086 1.124 1 86.31 158 PRO A C 1
ATOM 1233 O O . PRO A 1 158 ? 19.562 -13.406 1.816 1 86.31 158 PRO A O 1
ATOM 1236 N N . PRO A 1 159 ? 18.562 -15.32 1.279 1 85.31 159 PRO A N 1
ATOM 1237 C CA . PRO A 1 159 ? 19.359 -16.016 2.293 1 85.31 159 PRO A CA 1
ATOM 1238 C C . PRO A 1 159 ? 20.844 -15.984 1.995 1 85.31 159 PRO A C 1
ATOM 1240 O O . PRO A 1 159 ? 21.25 -15.961 0.829 1 85.31 159 PRO A O 1
ATOM 1243 N N . ALA A 1 160 ? 21.641 -16.031 3.01 1 80.75 160 ALA A N 1
ATOM 1244 C CA . ALA A 1 160 ? 23.094 -15.93 2.91 1 80.75 160 ALA A CA 1
ATOM 1245 C C . ALA A 1 160 ? 23.656 -17.047 2.051 1 80.75 160 ALA A C 1
ATOM 1247 O O . ALA A 1 160 ? 24.625 -16.844 1.314 1 80.75 160 ALA A O 1
ATOM 1248 N N . ARG A 1 161 ? 23.062 -18.156 2.098 1 82.31 161 ARG A N 1
ATOM 1249 C CA . ARG A 1 161 ? 23.547 -19.312 1.35 1 82.31 161 ARG A CA 1
ATOM 1250 C C . ARG A 1 161 ? 23.5 -19.062 -0.152 1 82.31 161 ARG A C 1
ATOM 1252 O O . ARG A 1 161 ? 24.312 -19.578 -0.91 1 82.31 161 ARG A O 1
ATOM 1259 N N . LEU A 1 162 ? 22.531 -18.328 -0.557 1 81.31 162 LEU A N 1
ATOM 1260 C CA . LEU A 1 162 ? 22.359 -18.016 -1.972 1 81.31 162 LEU A CA 1
ATOM 1261 C C . LEU A 1 162 ? 23.453 -17.062 -2.449 1 81.31 162 LEU A C 1
ATOM 1263 O O . LEU A 1 162 ? 23.906 -17.156 -3.59 1 81.31 162 LEU A O 1
ATOM 1267 N N . LEU A 1 163 ? 23.875 -16.266 -1.502 1 78.75 163 LEU A N 1
ATOM 1268 C CA . LEU A 1 163 ? 24.859 -15.25 -1.85 1 78.75 163 LEU A CA 1
ATOM 1269 C C . LEU A 1 163 ? 26.266 -15.836 -1.91 1 78.75 163 LEU A C 1
ATOM 1271 O O . LEU A 1 163 ? 27.141 -15.281 -2.557 1 78.75 163 LEU A O 1
ATOM 1275 N N . SER A 1 164 ? 26.422 -16.922 -1.278 1 74.5 164 SER A N 1
ATOM 1276 C CA . SER A 1 164 ? 27.734 -17.562 -1.241 1 74.5 164 SER A CA 1
ATOM 1277 C C . SER A 1 164 ? 27.844 -18.641 -2.312 1 74.5 164 SER A C 1
ATOM 1279 O O . SER A 1 164 ? 28.844 -19.359 -2.379 1 74.5 164 SER A O 1
ATOM 1281 N N . SER A 1 165 ? 26.906 -18.641 -3.152 1 72.88 165 SER A N 1
ATOM 1282 C CA . SER A 1 165 ? 26.891 -19.688 -4.152 1 72.88 165 SER A CA 1
ATOM 1283 C C . SER A 1 165 ? 27.953 -19.484 -5.219 1 72.88 165 SER A C 1
ATOM 1285 O O . SER A 1 165 ? 28.375 -18.344 -5.465 1 72.88 165 SER A O 1
ATOM 1287 N N . GLU A 1 166 ? 28.391 -20.578 -5.707 1 70.38 166 GLU A N 1
ATOM 1288 C CA . GLU A 1 166 ? 29.422 -20.531 -6.746 1 70.38 166 GLU A CA 1
ATOM 1289 C C . GLU A 1 166 ? 28.828 -20.109 -8.086 1 70.38 166 GLU A C 1
ATOM 1291 O O . GLU A 1 166 ? 29.516 -19.5 -8.914 1 70.38 166 GLU A O 1
ATOM 1296 N N . GLY A 1 167 ? 27.531 -20.438 -8.258 1 75.75 167 GLY A N 1
ATOM 1297 C CA . GLY A 1 167 ? 26.875 -20.062 -9.492 1 75.75 167 GLY A CA 1
ATOM 1298 C C . GLY A 1 167 ? 26.031 -18.797 -9.367 1 75.75 167 GLY A C 1
ATOM 1299 O O . GLY A 1 167 ? 26.234 -18.016 -8.43 1 75.75 167 GLY A O 1
ATOM 1300 N N . THR A 1 168 ? 25.297 -18.547 -10.398 1 80.5 168 THR A N 1
ATOM 1301 C CA . THR A 1 168 ? 24.406 -17.391 -10.383 1 80.5 168 THR A CA 1
ATOM 1302 C C . THR A 1 168 ? 23.234 -17.625 -9.438 1 80.5 168 THR A C 1
ATOM 1304 O O . THR A 1 168 ? 22.438 -18.547 -9.648 1 80.5 168 THR A O 1
ATOM 1307 N N . PRO A 1 169 ? 23.203 -16.938 -8.414 1 88.38 169 PRO A N 1
ATOM 1308 C CA . PRO A 1 169 ? 22.062 -17.094 -7.516 1 88.38 169 PRO A CA 1
ATOM 1309 C C . PRO A 1 169 ? 20.75 -16.672 -8.156 1 88.38 169 PRO A C 1
ATOM 1311 O O . PRO A 1 169 ? 20.656 -15.602 -8.766 1 88.38 169 PRO A O 1
ATOM 1314 N N . VAL A 1 170 ? 19.766 -17.578 -8.062 1 91.38 170 VAL A N 1
ATOM 1315 C CA . VAL A 1 170 ? 18.453 -17.297 -8.648 1 91.38 170 VAL A CA 1
ATOM 1316 C C . VAL A 1 170 ? 17.375 -17.422 -7.578 1 91.38 170 VAL A C 1
ATOM 1318 O O . VAL A 1 170 ? 17.359 -18.391 -6.812 1 91.38 170 VAL A O 1
ATOM 1321 N N . GLN A 1 171 ? 16.578 -16.422 -7.496 1 93.38 171 GLN A N 1
ATOM 1322 C CA . GLN A 1 171 ? 15.367 -16.5 -6.691 1 93.38 171 GLN A CA 1
ATOM 1323 C C . GLN A 1 171 ? 14.141 -16.719 -7.57 1 93.38 171 GLN A C 1
ATOM 1325 O O . GLN A 1 171 ? 13.883 -15.938 -8.492 1 93.38 171 GLN A O 1
ATOM 1330 N N . VAL A 1 172 ? 13.438 -17.812 -7.277 1 95.06 172 VAL A N 1
ATOM 1331 C CA . VAL A 1 172 ? 12.25 -18.172 -8.047 1 95.06 172 VAL A CA 1
ATOM 1332 C C . VAL A 1 172 ? 11 -17.922 -7.211 1 95.06 172 VAL A C 1
ATOM 1334 O O . VAL A 1 172 ? 10.867 -18.453 -6.105 1 95.06 172 VAL A O 1
ATOM 1337 N N . TYR A 1 173 ? 10.102 -17.141 -7.766 1 96.12 173 TYR A N 1
ATOM 1338 C CA . TYR A 1 173 ? 8.875 -16.797 -7.051 1 96.12 173 TYR A CA 1
ATOM 1339 C C . TYR A 1 173 ? 7.676 -17.516 -7.637 1 96.12 173 TYR A C 1
ATOM 1341 O O . TYR A 1 173 ? 7.527 -17.609 -8.859 1 96.12 173 TYR A O 1
ATOM 1349 N N . GLU A 1 174 ? 6.879 -18.047 -6.684 1 96.81 174 GLU A N 1
ATOM 1350 C CA . GLU A 1 174 ? 5.543 -18.453 -7.121 1 96.81 174 GLU A CA 1
ATOM 1351 C C . GLU A 1 174 ? 4.652 -17.234 -7.344 1 96.81 174 GLU A C 1
ATOM 1353 O O . GLU A 1 174 ? 4.074 -16.688 -6.398 1 96.81 174 GLU A O 1
ATOM 1358 N N . ARG A 1 175 ? 4.512 -16.828 -8.523 1 97.56 175 ARG A N 1
ATOM 1359 C CA . ARG A 1 175 ? 3.838 -15.609 -8.969 1 97.56 175 ARG A CA 1
ATOM 1360 C C . ARG A 1 175 ? 4.594 -14.367 -8.523 1 97.56 175 ARG A C 1
ATOM 1362 O O . ARG A 1 175 ? 5.656 -14.469 -7.898 1 97.56 175 ARG A O 1
ATOM 1369 N N . SER A 1 176 ? 4.16 -13.242 -9.008 1 96.75 176 SER A N 1
ATOM 1370 C CA . SER A 1 176 ? 4.809 -11.961 -8.742 1 96.75 176 SER A CA 1
ATOM 1371 C C . SER A 1 176 ? 3.783 -10.852 -8.531 1 96.75 176 SER A C 1
ATOM 1373 O O . SER A 1 176 ? 2.586 -11.062 -8.734 1 96.75 176 SER A O 1
ATOM 1375 N N . VAL A 1 177 ? 4.254 -9.695 -8.109 1 97.19 177 VAL A N 1
ATOM 1376 C CA . VAL A 1 177 ? 3.387 -8.539 -7.922 1 97.19 177 VAL A CA 1
ATOM 1377 C C . VAL A 1 177 ? 2.793 -8.117 -9.266 1 97.19 177 VAL A C 1
ATOM 1379 O O . VAL A 1 177 ? 1.779 -7.418 -9.312 1 97.19 177 VAL A O 1
ATOM 1382 N N . TYR A 1 178 ? 3.381 -8.531 -10.375 1 97.5 178 TYR A N 1
ATOM 1383 C CA . TYR A 1 178 ? 2.863 -8.211 -11.695 1 97.5 178 TYR A CA 1
ATOM 1384 C C . TYR A 1 178 ? 1.63 -9.055 -12.016 1 97.5 178 TYR A C 1
ATOM 1386 O O . TYR A 1 178 ? 0.65 -8.539 -12.562 1 97.5 178 TYR A O 1
ATOM 1394 N N . SER A 1 179 ? 1.66 -10.312 -11.641 1 97.81 179 SER A N 1
ATOM 1395 C CA . SER A 1 179 ? 0.473 -11.133 -11.859 1 97.81 179 SER A CA 1
ATOM 1396 C C . SER A 1 179 ? -0.675 -10.695 -10.953 1 97.81 179 SER A C 1
ATOM 1398 O O . SER A 1 179 ? -1.845 -10.828 -11.32 1 97.81 179 SER A O 1
ATOM 1400 N N . ASP A 1 180 ? -0.329 -10.125 -9.789 1 98.19 180 ASP A N 1
ATOM 1401 C CA . ASP A 1 180 ? -1.381 -9.555 -8.953 1 98.19 180 ASP A CA 1
ATOM 1402 C C . ASP A 1 180 ? -2.195 -8.523 -9.727 1 98.19 180 ASP A C 1
ATOM 1404 O O . ASP A 1 180 ? -3.424 -8.492 -9.633 1 98.19 180 ASP A O 1
ATOM 1408 N N . ARG A 1 181 ? -1.531 -7.734 -10.5 1 98.19 181 ARG A N 1
ATOM 1409 C CA . ARG A 1 181 ? -2.207 -6.672 -11.242 1 98.19 181 ARG A CA 1
ATOM 1410 C C . ARG A 1 181 ? -2.758 -7.188 -12.562 1 98.19 181 ARG A C 1
ATOM 1412 O O . ARG A 1 181 ? -3.943 -7.02 -12.852 1 98.19 181 ARG A O 1
ATOM 1419 N N . TYR A 1 182 ? -1.954 -7.891 -13.344 1 98.25 182 TYR A N 1
ATOM 1420 C CA . TYR A 1 182 ? -2.268 -8.117 -14.75 1 98.25 182 TYR A CA 1
ATOM 1421 C C . TYR A 1 182 ? -3.066 -9.398 -14.938 1 98.25 182 TYR A C 1
ATOM 1423 O O . TYR A 1 182 ? -3.641 -9.633 -16 1 98.25 182 TYR A O 1
ATOM 1431 N N . ILE A 1 183 ? -3.098 -10.203 -13.867 1 98.69 183 ILE A N 1
ATOM 1432 C CA . ILE A 1 183 ? -3.891 -11.43 -13.945 1 98.69 183 ILE A CA 1
ATOM 1433 C C . ILE A 1 183 ? -5.098 -11.32 -13.016 1 98.69 183 ILE A C 1
ATOM 1435 O O . ILE A 1 183 ? -6.234 -11.188 -13.477 1 98.69 183 ILE A O 1
ATOM 1439 N N . PHE A 1 184 ? -4.863 -11.148 -11.742 1 98.56 184 PHE A N 1
ATOM 1440 C CA . PHE A 1 184 ? -5.922 -11.352 -10.758 1 98.56 184 PHE A CA 1
ATOM 1441 C C . PHE A 1 184 ? -6.766 -10.094 -10.602 1 98.56 184 PHE A C 1
ATOM 1443 O O . PHE A 1 184 ? -7.988 -10.141 -10.758 1 98.56 184 PHE A O 1
ATOM 1450 N N . ALA A 1 185 ? -6.117 -8.977 -10.32 1 98.62 185 ALA A N 1
ATOM 1451 C CA . ALA A 1 185 ? -6.891 -7.746 -10.164 1 98.62 185 ALA A CA 1
ATOM 1452 C C . ALA A 1 185 ? -7.586 -7.359 -11.461 1 98.62 185 ALA A C 1
ATOM 1454 O O . ALA A 1 185 ? -8.758 -6.98 -11.461 1 98.62 185 ALA A O 1
ATOM 1455 N N . LEU A 1 186 ? -6.863 -7.465 -12.547 1 98.44 186 LEU A N 1
ATOM 1456 C CA . LEU A 1 186 ? -7.445 -7.156 -13.844 1 98.44 186 LEU A CA 1
ATOM 1457 C C . LEU A 1 186 ? -8.641 -8.062 -14.133 1 98.44 186 LEU A C 1
ATOM 1459 O O . LEU A 1 186 ? -9.672 -7.602 -14.633 1 98.44 186 LEU A O 1
ATOM 1463 N N . ASN A 1 187 ? -8.484 -9.312 -13.852 1 98.44 187 ASN A N 1
ATOM 1464 C CA . ASN A 1 187 ? -9.594 -10.242 -14.055 1 98.44 187 ASN A CA 1
ATOM 1465 C C . ASN A 1 187 ? -10.82 -9.836 -13.242 1 98.44 187 ASN A C 1
ATOM 1467 O O . ASN A 1 187 ? -11.938 -9.875 -13.75 1 98.44 187 ASN A O 1
ATOM 1471 N N . MET A 1 188 ? -10.602 -9.492 -12 1 98.38 188 MET A N 1
ATOM 1472 C CA . MET A 1 188 ? -11.711 -9.109 -11.133 1 98.38 188 MET A CA 1
ATOM 1473 C C . MET A 1 188 ? -12.344 -7.805 -11.617 1 98.38 188 MET A C 1
ATOM 1475 O O . MET A 1 188 ? -13.555 -7.602 -11.469 1 98.38 188 MET A O 1
ATOM 1479 N N . PHE A 1 189 ? -11.586 -6.949 -12.203 1 98.31 189 PHE A N 1
ATOM 1480 C CA . PHE A 1 189 ? -12.117 -5.73 -12.805 1 98.31 189 PHE A CA 1
ATOM 1481 C C . PHE A 1 189 ? -12.992 -6.051 -14.008 1 98.31 189 PHE A C 1
ATOM 1483 O O . PHE A 1 189 ? -14.109 -5.543 -14.125 1 98.31 189 PHE A O 1
ATOM 1490 N N . GLU A 1 190 ? -12.469 -6.859 -14.852 1 97.62 190 GLU A N 1
ATOM 1491 C CA . GLU A 1 190 ? -13.211 -7.23 -16.062 1 97.62 190 GLU A CA 1
ATOM 1492 C C . GLU A 1 190 ? -14.5 -7.965 -15.711 1 97.62 190 GLU A C 1
ATOM 1494 O O . GLU A 1 190 ? -15.492 -7.867 -16.438 1 97.62 190 GLU A O 1
ATOM 1499 N N . LEU A 1 191 ? -14.523 -8.648 -14.633 1 96.69 191 LEU A N 1
ATOM 1500 C CA . LEU A 1 191 ? -15.703 -9.375 -14.18 1 96.69 191 LEU A CA 1
ATOM 1501 C C . LEU A 1 191 ? -16.672 -8.445 -13.461 1 96.69 191 LEU A C 1
ATOM 1503 O O . LEU A 1 191 ? -17.781 -8.852 -13.102 1 96.69 191 LEU A O 1
ATOM 1507 N N . GLY A 1 192 ? -16.203 -7.23 -13.156 1 97.12 192 GLY A N 1
ATOM 1508 C CA . GLY A 1 192 ? -17.062 -6.25 -12.516 1 97.12 192 GLY A CA 1
ATOM 1509 C C . GLY A 1 192 ? -17 -6.301 -11 1 97.12 192 GLY A C 1
ATOM 1510 O O . GLY A 1 192 ? -17.719 -5.574 -10.312 1 97.12 192 GLY A O 1
ATOM 1511 N N . CYS A 1 193 ? -16.172 -7.141 -10.469 1 98 193 CYS A N 1
ATOM 1512 C CA . CYS A 1 193 ? -16.047 -7.289 -9.023 1 98 193 CYS A CA 1
ATOM 1513 C C . CYS A 1 193 ? -15.172 -6.184 -8.438 1 98 193 CYS A C 1
ATOM 1515 O O . CYS A 1 193 ? -15.227 -5.918 -7.234 1 98 193 CYS A O 1
ATOM 1517 N N . ILE A 1 194 ? -14.312 -5.602 -9.203 1 98 194 ILE A N 1
ATOM 1518 C CA . ILE A 1 194 ? -13.602 -4.355 -8.945 1 98 194 ILE A CA 1
ATOM 1519 C C . ILE A 1 194 ? -14.117 -3.262 -9.883 1 98 194 ILE A C 1
ATOM 1521 O O . ILE A 1 194 ? -14.078 -3.416 -11.102 1 98 194 ILE A O 1
ATOM 1525 N N . ASN A 1 195 ? -14.617 -2.219 -9.305 1 96.75 195 ASN A N 1
ATOM 1526 C CA . ASN A 1 195 ? -15.188 -1.187 -10.164 1 96.75 195 ASN A CA 1
ATOM 1527 C C . ASN A 1 195 ? -14.125 -0.213 -10.656 1 96.75 195 ASN A C 1
ATOM 1529 O O . ASN A 1 195 ? -12.945 -0.354 -10.32 1 96.75 195 ASN A O 1
ATOM 1533 N N . SER A 1 196 ? -14.523 0.77 -11.43 1 96.12 196 SER A N 1
ATOM 1534 C CA . SER A 1 196 ? -13.578 1.653 -12.109 1 96.12 196 SER A CA 1
ATOM 1535 C C . SER A 1 196 ? -12.781 2.48 -11.102 1 96.12 196 SER A C 1
ATOM 1537 O O . SER A 1 196 ? -11.586 2.723 -11.297 1 96.12 196 SER A O 1
ATOM 1539 N N . THR A 1 197 ? -13.438 2.92 -10.047 1 96.75 197 THR A N 1
ATOM 1540 C CA . THR A 1 197 ? -12.758 3.703 -9.016 1 96.75 197 THR A CA 1
ATOM 1541 C C . THR A 1 197 ? -11.711 2.854 -8.297 1 96.75 197 THR A C 1
ATOM 1543 O O . THR A 1 197 ? -10.555 3.256 -8.172 1 96.75 197 THR A O 1
ATOM 1546 N N . GLU A 1 198 ? -12.125 1.692 -7.875 1 97.81 198 GLU A N 1
ATOM 1547 C CA . GLU A 1 198 ? -11.219 0.771 -7.199 1 97.81 198 GLU A CA 1
ATOM 1548 C C . GLU A 1 198 ? -10.047 0.39 -8.102 1 97.81 198 GLU A C 1
ATOM 1550 O O . GLU A 1 198 ? -8.906 0.295 -7.641 1 97.81 198 GLU A O 1
ATOM 1555 N N . TRP A 1 199 ? -10.359 0.152 -9.32 1 97.69 199 TRP A N 1
ATOM 1556 C CA . TRP A 1 199 ? -9.328 -0.227 -10.281 1 97.69 199 TRP A CA 1
ATOM 1557 C C . TRP A 1 199 ? -8.297 0.89 -10.445 1 97.69 199 TRP A C 1
ATOM 1559 O O . TRP A 1 199 ? -7.094 0.639 -10.43 1 97.69 199 TRP A O 1
ATOM 1569 N N . ALA A 1 200 ? -8.766 2.078 -10.586 1 96.69 200 ALA A N 1
ATOM 1570 C CA . ALA A 1 200 ? -7.879 3.229 -10.719 1 96.69 200 ALA A CA 1
ATOM 1571 C C . ALA A 1 200 ? -6.992 3.385 -9.484 1 96.69 200 ALA A C 1
ATOM 1573 O O . ALA A 1 200 ? -5.785 3.611 -9.609 1 96.69 200 ALA A O 1
ATOM 1574 N N . VAL A 1 201 ? -7.602 3.279 -8.352 1 97 201 VAL A N 1
ATOM 1575 C CA . VAL A 1 201 ? -6.871 3.381 -7.09 1 97 201 VAL A CA 1
ATOM 1576 C C . VAL A 1 201 ? -5.832 2.264 -7.004 1 97 201 VAL A C 1
ATOM 1578 O O . VAL A 1 201 ? -4.672 2.512 -6.668 1 97 201 VAL A O 1
ATOM 1581 N N . TYR A 1 202 ? -6.254 1.055 -7.359 1 97.94 202 TYR A N 1
ATOM 1582 C CA . TYR A 1 202 ? -5.375 -0.108 -7.32 1 97.94 202 TYR A CA 1
ATOM 1583 C C . TYR A 1 202 ? -4.16 0.095 -8.219 1 97.94 202 TYR A C 1
ATOM 1585 O O . TYR A 1 202 ? -3.023 -0.132 -7.797 1 97.94 202 TYR A O 1
ATOM 1593 N N . GLN A 1 203 ? -4.395 0.538 -9.414 1 97.06 203 GLN A N 1
ATOM 1594 C CA . GLN A 1 203 ? -3.307 0.75 -10.367 1 97.06 203 GLN A CA 1
ATOM 1595 C C . GLN A 1 203 ? -2.348 1.831 -9.875 1 97.06 203 GLN A C 1
ATOM 1597 O O . GLN A 1 203 ? -1.132 1.706 -10.031 1 97.06 203 GLN A O 1
ATOM 1602 N N . ASN A 1 204 ? -2.932 2.805 -9.32 1 95.38 204 ASN A N 1
ATOM 1603 C CA . ASN A 1 204 ? -2.143 3.943 -8.867 1 95.38 204 ASN A CA 1
ATOM 1604 C C . ASN A 1 204 ? -1.129 3.535 -7.801 1 95.38 204 ASN A C 1
ATOM 1606 O O . ASN A 1 204 ? 0.075 3.738 -7.973 1 95.38 204 ASN A O 1
ATOM 1610 N N . TRP A 1 205 ? -1.648 2.965 -6.73 1 96.38 205 TRP A N 1
ATOM 1611 C CA . TRP A 1 205 ? -0.705 2.648 -5.664 1 96.38 205 TRP A CA 1
ATOM 1612 C C . TRP A 1 205 ? 0.183 1.473 -6.051 1 96.38 205 TRP A C 1
ATOM 1614 O O . TRP A 1 205 ? 1.323 1.368 -5.594 1 96.38 205 TRP A O 1
ATOM 1624 N N . HIS A 1 206 ? -0.294 0.539 -6.875 1 97.19 206 HIS A N 1
ATOM 1625 C CA . HIS A 1 206 ? 0.548 -0.54 -7.379 1 97.19 206 HIS A CA 1
ATOM 1626 C C . HIS A 1 206 ? 1.75 0.01 -8.141 1 97.19 206 HIS A C 1
ATOM 1628 O O . HIS A 1 206 ? 2.887 -0.391 -7.887 1 97.19 206 HIS A O 1
ATOM 1634 N N . SER A 1 207 ? 1.496 0.931 -9.094 1 95.62 207 SER A N 1
ATOM 1635 C CA . SER A 1 207 ? 2.568 1.56 -9.859 1 95.62 207 SER A CA 1
ATOM 1636 C C . SER A 1 207 ? 3.545 2.287 -8.938 1 95.62 207 SER A C 1
ATOM 1638 O O . SER A 1 207 ? 4.762 2.168 -9.102 1 95.62 207 SER A O 1
ATOM 1640 N N . PHE A 1 208 ? 2.986 2.984 -8.023 1 95 208 PHE A N 1
ATOM 1641 C CA . PHE A 1 208 ? 3.799 3.729 -7.066 1 95 208 PHE A CA 1
ATOM 1642 C C . PHE A 1 208 ? 4.754 2.799 -6.328 1 95 208 PHE A C 1
ATOM 1644 O O . PHE A 1 208 ? 5.965 3.035 -6.309 1 95 208 PHE A O 1
ATOM 1651 N N . LEU A 1 209 ? 4.266 1.718 -5.773 1 96.44 209 LEU A N 1
ATOM 1652 C CA . LEU A 1 209 ? 5.078 0.824 -4.957 1 96.44 209 LEU A CA 1
ATOM 1653 C C . LEU A 1 209 ? 6.086 0.069 -5.816 1 96.44 209 LEU A C 1
ATOM 1655 O O . LEU A 1 209 ? 7.25 -0.075 -5.434 1 96.44 209 LEU A O 1
ATOM 1659 N N . VAL A 1 210 ? 5.648 -0.375 -6.961 1 95.5 210 VAL A N 1
ATOM 1660 C CA . VAL A 1 210 ? 6.547 -1.114 -7.844 1 95.5 210 VAL A CA 1
ATOM 1661 C C . VAL A 1 210 ? 7.672 -0.199 -8.32 1 95.5 210 VAL A C 1
ATOM 1663 O O . VAL A 1 210 ? 8.82 -0.634 -8.461 1 95.5 210 VAL A O 1
ATOM 1666 N N . GLU A 1 211 ? 7.395 1.035 -8.547 1 93.5 211 GLU A N 1
ATOM 1667 C CA . GLU A 1 211 ? 8.414 1.999 -8.945 1 93.5 211 GLU A CA 1
ATOM 1668 C C . GLU A 1 211 ? 9.375 2.291 -7.797 1 93.5 211 GLU A C 1
ATOM 1670 O O . GLU A 1 211 ? 10.586 2.391 -8.008 1 93.5 211 GLU A O 1
ATOM 1675 N N . GLN A 1 212 ? 8.797 2.4 -6.672 1 92.81 212 GLN A N 1
ATOM 1676 C CA . GLN A 1 212 ? 9.617 2.727 -5.508 1 92.81 212 GLN A CA 1
ATOM 1677 C C . GLN A 1 212 ? 10.555 1.579 -5.156 1 92.81 212 GLN A C 1
ATOM 1679 O O . GLN A 1 212 ? 11.703 1.807 -4.777 1 92.81 212 GLN A O 1
ATOM 1684 N N . PHE A 1 213 ? 10.047 0.36 -5.32 1 92.31 213 PHE A N 1
ATOM 1685 C CA . PHE A 1 213 ? 10.844 -0.798 -4.93 1 92.31 213 PHE A CA 1
ATOM 1686 C C . PHE A 1 213 ? 11.516 -1.425 -6.145 1 92.31 213 PHE A C 1
ATOM 1688 O O . PHE A 1 213 ? 12.016 -2.549 -6.074 1 92.31 213 PHE A O 1
ATOM 1695 N N . GLY A 1 214 ? 11.469 -0.84 -7.301 1 77.81 214 GLY A N 1
ATOM 1696 C CA . GLY A 1 214 ? 11.805 -1.327 -8.625 1 77.81 214 GLY A CA 1
ATOM 1697 C C . GLY A 1 214 ? 13.008 -2.256 -8.633 1 77.81 214 GLY A C 1
ATOM 1698 O O . GLY A 1 214 ? 12.883 -3.438 -8.969 1 77.81 214 GLY A O 1
ATOM 1699 N N . HIS A 1 215 ? 14.086 -1.943 -8.133 1 82.38 215 HIS A N 1
ATOM 1700 C CA . HIS A 1 215 ? 15.266 -2.787 -8.266 1 82.38 215 HIS A CA 1
ATOM 1701 C C . HIS A 1 215 ? 15.133 -4.059 -7.434 1 82.38 215 HIS A C 1
ATOM 1703 O O . HIS A 1 215 ? 15.781 -5.066 -7.723 1 82.38 215 HIS A O 1
ATOM 1709 N N . GLN A 1 216 ? 14.125 -4 -6.566 1 89.31 216 GLN A N 1
ATOM 1710 C CA . GLN A 1 216 ? 14 -5.141 -5.66 1 89.31 216 GLN A CA 1
ATOM 1711 C C . GLN A 1 216 ? 12.898 -6.09 -6.121 1 89.31 216 GLN A C 1
ATOM 1713 O O . GLN A 1 216 ? 12.828 -7.234 -5.668 1 89.31 216 GLN A O 1
ATOM 1718 N N . VAL A 1 217 ? 12.062 -5.637 -7.047 1 92.19 217 VAL A N 1
ATOM 1719 C CA . VAL A 1 217 ? 10.961 -6.512 -7.434 1 92.19 217 VAL A CA 1
ATOM 1720 C C . VAL A 1 217 ? 11.039 -6.82 -8.93 1 92.19 217 VAL A C 1
ATOM 1722 O O . VAL A 1 217 ? 10.234 -7.59 -9.461 1 92.19 217 VAL A O 1
ATOM 1725 N N . GLU A 1 218 ? 12.008 -6.34 -9.57 1 92.12 218 GLU A N 1
ATOM 1726 C CA . GLU A 1 218 ? 12.18 -6.555 -11 1 92.12 218 GLU A CA 1
ATOM 1727 C C . GLU A 1 218 ? 12.492 -8.016 -11.305 1 92.12 218 GLU A C 1
ATOM 1729 O O . GLU A 1 218 ? 13.219 -8.672 -10.562 1 92.12 218 GLU A O 1
ATOM 1734 N N . LEU A 1 219 ? 12 -8.461 -12.43 1 95.56 219 LEU A N 1
ATOM 1735 C CA . LEU A 1 219 ? 12.203 -9.836 -12.867 1 95.56 219 LEU A CA 1
ATOM 1736 C C . LEU A 1 219 ? 13.141 -9.898 -14.062 1 95.56 219 LEU A C 1
ATOM 1738 O O . LEU A 1 219 ? 13.148 -9 -14.906 1 95.56 219 LEU A O 1
ATOM 1742 N N . GLU A 1 220 ? 13.875 -10.992 -14.125 1 94.56 220 GLU A N 1
ATOM 1743 C CA . GLU A 1 220 ? 14.734 -11.242 -15.273 1 94.56 220 GLU A CA 1
ATOM 1744 C C . GLU A 1 220 ? 14.078 -12.195 -16.266 1 94.56 220 GLU A C 1
ATOM 1746 O O . GLU A 1 220 ? 14.508 -12.305 -17.406 1 94.56 220 GLU A O 1
ATOM 1751 N N . GLY A 1 221 ? 13.07 -12.898 -15.836 1 97.06 221 GLY A N 1
ATOM 1752 C CA . GLY A 1 221 ? 12.344 -13.828 -16.688 1 97.06 221 GLY A CA 1
ATOM 1753 C C . GLY A 1 221 ? 11.094 -14.391 -16.031 1 97.06 221 GLY A C 1
ATOM 1754 O O . GLY A 1 221 ? 10.898 -14.234 -14.82 1 97.06 221 GLY A O 1
ATOM 1755 N N . ILE A 1 222 ? 10.266 -15.023 -16.859 1 98.44 222 ILE A N 1
ATOM 1756 C CA . ILE A 1 222 ? 9.039 -15.664 -16.391 1 98.44 222 ILE A CA 1
ATOM 1757 C C . ILE A 1 222 ? 8.938 -17.078 -16.953 1 98.44 222 ILE A C 1
ATOM 1759 O O . ILE A 1 222 ? 9.227 -17.297 -18.141 1 98.44 222 ILE A O 1
ATOM 1763 N N . ILE A 1 223 ? 8.695 -17.969 -16.078 1 98.56 223 ILE A N 1
ATOM 1764 C CA . ILE A 1 223 ? 8.336 -19.312 -16.516 1 98.56 223 ILE A CA 1
ATOM 1765 C C . ILE A 1 223 ? 6.82 -19.484 -16.453 1 98.56 223 ILE A C 1
ATOM 1767 O O . ILE A 1 223 ? 6.207 -19.328 -15.398 1 98.56 223 ILE A O 1
ATOM 1771 N N . TYR A 1 224 ? 6.227 -19.797 -17.609 1 98.81 224 TYR A N 1
ATOM 1772 C CA . TYR A 1 224 ? 4.781 -19.938 -17.734 1 98.81 224 TYR A CA 1
ATOM 1773 C C . TYR A 1 224 ? 4.395 -21.406 -17.844 1 98.81 224 TYR A C 1
ATOM 1775 O O . TYR A 1 224 ? 4.664 -22.062 -18.859 1 98.81 224 TYR A O 1
ATOM 1783 N N . LEU A 1 225 ? 3.809 -21.922 -16.75 1 98.69 225 LEU A N 1
ATOM 1784 C CA . LEU A 1 225 ? 3.213 -23.25 -16.812 1 98.69 225 LEU A CA 1
ATOM 1785 C C . LEU A 1 225 ? 1.819 -23.203 -17.422 1 98.69 225 LEU A C 1
ATOM 1787 O O . LEU A 1 225 ? 0.886 -22.672 -16.812 1 98.69 225 LEU A O 1
ATOM 1791 N N . LYS A 1 226 ? 1.72 -23.797 -18.547 1 98.31 226 LYS A N 1
ATOM 1792 C CA . LYS A 1 226 ? 0.477 -23.719 -19.312 1 98.31 226 LYS A CA 1
ATOM 1793 C C . LYS A 1 226 ? -0.254 -25.047 -19.312 1 98.31 226 LYS A C 1
ATOM 1795 O O . LYS A 1 226 ? 0.366 -26.109 -19.484 1 98.31 226 LYS A O 1
ATOM 1800 N N . ALA A 1 227 ? -1.518 -25.031 -18.984 1 98.38 227 ALA A N 1
ATOM 1801 C CA . ALA A 1 227 ? -2.408 -26.188 -19.094 1 98.38 227 ALA A CA 1
ATOM 1802 C C . ALA A 1 227 ? -3.84 -25.75 -19.391 1 98.38 227 ALA A C 1
ATOM 1804 O O . ALA A 1 227 ? -4.234 -24.641 -19.062 1 98.38 227 ALA A O 1
ATOM 1805 N N . PRO A 1 228 ? -4.621 -26.625 -20.047 1 98.31 228 PRO A N 1
ATOM 1806 C CA . PRO A 1 228 ? -6.031 -26.281 -20.25 1 98.31 228 PRO A CA 1
ATOM 1807 C C . PRO A 1 228 ? -6.789 -26.094 -18.938 1 98.31 228 PRO A C 1
ATOM 1809 O O . PRO A 1 228 ? -6.562 -26.844 -17.984 1 98.31 228 PRO A O 1
ATOM 1812 N N . PRO A 1 229 ? -7.703 -25.125 -18.906 1 98.62 229 PRO A N 1
ATOM 1813 C CA . PRO A 1 229 ? -8.469 -24.875 -17.688 1 98.62 229 PRO A CA 1
ATOM 1814 C C . PRO A 1 229 ? -9.18 -26.109 -17.156 1 98.62 229 PRO A C 1
ATOM 1816 O O . PRO A 1 229 ? -9.297 -26.312 -15.945 1 98.62 229 PRO A O 1
ATOM 1819 N N . LYS A 1 230 ? -9.672 -27.016 -18.047 1 98.31 230 LYS A N 1
ATOM 1820 C CA . LYS A 1 230 ? -10.344 -28.234 -17.625 1 98.31 230 LYS A CA 1
ATOM 1821 C C . LYS A 1 230 ? -9.422 -29.109 -16.781 1 98.31 230 LYS A C 1
ATOM 1823 O O . LYS A 1 230 ? -9.844 -29.719 -15.805 1 98.31 230 LYS A O 1
ATOM 1828 N N . LYS A 1 231 ? -8.227 -29.203 -17.25 1 97.81 231 LYS A N 1
ATOM 1829 C CA . LYS A 1 231 ? -7.238 -29.969 -16.484 1 97.81 231 LYS A CA 1
ATOM 1830 C C . LYS A 1 231 ? -6.977 -29.328 -15.125 1 97.81 231 LYS A C 1
ATOM 1832 O O . LYS A 1 231 ? -6.867 -30.031 -14.117 1 97.81 231 LYS A O 1
ATOM 1837 N N . CYS A 1 232 ? -6.848 -28.016 -15.102 1 98.19 232 CYS A N 1
ATOM 1838 C CA . CYS A 1 232 ? -6.652 -27.297 -13.852 1 98.19 232 CYS A CA 1
ATOM 1839 C C . CYS A 1 232 ? -7.832 -27.5 -12.914 1 98.19 232 CYS A C 1
ATOM 1841 O O . CYS A 1 232 ? -7.648 -27.656 -11.703 1 98.19 232 CYS A O 1
ATOM 1843 N N . MET A 1 233 ? -9.039 -27.547 -13.484 1 97.94 233 MET A N 1
ATOM 1844 C CA . MET A 1 233 ? -10.242 -27.766 -12.68 1 97.94 233 MET A CA 1
ATOM 1845 C C . MET A 1 233 ? -10.211 -29.141 -12.023 1 97.94 233 MET A C 1
ATOM 1847 O O . MET A 1 233 ? -10.539 -29.281 -10.844 1 97.94 233 MET A O 1
ATOM 1851 N N . GLU A 1 234 ? -9.805 -30.109 -12.773 1 96.94 234 GLU A N 1
ATOM 1852 C CA . GLU A 1 234 ? -9.68 -31.453 -12.242 1 96.94 234 GLU A CA 1
ATOM 1853 C C . GLU A 1 234 ? -8.695 -31.5 -11.078 1 96.94 234 GLU A C 1
ATOM 1855 O O . GLU A 1 234 ? -8.977 -32.094 -10.039 1 96.94 234 GLU A O 1
ATOM 1860 N N . ARG A 1 235 ? -7.621 -30.875 -11.25 1 96.69 235 ARG A N 1
ATOM 1861 C CA . ARG A 1 235 ? -6.582 -30.844 -10.227 1 96.69 235 ARG A CA 1
ATOM 1862 C C . ARG A 1 235 ? -7.039 -30.062 -9 1 96.69 235 ARG A C 1
ATOM 1864 O O . ARG A 1 235 ? -6.711 -30.422 -7.871 1 96.69 235 ARG A O 1
ATOM 1871 N N . LEU A 1 236 ? -7.719 -28.969 -9.289 1 96.69 236 LEU A N 1
ATOM 1872 C CA . LEU A 1 236 ? -8.266 -28.156 -8.211 1 96.69 236 LEU A CA 1
ATOM 1873 C C . LEU A 1 236 ? -9.203 -28.984 -7.328 1 96.69 236 LEU A C 1
ATOM 1875 O O . LEU A 1 236 ? -9.117 -28.922 -6.102 1 96.69 236 LEU A O 1
ATOM 1879 N N . GLU A 1 237 ? -10.055 -29.781 -7.922 1 95.44 237 GLU A N 1
ATOM 1880 C CA . GLU A 1 237 ? -10.992 -30.641 -7.203 1 95.44 237 GLU A CA 1
ATOM 1881 C C . GLU A 1 237 ? -10.258 -31.719 -6.426 1 95.44 237 GLU A C 1
ATOM 1883 O O . GLU A 1 237 ? -10.625 -32.031 -5.289 1 95.44 237 GLU A O 1
ATOM 1888 N N . HIS A 1 238 ? -9.258 -32.188 -6.977 1 93.69 238 HIS A N 1
ATOM 1889 C CA . HIS A 1 238 ? -8.477 -33.219 -6.336 1 93.69 238 HIS A CA 1
ATOM 1890 C C . HIS A 1 238 ? -7.73 -32.688 -5.117 1 93.69 238 HIS A C 1
ATOM 1892 O O . HIS A 1 238 ? -7.66 -33.375 -4.086 1 93.69 238 HIS A O 1
ATOM 1898 N N . ARG A 1 239 ? -7.094 -31.516 -5.246 1 92.06 239 ARG A N 1
ATOM 1899 C CA . ARG A 1 239 ? -6.352 -30.906 -4.148 1 92.06 239 ARG A CA 1
ATOM 1900 C C . ARG A 1 239 ? -7.281 -30.562 -2.986 1 92.06 239 ARG A C 1
ATOM 1902 O O . ARG A 1 239 ? -6.891 -30.672 -1.822 1 92.06 239 ARG A O 1
ATOM 1909 N N . GLY A 1 240 ? -8.453 -30.094 -3.203 1 89.19 240 GLY A N 1
ATOM 1910 C CA . GLY A 1 240 ? -9.547 -30.016 -2.25 1 89.19 240 GLY A CA 1
ATOM 1911 C C . GLY A 1 240 ? -9.359 -28.922 -1.215 1 89.19 240 GLY A C 1
ATOM 1912 O O . GLY A 1 240 ? -9.703 -29.109 -0.046 1 89.19 240 GLY A O 1
ATOM 1913 N N . ARG A 1 241 ? -8.805 -27.828 -1.497 1 88.75 241 ARG A N 1
ATOM 1914 C CA . ARG A 1 241 ? -8.766 -26.703 -0.568 1 88.75 241 ARG A CA 1
ATOM 1915 C C . ARG A 1 241 ? -10.172 -26.188 -0.27 1 88.75 241 ARG A C 1
ATOM 1917 O O . ARG A 1 241 ? -10.961 -25.953 -1.188 1 88.75 241 ARG A O 1
ATOM 1924 N N . ALA A 1 242 ? -10.43 -25.969 0.941 1 90.81 242 ALA A N 1
ATOM 1925 C CA . ALA A 1 242 ? -11.781 -25.641 1.398 1 90.81 242 ALA A CA 1
ATOM 1926 C C . ALA A 1 242 ? -12.273 -24.344 0.776 1 90.81 242 ALA A C 1
ATOM 1928 O O . ALA A 1 242 ? -13.43 -24.234 0.377 1 90.81 242 ALA A O 1
ATOM 1929 N N . GLU A 1 243 ? -11.445 -23.344 0.619 1 92.81 243 GLU A N 1
ATOM 1930 C CA . GLU A 1 243 ? -11.82 -22.031 0.115 1 92.81 243 GLU A CA 1
ATOM 1931 C C . GLU A 1 243 ? -12.211 -22.094 -1.359 1 92.81 243 GLU A C 1
ATOM 1933 O O . GLU A 1 243 ? -12.922 -21.219 -1.859 1 92.81 243 GLU A O 1
ATOM 1938 N N . GLU A 1 244 ? -11.758 -23.141 -2.041 1 92.56 244 GLU A N 1
ATOM 1939 C CA . GLU A 1 244 ? -11.875 -23.188 -3.494 1 92.56 244 GLU A CA 1
ATOM 1940 C C . GLU A 1 244 ? -13.102 -23.969 -3.932 1 92.56 244 GLU A C 1
ATOM 1942 O O . GLU A 1 244 ? -13.352 -24.141 -5.129 1 92.56 244 GLU A O 1
ATOM 1947 N N . LYS A 1 245 ? -13.891 -24.547 -3.094 1 90.31 245 LYS A N 1
ATOM 1948 C CA . LYS A 1 245 ? -15.047 -25.375 -3.41 1 90.31 245 LYS A CA 1
ATOM 1949 C C . LYS A 1 245 ? -16.031 -24.641 -4.312 1 90.31 245 LYS A C 1
ATOM 1951 O O . LYS A 1 245 ? -16.672 -25.234 -5.176 1 90.31 245 LYS A O 1
ATOM 1956 N N . GLY A 1 246 ? -16.047 -23.344 -4.352 1 88.38 246 GLY A N 1
ATOM 1957 C CA . GLY A 1 246 ? -17 -22.578 -5.141 1 88.38 246 GLY A CA 1
ATOM 1958 C C . GLY A 1 246 ? -16.406 -22.031 -6.422 1 88.38 246 GLY A C 1
ATOM 1959 O O . GLY A 1 246 ? -17.109 -21.422 -7.227 1 88.38 246 GLY A O 1
ATOM 1960 N N . VAL A 1 247 ? -15.25 -22.484 -6.723 1 94.19 247 VAL A N 1
ATOM 1961 C CA . VAL A 1 247 ? -14.602 -22 -7.934 1 94.19 247 VAL A CA 1
ATOM 1962 C C . VAL A 1 247 ? -15.133 -22.766 -9.148 1 94.19 247 VAL A C 1
ATOM 1964 O O . VAL A 1 247 ? -15.219 -24 -9.125 1 94.19 247 VAL A O 1
ATOM 1967 N N . GLU A 1 248 ? -15.508 -22.078 -10.148 1 95.81 248 GLU A N 1
ATOM 1968 C CA . GLU A 1 248 ? -16.078 -22.672 -11.352 1 95.81 248 GLU A CA 1
ATOM 1969 C C . GLU A 1 248 ? -15.07 -22.672 -12.5 1 95.81 248 GLU A C 1
ATOM 1971 O O . GLU A 1 248 ? -14.148 -21.844 -12.523 1 95.81 248 GLU A O 1
ATOM 1976 N N . LEU A 1 249 ? -15.297 -23.5 -13.414 1 97.81 249 LEU A N 1
ATOM 1977 C CA . LEU A 1 249 ? -14.43 -23.625 -14.586 1 97.81 249 LEU A CA 1
ATOM 1978 C C . LEU A 1 249 ? -14.344 -22.297 -15.328 1 97.81 249 LEU A C 1
ATOM 1980 O O . LEU A 1 249 ? -13.289 -21.938 -15.859 1 97.81 249 LEU A O 1
ATOM 1984 N N . ASP A 1 250 ? -15.43 -21.578 -15.391 1 97.44 250 ASP A N 1
ATOM 1985 C CA . ASP A 1 250 ? -15.477 -20.297 -16.094 1 97.44 250 ASP A CA 1
ATOM 1986 C C . ASP A 1 250 ? -14.43 -19.344 -15.531 1 97.44 250 ASP A C 1
ATOM 1988 O O . ASP A 1 250 ? -13.828 -18.562 -16.281 1 97.44 250 ASP A O 1
ATOM 1992 N N . TYR A 1 251 ? -14.312 -19.359 -14.312 1 97.19 251 TYR A N 1
ATOM 1993 C CA . TYR A 1 251 ? -13.312 -18.5 -13.68 1 97.19 251 TYR A CA 1
ATOM 1994 C C . TYR A 1 251 ? -11.906 -18.875 -14.133 1 97.19 251 TYR A C 1
ATOM 1996 O O . TYR A 1 251 ? -11.102 -18 -14.461 1 97.19 251 TYR A O 1
ATOM 2004 N N . LEU A 1 252 ? -11.586 -20.141 -14.164 1 98.25 252 LEU A N 1
ATOM 2005 C CA . LEU A 1 252 ? -10.281 -20.609 -14.602 1 98.25 252 LEU A CA 1
ATOM 2006 C C . LEU A 1 252 ? -10.047 -20.281 -16.078 1 98.25 252 LEU A C 1
ATOM 2008 O O . LEU A 1 252 ? -8.914 -20 -16.484 1 98.25 252 LEU A O 1
ATOM 2012 N N . ASP A 1 253 ? -11.117 -20.359 -16.781 1 98.62 253 ASP A N 1
ATOM 2013 C CA . ASP A 1 253 ? -11.039 -19.984 -18.188 1 98.62 253 ASP A CA 1
ATOM 2014 C C . ASP A 1 253 ? -10.633 -18.516 -18.344 1 98.62 253 ASP A C 1
ATOM 2016 O O . ASP A 1 253 ? -9.789 -18.188 -19.188 1 98.62 253 ASP A O 1
ATOM 2020 N N . LYS A 1 254 ? -11.227 -17.719 -17.594 1 98.38 254 LYS A N 1
ATOM 2021 C CA . LYS A 1 254 ? -10.906 -16.297 -17.656 1 98.38 254 LYS A CA 1
ATOM 2022 C C . LYS A 1 254 ? -9.469 -16.031 -17.219 1 98.38 254 LYS A C 1
ATOM 2024 O O . LYS A 1 254 ? -8.773 -15.203 -17.812 1 98.38 254 LYS A O 1
ATOM 2029 N N . LEU A 1 255 ? -9.047 -16.703 -16.219 1 98.56 255 LEU A N 1
ATOM 2030 C CA . LEU A 1 255 ? -7.656 -16.578 -15.781 1 98.56 255 LEU A CA 1
ATOM 2031 C C . LEU A 1 255 ? -6.703 -17.031 -16.891 1 98.56 255 LEU A C 1
ATOM 2033 O O . LEU A 1 255 ? -5.656 -16.422 -17.094 1 98.56 255 LEU A O 1
ATOM 2037 N N . HIS A 1 256 ? -7.066 -18.109 -17.484 1 98.69 256 HIS A N 1
ATOM 2038 C CA . HIS A 1 256 ? -6.262 -18.625 -18.594 1 98.69 256 HIS A CA 1
ATOM 2039 C C . HIS A 1 256 ? -6.121 -17.578 -19.703 1 98.69 256 HIS A C 1
ATOM 2041 O O . HIS A 1 256 ? -5.02 -17.359 -20.203 1 98.69 256 HIS A O 1
ATOM 2047 N N . VAL A 1 257 ? -7.191 -17.016 -20.062 1 98.62 257 VAL A N 1
ATOM 2048 C CA . VAL A 1 257 ? -7.207 -15.992 -21.109 1 98.62 257 VAL A CA 1
ATOM 2049 C C . VAL A 1 257 ? -6.281 -14.844 -20.734 1 98.62 257 VAL A C 1
ATOM 2051 O O . VAL A 1 257 ? -5.516 -14.352 -21.562 1 98.62 257 VAL A O 1
ATOM 2054 N N . GLN A 1 258 ? -6.324 -14.398 -19.531 1 98.56 258 GLN A N 1
ATOM 2055 C CA . GLN A 1 258 ? -5.469 -13.305 -19.062 1 98.56 258 GLN A CA 1
ATOM 2056 C C . GLN A 1 258 ? -3.994 -13.688 -19.141 1 98.56 258 GLN A C 1
ATOM 2058 O O . GLN A 1 258 ? -3.156 -12.883 -19.547 1 98.56 258 GLN A O 1
ATOM 2063 N N . HIS A 1 259 ? -3.709 -14.891 -18.766 1 98.81 259 HIS A N 1
ATOM 2064 C CA . HIS A 1 259 ? -2.328 -15.352 -18.875 1 98.81 259 HIS A CA 1
ATOM 2065 C C . HIS A 1 259 ? -1.861 -15.359 -20.328 1 98.81 259 HIS A C 1
ATOM 2067 O O . HIS A 1 259 ? -0.747 -14.93 -20.625 1 98.81 259 HIS A O 1
ATOM 2073 N N . GLU A 1 260 ? -2.66 -15.875 -21.156 1 98.62 260 GLU A N 1
ATOM 2074 C CA . GLU A 1 260 ? -2.32 -15.938 -22.578 1 98.62 260 GLU A CA 1
ATOM 2075 C C . GLU A 1 260 ? -2.109 -14.539 -23.156 1 98.62 260 GLU A C 1
ATOM 2077 O O . GLU A 1 260 ? -1.151 -14.305 -23.891 1 98.62 260 GLU A O 1
ATOM 2082 N N . ARG A 1 261 ? -2.979 -13.633 -22.844 1 98.19 261 ARG A N 1
ATOM 2083 C CA . ARG A 1 261 ? -2.891 -12.258 -23.344 1 98.19 261 ARG A CA 1
ATOM 2084 C C . ARG A 1 261 ? -1.604 -11.586 -22.859 1 98.19 261 ARG A C 1
ATOM 2086 O O . ARG A 1 261 ? -0.952 -10.875 -23.625 1 98.19 261 ARG A O 1
ATOM 2093 N N . TRP A 1 262 ? -1.232 -11.883 -21.656 1 98.19 262 TRP A N 1
ATOM 2094 C CA . TRP A 1 262 ? -0.063 -11.234 -21.078 1 98.19 262 TRP A CA 1
ATOM 2095 C C . TRP A 1 262 ? 1.222 -11.922 -21.516 1 98.19 262 TRP A C 1
ATOM 2097 O O . TRP A 1 262 ? 2.117 -11.281 -22.078 1 98.19 262 TRP A O 1
ATOM 2107 N N . LEU A 1 263 ? 1.284 -13.211 -21.422 1 98.12 263 LEU A N 1
ATOM 2108 C CA . LEU A 1 263 ? 2.566 -13.906 -21.469 1 98.12 263 LEU A CA 1
ATOM 2109 C C . LEU A 1 263 ? 2.848 -14.43 -22.875 1 98.12 263 LEU A C 1
ATOM 2111 O O . LEU A 1 263 ? 4.004 -14.68 -23.234 1 98.12 263 LEU A O 1
ATOM 2115 N N . VAL A 1 264 ? 1.87 -14.594 -23.625 1 97.38 264 VAL A N 1
ATOM 2116 C CA . VAL A 1 264 ? 2.051 -15.195 -24.953 1 97.38 264 VAL A CA 1
ATOM 2117 C C . VAL A 1 264 ? 1.768 -14.156 -26.031 1 97.38 264 VAL A C 1
ATOM 2119 O O . VAL A 1 264 ? 2.664 -13.789 -26.797 1 97.38 264 VAL A O 1
ATOM 2122 N N . GLU A 1 265 ? 0.584 -13.602 -26.016 1 96.88 265 GLU A N 1
ATOM 2123 C CA . GLU A 1 265 ? 0.144 -12.68 -27.062 1 96.88 265 GLU A CA 1
ATOM 2124 C C . GLU A 1 265 ? 0.756 -11.297 -26.875 1 96.88 265 GLU A C 1
ATOM 2126 O O . GLU A 1 265 ? 0.818 -10.508 -27.828 1 96.88 265 GLU A O 1
ATOM 2131 N N . LYS A 1 266 ? 1.093 -10.938 -25.688 1 95.81 266 LYS A N 1
ATOM 2132 C CA . LYS A 1 266 ? 1.646 -9.633 -25.328 1 95.81 266 LYS A CA 1
ATOM 2133 C C . LYS A 1 266 ? 0.677 -8.508 -25.703 1 95.81 266 LYS A C 1
ATOM 2135 O O . LYS A 1 266 ? 1.09 -7.469 -26.219 1 95.81 266 LYS A O 1
ATOM 2140 N N . SER A 1 267 ? -0.586 -8.758 -25.453 1 96.38 267 SER A N 1
ATOM 2141 C CA . SER A 1 267 ? -1.614 -7.777 -25.797 1 96.38 267 SER A CA 1
ATOM 2142 C C . SER A 1 267 ? -2.086 -7.02 -24.562 1 96.38 267 SER A C 1
ATOM 2144 O O . SER A 1 267 ? -2.801 -6.023 -24.672 1 96.38 267 SER A O 1
ATOM 2146 N N . THR A 1 268 ? -1.736 -7.484 -23.422 1 96.69 268 THR A N 1
ATOM 2147 C CA . THR A 1 268 ? -2.082 -6.789 -22.188 1 96.69 268 THR A CA 1
ATOM 2148 C C . THR A 1 268 ? -1.342 -5.461 -22.094 1 96.69 268 THR A C 1
ATOM 2150 O O . THR A 1 268 ? -0.155 -5.379 -22.406 1 96.69 268 THR A O 1
ATOM 2153 N N . GLU A 1 269 ? -2.084 -4.422 -21.688 1 94.25 269 GLU A N 1
ATOM 2154 C CA . GLU A 1 269 ? -1.43 -3.139 -21.453 1 94.25 269 GLU A CA 1
ATOM 2155 C C . GLU A 1 269 ? -0.528 -3.199 -20.219 1 94.25 269 GLU A C 1
ATOM 2157 O O . GLU A 1 269 ? -1.007 -3.404 -19.109 1 94.25 269 GLU A O 1
ATOM 2162 N N . ILE A 1 270 ? 0.763 -3.023 -20.422 1 94.94 270 ILE A N 1
ATOM 2163 C CA . ILE A 1 270 ? 1.749 -3.111 -19.359 1 94.94 270 ILE A CA 1
ATOM 2164 C C . ILE A 1 270 ? 2.34 -1.73 -19.078 1 94.94 270 ILE A C 1
ATOM 2166 O O . ILE A 1 270 ? 2.648 -0.985 -20.016 1 94.94 270 ILE A O 1
ATOM 2170 N N . HIS A 1 271 ? 2.654 -1.407 -17.844 1 91.81 271 HIS A N 1
ATOM 2171 C CA . HIS A 1 271 ? 3.023 -0.054 -17.453 1 91.81 271 HIS A CA 1
ATOM 2172 C C . HIS A 1 271 ? 4.484 0.013 -17.016 1 91.81 271 HIS A C 1
ATOM 2174 O O . HIS A 1 271 ? 4.977 1.081 -16.641 1 91.81 271 HIS A O 1
ATOM 2180 N N . PHE A 1 272 ? 5.09 -1.089 -17.094 1 93.19 272 PHE A N 1
ATOM 2181 C CA . PHE A 1 272 ? 6.496 -1.154 -16.703 1 93.19 272 PHE A CA 1
ATOM 2182 C C . PHE A 1 272 ? 7.352 -1.627 -17.875 1 93.19 272 PHE A C 1
ATOM 2184 O O . PHE A 1 272 ? 7.199 -2.756 -18.344 1 93.19 272 PHE A O 1
ATOM 2191 N N . GLU A 1 273 ? 8.297 -0.862 -18.266 1 90.44 273 GLU A N 1
ATOM 2192 C CA . GLU A 1 273 ? 9.07 -1.093 -19.484 1 90.44 273 GLU A CA 1
ATOM 2193 C C . GLU A 1 273 ? 9.812 -2.428 -19.422 1 90.44 273 GLU A C 1
ATOM 2195 O O . GLU A 1 273 ? 9.812 -3.186 -20.391 1 90.44 273 GLU A O 1
ATOM 2200 N N . LYS A 1 274 ? 10.336 -2.744 -18.375 1 88.75 274 LYS A N 1
ATOM 2201 C CA . LYS A 1 274 ? 11.148 -3.953 -18.266 1 88.75 274 LYS A CA 1
ATOM 2202 C C . LYS A 1 274 ? 10.281 -5.207 -18.391 1 88.75 274 LYS A C 1
ATOM 2204 O O . LYS A 1 274 ? 10.773 -6.262 -18.797 1 88.75 274 LYS A O 1
ATOM 2209 N N . ILE A 1 275 ? 9.039 -5.086 -18.047 1 93 275 ILE A N 1
ATOM 2210 C CA . ILE A 1 275 ? 8.133 -6.227 -18.047 1 93 275 ILE A CA 1
ATOM 2211 C C . ILE A 1 275 ? 7.539 -6.418 -19.438 1 93 275 ILE A C 1
ATOM 2213 O O . ILE A 1 275 ? 7.145 -7.527 -19.812 1 93 275 ILE A O 1
ATOM 2217 N N . LYS A 1 276 ? 7.539 -5.438 -20.25 1 91.19 276 LYS A N 1
ATOM 2218 C CA . LYS A 1 276 ? 6.957 -5.504 -21.578 1 91.19 276 LYS A CA 1
ATOM 2219 C C . LYS A 1 276 ? 7.688 -6.527 -22.453 1 91.19 276 LYS A C 1
ATOM 2221 O O . LYS A 1 276 ? 7.059 -7.285 -23.188 1 91.19 276 LYS A O 1
ATOM 2226 N N . GLN A 1 277 ? 9.031 -6.566 -22.266 1 88.62 277 GLN A N 1
ATOM 2227 C CA . GLN A 1 277 ? 9.789 -7.465 -23.125 1 88.62 277 GLN A CA 1
ATOM 2228 C C . GLN A 1 277 ? 10.484 -8.547 -22.312 1 88.62 277 GLN A C 1
ATOM 2230 O O . GLN A 1 277 ? 11.531 -9.062 -22.719 1 88.62 277 GLN A O 1
ATOM 2235 N N . ILE A 1 278 ? 9.914 -8.836 -21.281 1 95 278 ILE A N 1
ATOM 2236 C CA . ILE A 1 278 ? 10.531 -9.828 -20.406 1 95 278 ILE A CA 1
ATOM 2237 C C . ILE A 1 2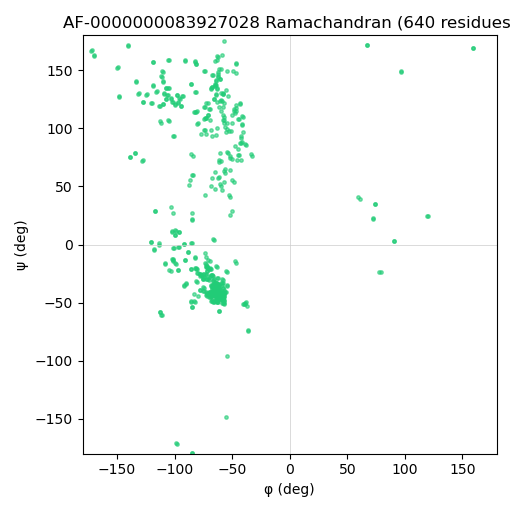78 ? 10.492 -11.203 -21.078 1 95 278 ILE A C 1
ATOM 2239 O O . ILE A 1 278 ? 9.492 -11.562 -21.703 1 95 278 ILE A O 1
ATOM 2243 N N . PRO A 1 279 ? 11.633 -11.922 -21.047 1 96.94 279 PRO A N 1
ATOM 2244 C CA . PRO A 1 279 ? 11.617 -13.266 -21.625 1 96.94 279 PRO A CA 1
ATOM 2245 C C . PRO A 1 279 ? 10.672 -14.219 -20.875 1 96.94 279 PRO A C 1
ATOM 2247 O O . PRO A 1 279 ? 10.586 -14.172 -19.656 1 96.94 279 PRO A O 1
ATOM 2250 N N . VAL A 1 280 ? 10 -15.055 -21.703 1 98.19 280 VAL A N 1
ATOM 2251 C CA . VAL A 1 280 ? 9.055 -16.016 -21.141 1 98.19 280 VAL A CA 1
ATOM 2252 C C . VAL A 1 280 ? 9.367 -17.422 -21.641 1 98.19 280 VAL A C 1
ATOM 2254 O O . VAL A 1 280 ? 9.469 -17.641 -22.844 1 98.19 280 VAL A O 1
ATOM 2257 N N . LEU A 1 281 ? 9.594 -18.312 -20.719 1 98.56 281 LEU A N 1
ATOM 2258 C CA . LEU A 1 281 ? 9.688 -19.734 -21.047 1 98.56 281 LEU A CA 1
ATOM 2259 C C . LEU A 1 281 ? 8.344 -20.422 -20.844 1 98.56 281 LEU A C 1
ATOM 2261 O O . LEU A 1 281 ? 7.812 -20.438 -19.734 1 98.56 281 LEU A O 1
ATOM 2265 N N . GLN A 1 282 ? 7.816 -20.969 -21.875 1 98.38 282 GLN A N 1
ATOM 2266 C CA . GLN A 1 282 ? 6.551 -21.688 -21.797 1 98.38 282 GLN A CA 1
ATOM 2267 C C . GLN A 1 282 ? 6.777 -23.188 -21.625 1 98.38 282 GLN A C 1
ATOM 2269 O O . GLN A 1 282 ? 7.539 -23.781 -22.391 1 98.38 282 GLN A O 1
ATOM 2274 N N . LEU A 1 283 ? 6.188 -23.734 -20.609 1 98.31 283 LEU A N 1
ATOM 2275 C CA . LEU A 1 283 ? 6.238 -25.172 -20.375 1 98.31 283 LEU A CA 1
ATOM 2276 C C . LEU A 1 283 ? 4.84 -25.781 -20.406 1 98.31 283 LEU A C 1
ATOM 2278 O O . LEU A 1 283 ? 3.898 -25.203 -19.859 1 98.31 283 LEU A O 1
ATOM 2282 N N . ASP A 1 284 ? 4.715 -26.906 -21.062 1 97.56 284 ASP A N 1
ATOM 2283 C CA . ASP A 1 284 ? 3.436 -27.609 -21.125 1 97.56 284 ASP A CA 1
ATOM 2284 C C . ASP A 1 284 ? 3.18 -28.406 -19.844 1 97.56 284 ASP A C 1
ATOM 2286 O O . ASP A 1 284 ? 3.643 -29.531 -19.703 1 97.56 284 ASP A O 1
ATOM 2290 N N . ALA A 1 285 ? 2.312 -27.891 -19.016 1 96.94 285 ALA A N 1
ATOM 2291 C CA . ALA A 1 285 ? 2.039 -28.516 -17.719 1 96.94 285 ALA A CA 1
ATOM 2292 C C . ALA A 1 285 ? 0.762 -29.344 -17.766 1 96.94 285 ALA A C 1
ATOM 2294 O O . ALA A 1 285 ? 0.228 -29.734 -16.734 1 96.94 285 ALA A O 1
ATOM 2295 N N . SER A 1 286 ? 0.252 -29.594 -18.953 1 95.56 286 SER A N 1
ATOM 2296 C CA . SER A 1 286 ? -0.888 -30.5 -19.062 1 95.56 286 SER A CA 1
ATOM 2297 C C . SER A 1 286 ? -0.484 -31.938 -18.766 1 95.56 286 SER A C 1
ATOM 2299 O O . SER A 1 286 ? -1.329 -32.75 -18.406 1 95.56 286 SER A O 1
ATOM 2301 N N . VAL A 1 287 ? 0.771 -32.219 -18.891 1 91.31 287 VAL A N 1
ATOM 2302 C CA . VAL A 1 287 ? 1.304 -33.531 -18.594 1 91.31 287 VAL A CA 1
ATOM 2303 C C . VAL A 1 287 ? 1.519 -33.688 -17.094 1 91.31 287 VAL A C 1
ATOM 2305 O O . VAL A 1 287 ? 1.628 -32.688 -16.375 1 91.31 287 VAL A O 1
ATOM 2308 N N . GLU A 1 288 ? 1.517 -34.875 -16.625 1 89.12 288 GLU A N 1
ATOM 2309 C CA . GLU A 1 288 ? 1.743 -35.156 -15.203 1 89.12 288 GLU A CA 1
ATOM 2310 C C . GLU A 1 288 ? 3.234 -35.25 -14.891 1 89.12 288 GLU A C 1
ATOM 2312 O O . GLU A 1 288 ? 3.752 -36.312 -14.578 1 89.12 288 GLU A O 1
ATOM 2317 N N . PHE A 1 289 ? 3.816 -34.094 -14.812 1 87.06 289 PHE A N 1
ATOM 2318 C CA . PHE A 1 289 ? 5.27 -34.062 -14.695 1 87.06 289 PHE A CA 1
ATOM 2319 C C . PHE A 1 289 ? 5.715 -34.5 -13.312 1 87.06 289 PHE A C 1
ATOM 2321 O O . PHE A 1 289 ? 6.871 -34.906 -13.125 1 87.06 289 PHE A O 1
ATOM 2328 N N . GLN A 1 290 ? 4.883 -34.5 -12.344 1 86.25 290 GLN A N 1
ATOM 2329 C CA . GLN A 1 290 ? 5.27 -34.938 -11.008 1 86.25 290 GLN A CA 1
ATOM 2330 C C . GLN A 1 290 ? 5.617 -36.438 -11.008 1 86.25 290 GLN A C 1
ATOM 2332 O O . GLN A 1 290 ? 6.547 -36.844 -10.32 1 86.25 290 GLN A O 1
ATOM 2337 N N . SER A 1 291 ? 4.887 -37.156 -11.766 1 89.12 291 SER A N 1
ATOM 2338 C CA . SER A 1 291 ? 5.047 -38.594 -11.719 1 89.12 291 SER A CA 1
ATOM 2339 C C . SER A 1 291 ? 5.883 -39.094 -12.891 1 89.12 291 SER A C 1
ATOM 2341 O O . SER A 1 291 ? 6.199 -40.281 -12.977 1 89.12 291 SER A O 1
ATOM 2343 N N . ASP A 1 292 ? 6.277 -38.25 -13.766 1 92 292 ASP A N 1
ATOM 2344 C CA . ASP A 1 292 ? 7.023 -38.656 -14.961 1 92 292 ASP A CA 1
ATOM 2345 C C . ASP A 1 292 ? 8.461 -38.125 -14.906 1 92 292 ASP A C 1
ATOM 2347 O O . ASP A 1 292 ? 8.719 -36.969 -15.219 1 92 292 ASP A O 1
ATOM 2351 N N . PRO A 1 293 ? 9.375 -38.969 -14.664 1 91.88 293 PRO A N 1
ATOM 2352 C CA . PRO A 1 293 ? 10.773 -38.531 -14.516 1 91.88 293 PRO A CA 1
ATOM 2353 C C . PRO A 1 293 ? 11.344 -37.938 -15.797 1 91.88 293 PRO A C 1
ATOM 2355 O O . PRO A 1 293 ? 12.188 -37.031 -15.742 1 91.88 293 PRO A O 1
ATOM 2358 N N . GLU A 1 294 ? 10.914 -38.438 -16.922 1 93.31 294 GLU A N 1
ATOM 2359 C CA . GLU A 1 294 ? 11.414 -37.906 -18.188 1 93.31 294 GLU A CA 1
ATOM 2360 C C . GLU A 1 294 ? 10.984 -36.469 -18.406 1 93.31 294 GLU A C 1
ATOM 2362 O O . GLU A 1 294 ? 11.781 -35.625 -18.844 1 93.31 294 GLU A O 1
ATOM 2367 N N . VAL A 1 295 ? 9.773 -36.25 -18.109 1 93.5 295 VAL A N 1
ATOM 2368 C CA . VAL A 1 295 ? 9.258 -34.906 -18.266 1 93.5 295 VAL A CA 1
ATOM 2369 C C . VAL A 1 295 ? 9.953 -33.969 -17.281 1 93.5 295 VAL A C 1
ATOM 2371 O O . VAL A 1 295 ? 10.281 -32.812 -17.625 1 93.5 295 VAL A O 1
ATOM 2374 N N . ARG A 1 296 ? 10.195 -34.438 -16.094 1 94.25 296 ARG A N 1
ATOM 2375 C CA . ARG A 1 296 ? 10.906 -33.625 -15.094 1 94.25 296 ARG A CA 1
ATOM 2376 C C . ARG A 1 296 ? 12.281 -33.219 -15.594 1 94.25 296 ARG A C 1
ATOM 2378 O O . ARG A 1 296 ? 12.68 -32.062 -15.461 1 94.25 296 ARG A O 1
ATOM 2385 N N . GLU A 1 297 ? 12.922 -34.188 -16.172 1 93.38 297 GLU A N 1
ATOM 2386 C CA . GLU A 1 297 ? 14.258 -33.906 -16.703 1 93.38 297 GLU A CA 1
ATOM 2387 C C . GLU A 1 297 ? 14.203 -32.906 -17.844 1 93.38 297 GLU A C 1
ATOM 2389 O O . GLU A 1 297 ? 15.078 -32.031 -17.938 1 93.38 297 GLU A O 1
ATOM 2394 N N . GLN A 1 298 ? 13.258 -33.062 -18.641 1 95.19 298 GLN A N 1
ATOM 2395 C CA . GLN A 1 298 ? 13.086 -32.125 -19.75 1 95.19 298 GLN A CA 1
ATOM 2396 C C . GLN A 1 298 ? 12.836 -30.719 -19.234 1 95.19 298 GLN A C 1
ATOM 2398 O O . GLN A 1 298 ? 13.391 -29.75 -19.766 1 95.19 298 GLN A O 1
ATOM 2403 N N . PHE A 1 299 ? 11.969 -30.609 -18.266 1 96.25 299 PHE A N 1
ATOM 2404 C CA . PHE A 1 299 ? 11.648 -29.312 -17.688 1 96.25 299 PHE A CA 1
ATOM 2405 C C . PHE A 1 299 ? 12.891 -28.656 -17.109 1 96.25 299 PHE A C 1
ATOM 2407 O O . PHE A 1 299 ? 13.156 -27.484 -17.359 1 96.25 299 PHE A O 1
ATOM 2414 N N . ILE A 1 300 ? 13.664 -29.391 -16.359 1 94.62 300 ILE A N 1
ATOM 2415 C CA . ILE A 1 300 ? 14.859 -28.859 -15.727 1 94.62 300 ILE A CA 1
ATOM 2416 C C . ILE A 1 300 ? 15.867 -28.422 -16.781 1 94.62 300 ILE A C 1
ATOM 2418 O O . ILE A 1 300 ? 16.484 -27.359 -16.656 1 94.62 300 ILE A O 1
ATOM 2422 N N . THR A 1 301 ? 15.984 -29.172 -17.797 1 94.94 301 THR A N 1
ATOM 2423 C CA . THR A 1 301 ? 16.906 -28.844 -18.891 1 94.94 301 THR A CA 1
ATOM 2424 C C . THR A 1 301 ? 16.484 -27.531 -19.547 1 94.94 301 THR A C 1
ATOM 2426 O O . THR A 1 301 ? 17.328 -26.672 -19.828 1 94.94 301 THR A O 1
ATOM 2429 N N . LYS A 1 302 ? 15.234 -27.406 -19.844 1 96.38 302 LYS A N 1
ATOM 2430 C CA . LYS A 1 302 ? 14.727 -26.188 -20.469 1 96.38 302 LYS A CA 1
ATOM 2431 C C . LYS A 1 302 ? 14.93 -24.969 -19.578 1 96.38 302 LYS A C 1
ATOM 2433 O O . LYS A 1 302 ? 15.266 -23.891 -20.062 1 96.38 302 LYS A O 1
ATOM 2438 N N . VAL A 1 303 ? 14.719 -25.156 -18.297 1 96.31 303 VAL A N 1
ATOM 2439 C CA . VAL A 1 303 ? 14.891 -24.062 -17.344 1 96.31 303 VAL A CA 1
ATOM 2440 C C . VAL A 1 303 ? 16.359 -23.641 -17.297 1 96.31 303 VAL A C 1
ATOM 2442 O O . VAL A 1 303 ? 16.688 -22.453 -17.328 1 96.31 303 VAL A O 1
ATOM 2445 N N . CYS A 1 304 ? 17.25 -24.609 -17.281 1 92.25 304 CYS A N 1
ATOM 2446 C CA . CYS A 1 304 ? 18.672 -24.328 -17.25 1 92.25 304 CYS A CA 1
ATOM 2447 C C . CYS A 1 304 ? 19.109 -23.562 -18.5 1 92.25 304 CYS A C 1
ATOM 2449 O O . CYS A 1 304 ? 19.844 -22.578 -18.422 1 92.25 304 CYS A O 1
ATOM 2451 N N . ALA A 1 305 ? 18.625 -24.062 -19.578 1 93.88 305 ALA A N 1
ATOM 2452 C CA . ALA A 1 305 ? 18.953 -23.391 -20.844 1 93.88 305 ALA A CA 1
ATOM 2453 C C . ALA A 1 305 ? 18.422 -21.953 -20.844 1 93.88 305 ALA A C 1
ATOM 2455 O O . ALA A 1 305 ? 19.109 -21.047 -21.328 1 93.88 305 ALA A O 1
ATOM 2456 N N . PHE A 1 306 ? 17.281 -21.797 -20.344 1 95.62 306 PHE A N 1
ATOM 2457 C CA . PHE A 1 306 ? 16.641 -20.484 -20.266 1 95.62 306 PHE A CA 1
ATOM 2458 C C . PHE A 1 306 ? 17.469 -19.547 -19.391 1 95.62 306 PHE A C 1
ATOM 2460 O O . PHE A 1 306 ? 17.688 -18.391 -19.766 1 95.62 306 PHE A O 1
ATOM 2467 N N . PHE A 1 307 ? 17.906 -20 -18.25 1 92.56 307 PHE A N 1
ATOM 2468 C CA . PHE A 1 307 ? 18.719 -19.188 -17.344 1 92.56 307 PHE A CA 1
ATOM 2469 C C . PHE A 1 307 ? 20.062 -18.859 -17.969 1 92.56 307 PHE A C 1
ATOM 2471 O O . PHE A 1 307 ? 20.531 -17.719 -17.891 1 92.56 307 PHE A O 1
ATOM 2478 N N . LEU A 1 308 ? 20.656 -19.797 -18.641 1 88.06 308 LEU A N 1
ATOM 2479 C CA . LEU A 1 308 ? 21.953 -19.594 -19.281 1 88.06 308 LEU A CA 1
ATOM 2480 C C . LEU A 1 308 ? 21.844 -18.531 -20.375 1 88.06 308 LEU A C 1
ATOM 2482 O O . LEU A 1 308 ? 22.719 -17.672 -20.5 1 88.06 308 LEU A O 1
ATOM 2486 N N . LEU A 1 309 ? 20.844 -18.609 -21.109 1 90 309 LEU A N 1
ATOM 2487 C CA . LEU A 1 309 ? 20.641 -17.719 -22.25 1 90 309 LEU A CA 1
ATOM 2488 C C . LEU A 1 309 ? 20.406 -16.281 -21.797 1 90 309 LEU A C 1
ATOM 2490 O O . LEU A 1 309 ? 20.875 -15.344 -22.438 1 90 309 LEU A O 1
ATOM 2494 N N . HIS A 1 310 ? 19.719 -16.109 -20.672 1 89.94 310 HIS A N 1
ATOM 2495 C CA . HIS A 1 310 ? 19.234 -14.773 -20.344 1 89.94 310 HIS A CA 1
ATOM 2496 C C . HIS A 1 310 ? 20.016 -14.172 -19.188 1 89.94 310 HIS A C 1
ATOM 2498 O O . HIS A 1 310 ? 19.984 -12.961 -18.969 1 89.94 310 HIS A O 1
ATOM 2504 N N . PHE A 1 311 ? 20.719 -14.984 -18.484 1 84.44 311 PHE A N 1
ATOM 2505 C CA . PHE A 1 311 ? 21.422 -14.453 -17.328 1 84.44 311 PHE A CA 1
ATOM 2506 C C . PHE A 1 311 ? 22.922 -14.328 -17.625 1 84.44 311 PHE A C 1
ATOM 2508 O O . PHE A 1 311 ? 23.641 -13.633 -16.906 1 84.44 311 PHE A O 1
ATOM 2515 N N . HIS A 1 312 ? 23.469 -15.047 -18.578 1 74.56 312 HIS A N 1
ATOM 2516 C CA . HIS A 1 312 ? 24.859 -14.977 -18.984 1 74.56 312 HIS A CA 1
ATOM 2517 C C . HIS A 1 312 ? 24.984 -14.758 -20.484 1 74.56 312 HIS A C 1
ATOM 2519 O O . HIS A 1 312 ? 25.234 -15.703 -21.234 1 74.56 312 HIS A O 1
ATOM 2525 N N . PRO A 1 313 ? 24.703 -13.617 -21 1 59.25 313 PRO A N 1
ATOM 2526 C CA . PRO A 1 313 ? 24.734 -13.469 -22.453 1 59.25 313 PRO A CA 1
ATOM 2527 C C . PRO A 1 313 ? 26.094 -13.812 -23.062 1 59.25 313 PRO A C 1
ATOM 2529 O O . PRO A 1 313 ? 26.188 -14.094 -24.266 1 59.25 313 PRO A O 1
ATOM 2532 N N . THR A 1 314 ? 27.078 -13.609 -22.391 1 53.47 314 THR A N 1
ATOM 2533 C CA . THR A 1 314 ? 28.328 -13.914 -23.078 1 53.47 314 THR A CA 1
ATOM 2534 C C . THR A 1 314 ? 28.516 -15.422 -23.203 1 53.47 314 THR A C 1
ATOM 2536 O O . THR A 1 314 ? 29.516 -15.883 -23.766 1 53.47 314 THR A O 1
ATOM 2539 N N . ALA A 1 315 ? 27.781 -16.281 -22.594 1 47.94 315 ALA A N 1
ATOM 2540 C CA . ALA A 1 315 ? 28.031 -17.703 -22.688 1 47.94 315 ALA A CA 1
ATOM 2541 C C . ALA A 1 315 ? 27.641 -18.25 -24.047 1 47.94 315 ALA A C 1
ATOM 2543 O O . ALA A 1 315 ? 26.5 -18.078 -24.484 1 47.94 315 ALA A O 1
ATOM 2544 N N . ALA A 1 316 ? 28.516 -18.406 -25.062 1 39.97 316 ALA A N 1
ATOM 2545 C CA . ALA A 1 316 ? 28.469 -19.047 -26.375 1 39.97 316 ALA A CA 1
ATOM 2546 C C . ALA A 1 316 ? 27.781 -20.406 -26.297 1 39.97 316 ALA A C 1
ATOM 2548 O O . ALA A 1 316 ? 28.188 -21.266 -25.531 1 39.97 316 ALA A O 1
ATOM 2549 N N . VAL A 1 317 ? 26.531 -20.516 -26.406 1 43.75 317 VAL A N 1
ATOM 2550 C CA . VAL A 1 317 ? 25.906 -21.812 -26.578 1 43.75 317 VAL A CA 1
ATOM 2551 C C . VAL A 1 317 ? 26.734 -22.656 -27.547 1 43.75 317 VAL A C 1
ATOM 2553 O O . VAL A 1 317 ? 27.078 -22.203 -28.641 1 43.75 317 VAL A O 1
ATOM 2556 N N . PRO A 1 318 ? 27.375 -23.656 -27.125 1 35.16 318 PRO A N 1
ATOM 2557 C CA . PRO A 1 318 ? 28.016 -24.5 -28.141 1 35.16 318 PRO A CA 1
ATOM 2558 C C . PRO A 1 318 ? 27.062 -24.953 -29.234 1 35.16 318 PRO A C 1
ATOM 2560 O O . PRO A 1 318 ? 25.938 -25.359 -28.938 1 35.16 318 PRO A O 1
ATOM 2563 N N . VAL A 1 319 ? 27.016 -24.297 -30.375 1 34.28 319 VAL A N 1
ATOM 2564 C CA . VAL A 1 319 ? 26.344 -24.812 -31.562 1 34.28 319 VAL A CA 1
ATOM 2565 C C . VAL A 1 319 ? 26.562 -26.312 -31.672 1 34.28 319 VAL A C 1
ATOM 2567 O O . VAL A 1 319 ? 27.703 -26.781 -31.75 1 34.28 319 VAL A O 1
ATOM 2570 N N . LEU A 1 320 ? 25.734 -27.078 -31.016 1 29.23 320 LEU A N 1
ATOM 2571 C CA . LEU A 1 320 ? 25.75 -28.484 -31.375 1 29.23 320 LEU A CA 1
ATOM 2572 C C . LEU A 1 320 ? 25.781 -28.656 -32.906 1 29.23 320 LEU A C 1
ATOM 2574 O O . LEU A 1 320 ? 24.859 -28.234 -33.594 1 29.23 320 LEU A O 1
ATOM 2578 N N . THR A 1 321 ? 26.891 -28.453 -33.469 1 27.7 321 THR A N 1
ATOM 2579 C CA . THR A 1 321 ? 27.109 -28.906 -34.844 1 27.7 321 THR A CA 1
ATOM 2580 C C . THR A 1 321 ? 26.516 -30.297 -35.031 1 27.7 321 THR A C 1
ATOM 2582 O O . THR A 1 321 ? 26.875 -31.25 -34.312 1 27.7 321 THR A O 1
ATOM 2585 N N . THR A 1 322 ? 25.234 -30.312 -35.469 1 25.78 322 THR A N 1
ATOM 2586 C CA . THR A 1 322 ? 24.922 -31.516 -36.219 1 25.78 322 THR A CA 1
ATOM 2587 C C . THR A 1 322 ? 25.875 -31.703 -37.406 1 25.78 322 THR A C 1
ATOM 2589 O O . THR A 1 322 ? 26.156 -30.75 -38.125 1 25.78 322 THR A O 1
ATOM 2592 N N . MET B 1 1 ? -42.5 -22.016 21.281 1 20.5 1 MET B N 1
ATOM 2593 C CA . MET B 1 1 ? -43.219 -20.891 21.875 1 20.5 1 MET B CA 1
ATOM 2594 C C . MET B 1 1 ? -42.344 -19.656 21.969 1 20.5 1 MET B C 1
ATOM 2596 O O . MET B 1 1 ? -42.719 -18.656 22.578 1 20.5 1 MET B O 1
ATOM 2600 N N . PHE B 1 2 ? -40.969 -19.812 21.812 1 22.2 2 PHE B N 1
ATOM 2601 C CA . PHE B 1 2 ? -39.969 -18.812 22.188 1 22.2 2 PHE B CA 1
ATOM 2602 C C . PHE B 1 2 ? -40.125 -17.547 21.344 1 22.2 2 PHE B C 1
ATOM 2604 O O . PHE B 1 2 ? -40 -17.609 20.125 1 22.2 2 PHE B O 1
ATOM 2611 N N . LEU B 1 3 ? -40.875 -16.484 21.812 1 20.86 3 LEU B N 1
ATOM 2612 C CA . LEU B 1 3 ? -41.375 -15.203 21.328 1 20.86 3 LEU B CA 1
ATOM 2613 C C . LEU B 1 3 ? -40.219 -14.219 21.109 1 20.86 3 LEU B C 1
ATOM 2615 O O . LEU B 1 3 ? -39.656 -13.703 22.078 1 20.86 3 LEU B O 1
ATOM 2619 N N . LEU B 1 4 ? -39.156 -14.617 20.391 1 22.41 4 LEU B N 1
ATOM 2620 C CA . LEU B 1 4 ? -37.938 -13.805 20.297 1 22.41 4 LEU B CA 1
ATOM 2621 C C . LEU B 1 4 ? -38.25 -12.406 19.797 1 22.41 4 LEU B C 1
ATOM 2623 O O . LEU B 1 4 ? -38.844 -12.242 18.719 1 22.41 4 LEU B O 1
ATOM 2627 N N . HIS B 1 5 ? -38.406 -11.391 20.734 1 22.95 5 HIS B N 1
ATOM 2628 C CA . HIS B 1 5 ? -38.812 -9.992 20.656 1 22.95 5 HIS B CA 1
ATOM 2629 C C . HIS B 1 5 ? -37.812 -9.188 19.812 1 22.95 5 HIS B C 1
ATOM 2631 O O . HIS B 1 5 ? -36.594 -9.281 19.984 1 22.95 5 HIS B O 1
ATOM 2637 N N . HIS B 1 6 ? -38.125 -8.898 18.531 1 23.42 6 HIS B N 1
ATOM 2638 C CA . HIS B 1 6 ? -37.562 -8.219 17.375 1 23.42 6 HIS B CA 1
ATOM 2639 C C . HIS B 1 6 ? -37.312 -6.75 17.672 1 23.42 6 HIS B C 1
ATOM 2641 O O . HIS B 1 6 ? -38.25 -5.945 17.719 1 23.42 6 HIS B O 1
ATOM 2647 N N . GLY B 1 7 ? -36.438 -6.441 18.766 1 21.34 7 GLY B N 1
ATOM 2648 C CA . GLY B 1 7 ? -36.344 -5.031 19.094 1 21.34 7 GLY B CA 1
ATOM 2649 C C . GLY B 1 7 ? -35.875 -4.176 17.922 1 21.34 7 GLY B C 1
ATOM 2650 O O . GLY B 1 7 ? -35.062 -4.605 17.125 1 21.34 7 GLY B O 1
ATOM 2651 N N . GLU B 1 8 ? -36.688 -3.209 17.422 1 24.62 8 GLU B N 1
ATOM 2652 C CA . GLU B 1 8 ? -36.781 -2.205 16.359 1 24.62 8 GLU B CA 1
ATOM 2653 C C . GLU B 1 8 ? -35.688 -1.17 16.484 1 24.62 8 GLU B C 1
ATOM 2655 O O . GLU B 1 8 ? -35.656 -0.375 17.422 1 24.62 8 GLU B O 1
ATOM 2660 N N . ASP B 1 9 ? -34.344 -1.541 16.484 1 22.19 9 ASP B N 1
ATOM 2661 C CA . ASP B 1 9 ? -33.344 -0.52 16.688 1 22.19 9 ASP B CA 1
ATOM 2662 C C . ASP B 1 9 ? -33.5 0.628 15.695 1 22.19 9 ASP B C 1
ATOM 2664 O O . ASP B 1 9 ? -33.594 0.401 14.492 1 22.19 9 ASP B O 1
ATOM 2668 N N . GLU B 1 10 ? -34.031 1.781 16.156 1 22.81 10 GLU B N 1
ATOM 2669 C CA . GLU B 1 10 ? -34.281 3.094 15.562 1 22.81 10 GLU B CA 1
ATOM 2670 C C . GLU B 1 10 ? -33.031 3.658 14.906 1 22.81 10 GLU B C 1
ATOM 2672 O O . GLU B 1 10 ? -32.031 3.887 15.57 1 22.81 10 GLU B O 1
ATOM 2677 N N . LEU B 1 11 ? -32.656 3.176 13.75 1 21.12 11 LEU B N 1
ATOM 2678 C CA . LEU B 1 11 ? -31.609 3.709 12.875 1 21.12 11 LEU B CA 1
ATOM 2679 C C . LEU B 1 11 ? -31.719 5.227 12.758 1 21.12 11 LEU B C 1
ATOM 2681 O O . LEU B 1 11 ? -32.75 5.746 12.297 1 21.12 11 LEU B O 1
ATOM 2685 N N . ALA B 1 12 ? -31.141 5.992 13.805 1 19.61 12 ALA B N 1
ATOM 2686 C CA . ALA B 1 12 ? -31.062 7.445 13.922 1 19.61 12 ALA B CA 1
ATOM 2687 C C . ALA B 1 12 ? -30.703 8.086 12.578 1 19.61 12 ALA B C 1
ATOM 2689 O O . ALA B 1 12 ? -29.672 7.762 11.984 1 19.61 12 ALA B O 1
ATOM 2690 N N . THR B 1 13 ? -31.656 8.406 11.727 1 21.66 13 THR B N 1
ATOM 2691 C CA . THR B 1 13 ? -31.703 9.094 10.438 1 21.66 13 THR B CA 1
ATOM 2692 C C . THR B 1 13 ? -30.953 10.422 10.508 1 21.66 13 THR B C 1
ATOM 2694 O O . THR B 1 13 ? -31.297 11.289 11.312 1 21.66 13 THR B O 1
ATOM 2697 N N . MET B 1 14 ? -29.625 10.305 10.539 1 21.25 14 MET B N 1
ATOM 2698 C CA . MET B 1 14 ? -28.875 11.555 10.461 1 21.25 14 MET B CA 1
ATOM 2699 C C . MET B 1 14 ? -29.5 12.484 9.422 1 21.25 14 MET B C 1
ATOM 2701 O O . MET B 1 14 ? -29.453 12.211 8.219 1 21.25 14 MET B O 1
ATOM 2705 N N . ARG B 1 15 ? -30.625 13.008 9.789 1 21.2 15 ARG B N 1
ATOM 2706 C CA . ARG B 1 15 ? -31.391 13.961 8.984 1 21.2 15 ARG B CA 1
ATOM 2707 C C . ARG B 1 15 ? -30.531 15.141 8.562 1 21.2 15 ARG B C 1
ATOM 2709 O O . ARG B 1 15 ? -30.078 15.922 9.398 1 21.2 15 ARG B O 1
ATOM 2716 N N . TRP B 1 16 ? -29.656 15.031 7.531 1 19.52 16 TRP B N 1
ATOM 2717 C CA . TRP B 1 16 ? -28.891 16.109 6.922 1 19.52 16 TRP B CA 1
ATOM 2718 C C . TRP B 1 16 ? -29.812 17.266 6.527 1 19.52 16 TRP B C 1
ATOM 2720 O O . TRP B 1 16 ? -30.719 17.094 5.715 1 19.52 16 TRP B O 1
ATOM 2730 N N . LYS B 1 17 ? -30.453 17.906 7.551 1 20 17 LYS B N 1
ATOM 2731 C CA . LYS B 1 17 ? -31.344 19.031 7.277 1 20 17 LYS B CA 1
ATOM 2732 C C . LYS B 1 17 ? -30.703 20.016 6.309 1 20 17 LYS B C 1
ATOM 2734 O O . LYS B 1 17 ? -29.516 20.344 6.434 1 20 17 LYS B O 1
ATOM 2739 N N . THR B 1 18 ? -31.188 20.234 5.105 1 21.56 18 THR B N 1
ATOM 2740 C CA . THR B 1 18 ? -30.875 21.078 3.955 1 21.56 18 THR B CA 1
ATOM 2741 C C . THR B 1 18 ? -31.047 22.547 4.301 1 21.56 18 THR B C 1
ATOM 2743 O O . THR B 1 18 ? -32.156 23.016 4.559 1 21.56 18 THR B O 1
ATOM 2746 N N . PRO B 1 19 ? -30.25 23.078 5.285 1 20.41 19 PRO B N 1
ATOM 2747 C CA . PRO B 1 19 ? -30.625 24.422 5.711 1 20.41 19 PRO B CA 1
ATOM 2748 C C . PRO B 1 19 ? -30.734 25.406 4.539 1 20.41 19 PRO B C 1
ATOM 2750 O O . PRO B 1 19 ? -30.047 25.234 3.527 1 20.41 19 PRO B O 1
ATOM 2753 N N . GLY B 1 20 ? -31.891 26.047 4.52 1 18.91 20 GLY B N 1
ATOM 2754 C CA . GLY B 1 20 ? -32.5 26.984 3.586 1 18.91 20 GLY B CA 1
ATOM 2755 C C . GLY B 1 20 ? -31.609 28.203 3.318 1 18.91 20 GLY B C 1
ATOM 2756 O O . GLY B 1 20 ? -30.547 28.344 3.922 1 18.91 20 GLY B O 1
ATOM 2757 N N . SER B 1 21 ? -32.219 29.391 3.053 1 20.44 21 SER B N 1
ATOM 2758 C CA . SER B 1 21 ? -32.281 30.469 2.084 1 20.44 21 SER B CA 1
ATOM 2759 C C . SER B 1 21 ? -31.484 31.688 2.566 1 20.44 21 SER B C 1
ATOM 2761 O O . SER B 1 21 ? -31.672 32.781 2.051 1 20.44 21 SER B O 1
ATOM 2763 N N . PHE B 1 22 ? -30.469 31.609 3.377 1 20.72 22 PHE B N 1
ATOM 2764 C CA . PHE B 1 22 ? -30.188 32.906 4.012 1 20.72 22 PHE B CA 1
ATOM 2765 C C . PHE B 1 22 ? -29.906 33.969 2.967 1 20.72 22 PHE B C 1
ATOM 2767 O O . PHE B 1 22 ? -29.234 33.719 1.968 1 20.72 22 PHE B O 1
ATOM 2774 N N . LEU B 1 23 ? -30.625 35.125 3.104 1 20.97 23 LEU B N 1
ATOM 2775 C CA . LEU B 1 23 ? -30.891 36.375 2.408 1 20.97 23 LEU B CA 1
ATOM 2776 C C . LEU B 1 23 ? -29.594 37.125 2.137 1 20.97 23 LEU B C 1
ATOM 2778 O O . LEU B 1 23 ? -28.578 36.906 2.797 1 20.97 23 LEU B O 1
ATOM 2782 N N . ARG B 1 24 ? -29.734 38.344 1.351 1 21.56 24 ARG B N 1
ATOM 2783 C CA . ARG B 1 24 ? -29.141 39.219 0.36 1 21.56 24 ARG B CA 1
ATOM 2784 C C . ARG B 1 24 ? -28.188 40.219 1.017 1 21.56 24 ARG B C 1
ATOM 2786 O O . ARG B 1 24 ? -28.047 41.344 0.541 1 21.56 24 ARG B O 1
ATOM 2793 N N . GLY B 1 25 ? -27.594 39.844 2.184 1 20.06 25 GLY B N 1
ATOM 2794 C CA . GLY B 1 25 ? -27.141 41.062 2.803 1 20.06 25 GLY B CA 1
ATOM 2795 C C . GLY B 1 25 ? -26.25 41.906 1.9 1 20.06 25 GLY B C 1
ATOM 2796 O O . GLY B 1 25 ? -25.688 41.375 0.933 1 20.06 25 GLY B O 1
ATOM 2797 N N . ARG B 1 26 ? -26.328 43.344 2.127 1 22.22 26 ARG B N 1
ATOM 2798 C CA . ARG B 1 26 ? -25.906 44.625 1.556 1 22.22 26 ARG B CA 1
ATOM 2799 C C . ARG B 1 26 ? -24.391 44.719 1.504 1 22.22 26 ARG B C 1
ATOM 2801 O O . ARG B 1 26 ? -23.703 44.281 2.416 1 22.22 26 ARG B O 1
ATOM 2808 N N . ASN B 1 27 ? -23.891 44.844 0.324 1 20.77 27 ASN B N 1
ATOM 2809 C CA . ASN B 1 27 ? -22.578 45.031 -0.276 1 20.77 27 ASN B CA 1
ATOM 2810 C C . ASN B 1 27 ? -21.812 46.188 0.372 1 20.77 27 ASN B C 1
ATOM 2812 O O . ASN B 1 27 ? -20.844 46.688 -0.202 1 20.77 27 ASN B O 1
ATOM 2816 N N . THR B 1 28 ? -22.078 46.5 1.716 1 21.56 28 THR B N 1
ATOM 2817 C CA . THR B 1 28 ? -21.453 47.781 1.925 1 21.56 28 THR B CA 1
ATOM 2818 C C . THR B 1 28 ? -19.938 47.719 1.688 1 21.56 28 THR B C 1
ATOM 2820 O O . THR B 1 28 ? -19.281 46.781 2.162 1 21.56 28 THR B O 1
ATOM 2823 N N . THR B 1 29 ? -19.469 48.531 0.812 1 22.88 29 THR B N 1
ATOM 2824 C CA . THR B 1 29 ? -18.172 48.844 0.196 1 22.88 29 THR B CA 1
ATOM 2825 C C . THR B 1 29 ? -17.156 49.25 1.251 1 22.88 29 THR B C 1
ATOM 2827 O O . THR B 1 29 ? -17.25 50.312 1.832 1 22.88 29 THR B O 1
ATOM 2830 N N . ILE B 1 30 ? -17.016 48.469 2.439 1 21.86 30 ILE B N 1
ATOM 2831 C CA . ILE B 1 30 ? -16.109 49.156 3.344 1 21.86 30 ILE B CA 1
ATOM 2832 C C . ILE B 1 30 ? -14.758 49.375 2.66 1 21.86 30 ILE B C 1
ATOM 2834 O O . ILE B 1 30 ? -14.188 48.438 2.113 1 21.86 30 ILE B O 1
ATOM 2838 N N . THR B 1 31 ? -14.461 50.562 2.389 1 22.14 31 THR B N 1
ATOM 2839 C CA . THR B 1 31 ? -13.234 51.188 1.876 1 22.14 31 THR B CA 1
ATOM 2840 C C . THR B 1 31 ? -12.055 50.875 2.795 1 22.14 31 THR B C 1
ATOM 2842 O O . THR B 1 31 ? -11.992 51.375 3.922 1 22.14 31 THR B O 1
ATOM 2845 N N . GLN B 1 32 ? -11.82 49.562 3.07 1 20.84 32 GLN B N 1
ATOM 2846 C CA . GLN B 1 32 ? -10.695 49.375 3.982 1 20.84 32 GLN B CA 1
ATOM 2847 C C . GLN B 1 32 ? -9.477 50.156 3.504 1 20.84 32 GLN B C 1
ATOM 2849 O O . GLN B 1 32 ? -9.117 50.125 2.324 1 20.84 32 GLN B O 1
ATOM 2854 N N . THR B 1 33 ? -9.172 51.156 4.273 1 23.45 33 THR B N 1
ATOM 2855 C CA . THR B 1 33 ? -7.98 52 4.277 1 23.45 33 THR B CA 1
ATOM 2856 C C . THR B 1 33 ? -6.719 51.156 4.188 1 23.45 33 THR B C 1
ATOM 2858 O O . THR B 1 33 ? -6.59 50.156 4.891 1 23.45 33 THR B O 1
ATOM 2861 N N . THR B 1 34 ? -5.938 51.344 3.191 1 24.62 34 THR B N 1
ATOM 2862 C CA . THR B 1 34 ? -4.637 50.875 2.734 1 24.62 34 THR B CA 1
ATOM 2863 C C . THR B 1 34 ? -3.588 51.031 3.834 1 24.62 34 THR B C 1
ATOM 2865 O O . THR B 1 34 ? -3.066 52.125 4.047 1 24.62 34 THR B O 1
ATOM 2868 N N . THR B 1 35 ? -3.922 50.719 5.145 1 25.72 35 THR B N 1
ATOM 2869 C CA . THR B 1 35 ? -2.82 50.938 6.07 1 25.72 35 THR B CA 1
ATOM 2870 C C . THR B 1 35 ? -1.526 50.344 5.535 1 25.72 35 THR B C 1
ATOM 2872 O O . THR B 1 35 ? -1.547 49.281 4.91 1 25.72 35 THR B O 1
ATOM 2875 N N . ASN B 1 36 ? -0.304 50.938 5.82 1 26.06 36 ASN B N 1
ATOM 2876 C CA . ASN B 1 36 ? 1.092 51.031 5.402 1 26.06 36 ASN B CA 1
ATOM 2877 C C . ASN B 1 36 ? 1.832 49.719 5.645 1 26.06 36 ASN B C 1
ATOM 2879 O O . ASN B 1 36 ? 1.923 49.25 6.781 1 26.06 36 ASN B O 1
ATOM 2883 N N . LEU B 1 37 ? 2.02 48.844 4.68 1 31.19 37 LEU B N 1
ATOM 2884 C CA . LEU B 1 37 ? 2.795 47.625 4.48 1 31.19 37 LEU B CA 1
ATOM 2885 C C . LEU B 1 37 ? 4.234 47.812 4.949 1 31.19 37 LEU B C 1
ATOM 2887 O O . LEU B 1 37 ? 5.027 46.875 4.918 1 31.19 37 LEU B O 1
ATOM 2891 N N . SER B 1 38 ? 4.66 49.094 5.137 1 33.59 38 SER B N 1
ATOM 2892 C CA . SER B 1 38 ? 6.098 49.312 5.27 1 33.59 38 SER B CA 1
ATOM 2893 C C . SER B 1 38 ? 6.609 48.812 6.617 1 33.59 38 SER B C 1
ATOM 2895 O O . SER B 1 38 ? 7.766 48.375 6.734 1 33.59 38 SER B O 1
ATOM 2897 N N . THR B 1 39 ? 5.914 49.062 7.715 1 33.06 39 THR B N 1
ATOM 2898 C CA . THR B 1 39 ? 6.461 48.781 9.039 1 33.06 39 THR B CA 1
ATOM 2899 C C . THR B 1 39 ? 6.488 47.281 9.297 1 33.06 39 THR B C 1
ATOM 2901 O O . THR B 1 39 ? 7.098 46.812 10.258 1 33.06 39 THR B O 1
ATOM 2904 N N . MET B 1 40 ? 5.73 46.531 8.586 1 33.34 40 MET B N 1
ATOM 2905 C CA . MET B 1 40 ? 5.695 45.094 8.82 1 33.34 40 MET B CA 1
ATOM 2906 C C . MET B 1 40 ? 6.988 44.438 8.352 1 33.34 40 MET B C 1
ATOM 2908 O O . MET B 1 40 ? 7.238 43.25 8.648 1 33.34 40 MET B O 1
ATOM 2912 N N . ALA B 1 41 ? 7.742 45.062 7.496 1 37.22 41 ALA B N 1
ATOM 2913 C CA . ALA B 1 41 ? 8.984 44.5 6.961 1 37.22 41 ALA B CA 1
ATOM 2914 C C . ALA B 1 41 ? 10.086 44.5 8.016 1 37.22 41 ALA B C 1
ATOM 2916 O O . ALA B 1 41 ? 10.883 43.562 8.102 1 37.22 41 ALA B O 1
ATOM 2917 N N . SER B 1 42 ? 10.273 45.5 8.836 1 41.62 42 SER B N 1
ATOM 2918 C CA . SER B 1 42 ? 11.422 45.625 9.734 1 41.62 42 SER B CA 1
ATOM 2919 C C . SER B 1 42 ? 11.367 44.594 10.859 1 41.62 42 SER B C 1
ATOM 2921 O O . SER B 1 42 ? 12.398 44.094 11.289 1 41.62 42 SER B O 1
ATOM 2923 N N . LYS B 1 43 ? 10.289 44.312 11.445 1 42.72 43 LYS B N 1
ATOM 2924 C CA . LYS B 1 43 ? 10.141 43.344 12.516 1 42.72 43 LYS B CA 1
ATOM 2925 C C . LYS B 1 43 ? 10.195 41.906 11.984 1 42.72 43 LYS B C 1
ATOM 2927 O O . LYS B 1 43 ? 10.391 40.969 12.742 1 42.72 43 LYS B O 1
ATOM 2932 N N . ARG B 1 44 ? 9.891 41.719 10.852 1 43.53 44 ARG B N 1
ATOM 2933 C CA . ARG B 1 44 ? 10.008 40.469 10.133 1 43.53 44 ARG B CA 1
ATOM 2934 C C . ARG B 1 44 ? 11.469 40 10.047 1 43.53 44 ARG B C 1
ATOM 2936 O O . ARG B 1 44 ? 11.766 38.812 10.164 1 43.53 44 ARG B O 1
ATOM 2943 N N . ASP B 1 45 ? 12.383 40.906 9.789 1 45.31 45 ASP B N 1
ATOM 2944 C CA . ASP B 1 45 ? 13.805 40.594 9.625 1 45.31 45 ASP B CA 1
ATOM 2945 C C . ASP B 1 45 ? 14.398 40.062 10.938 1 45.31 45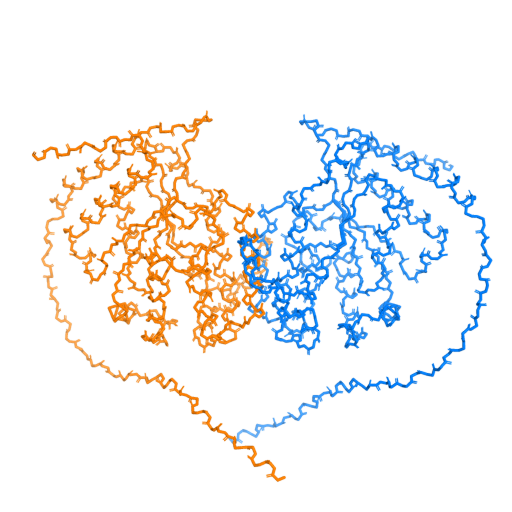 ASP B C 1
ATOM 2947 O O . ASP B 1 45 ? 15.297 39.219 10.922 1 45.31 45 ASP B O 1
ATOM 2951 N N . LYS B 1 46 ? 13.93 40.5 12.016 1 47.09 46 LYS B N 1
ATOM 2952 C CA . LYS B 1 46 ? 14.555 40.125 13.281 1 47.09 46 LYS B CA 1
ATOM 2953 C C . LYS B 1 46 ? 14.117 38.719 13.727 1 47.09 46 LYS B C 1
ATOM 2955 O O . LYS B 1 46 ? 14.914 37.938 14.25 1 47.09 46 LYS B O 1
ATOM 2960 N N . ILE B 1 47 ? 12.867 38.406 13.641 1 46.56 47 ILE B N 1
ATOM 2961 C CA . ILE B 1 47 ? 12.406 37.094 14.047 1 46.56 47 ILE B CA 1
ATOM 2962 C C . ILE B 1 47 ? 12.961 36.031 13.094 1 46.56 47 ILE B C 1
ATOM 2964 O O . ILE B 1 47 ? 13.422 34.969 13.531 1 46.56 47 ILE B O 1
ATOM 2968 N N . SER B 1 48 ? 12.922 36.344 11.812 1 52.12 48 SER B N 1
ATOM 2969 C CA . SER B 1 48 ? 13.469 35.438 10.82 1 52.12 48 SER B CA 1
ATOM 2970 C C . SER B 1 48 ? 14.953 35.188 11.055 1 52.12 48 SER B C 1
ATOM 2972 O O . SER B 1 48 ? 15.43 34.062 10.945 1 52.12 48 SER B O 1
ATOM 2974 N N . ASP B 1 49 ? 15.656 36.312 11.359 1 52.47 49 ASP B N 1
ATOM 2975 C CA . ASP B 1 49 ? 17.094 36.188 11.617 1 52.47 49 ASP B CA 1
ATOM 2976 C C . ASP B 1 49 ? 17.359 35.344 12.859 1 52.47 49 ASP B C 1
ATOM 2978 O O . ASP B 1 49 ? 18.328 34.594 12.898 1 52.47 49 ASP B O 1
ATOM 2982 N N . SER B 1 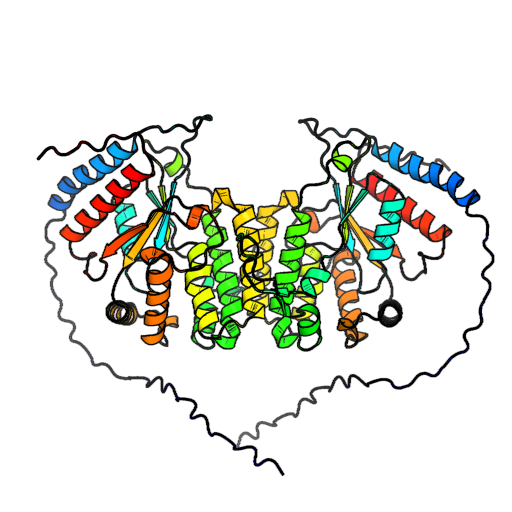50 ? 16.516 35.5 13.75 1 47.66 50 SER B N 1
ATOM 2983 C CA . SER B 1 50 ? 16.766 34.781 15.008 1 47.66 50 SER B CA 1
ATOM 2984 C C . SER B 1 50 ? 16.531 33.281 14.844 1 47.66 50 SER B C 1
ATOM 2986 O O . SER B 1 50 ? 17.297 32.469 15.367 1 47.66 50 SER B O 1
ATOM 2988 N N . CYS B 1 51 ? 15.492 32.906 14.164 1 55.81 51 CYS B N 1
ATOM 2989 C CA . CYS B 1 51 ? 15.273 31.469 13.992 1 55.81 51 CYS B CA 1
ATOM 2990 C C . CYS B 1 51 ? 16.344 30.859 13.102 1 55.81 51 CYS B C 1
ATOM 2992 O O . CYS B 1 51 ? 16.797 29.734 13.344 1 55.81 51 CYS B O 1
ATOM 2994 N N . SER B 1 52 ? 16.641 31.578 12.016 1 54.44 52 SER B N 1
ATOM 2995 C CA . SER B 1 52 ? 17.656 31.062 11.109 1 54.44 52 SER B CA 1
ATOM 2996 C C . SER B 1 52 ? 19 30.891 11.82 1 54.44 52 SER B C 1
ATOM 2998 O O . SER B 1 52 ? 19.703 29.906 11.594 1 54.44 52 SER B O 1
ATOM 3000 N N . ARG B 1 53 ? 19.422 31.859 12.562 1 47.81 53 ARG B N 1
ATOM 3001 C CA . ARG B 1 53 ? 20.703 31.797 13.258 1 47.81 53 ARG B CA 1
ATOM 3002 C C . ARG B 1 53 ? 20.703 30.672 14.289 1 47.81 53 ARG B C 1
ATOM 3004 O O . ARG B 1 53 ? 21.75 30.094 14.586 1 47.81 53 ARG B O 1
ATOM 3011 N N . CYS B 1 54 ? 19.547 30.516 14.828 1 45.84 54 CYS B N 1
ATOM 3012 C CA . CYS B 1 54 ? 19.5 29.531 15.914 1 45.84 54 CYS B CA 1
ATOM 3013 C C . CYS B 1 54 ? 19.609 28.109 15.375 1 45.84 54 CYS B C 1
ATOM 3015 O O . CYS B 1 54 ? 19.953 27.188 16.109 1 45.84 54 CYS B O 1
ATOM 3017 N N . LEU B 1 55 ? 19.234 27.828 14.133 1 54.56 55 LEU B N 1
ATOM 3018 C CA . LEU B 1 55 ? 19.344 26.469 13.617 1 54.56 55 LEU B CA 1
ATOM 3019 C C . LEU B 1 55 ? 20.688 26.25 12.922 1 54.56 55 LEU B C 1
ATOM 3021 O O . LEU B 1 55 ? 20.922 25.203 12.336 1 54.56 55 LEU B O 1
ATOM 3025 N N . SER B 1 56 ? 21.531 27.266 12.883 1 50.06 56 SER B N 1
ATOM 3026 C CA . SER B 1 56 ? 22.828 27.125 12.219 1 50.06 56 SER B CA 1
ATOM 3027 C C . SER B 1 56 ? 23.734 26.141 12.945 1 50.06 56 SER B C 1
ATOM 3029 O O . SER B 1 56 ? 24.922 26.078 12.672 1 50.06 56 SER B O 1
ATOM 3031 N N . SER B 1 57 ? 23.297 25.484 13.938 1 42.88 57 SER B N 1
ATOM 3032 C CA . SER B 1 57 ? 24.359 24.594 14.359 1 42.88 57 SER B CA 1
ATOM 3033 C C . SER B 1 57 ? 24.547 23.453 13.367 1 42.88 57 SER B C 1
ATOM 3035 O O . SER B 1 57 ? 23.594 22.75 13.023 1 42.88 57 SER B O 1
ATOM 3037 N N . LYS B 1 58 ? 25.578 23.406 12.625 1 44.78 58 LYS B N 1
ATOM 3038 C CA . LYS B 1 58 ? 26.062 22.375 11.727 1 44.78 58 LYS B CA 1
ATOM 3039 C C . LYS B 1 58 ? 26.062 21 12.406 1 44.78 58 LYS B C 1
ATOM 3041 O O . LYS B 1 58 ? 26.969 20.688 13.18 1 44.78 58 LYS B O 1
ATOM 3046 N N . THR B 1 59 ? 25 20.547 12.961 1 43.16 59 THR B N 1
ATOM 3047 C CA . THR B 1 59 ? 25.156 19.156 13.336 1 43.16 59 THR B CA 1
ATOM 3048 C C . THR B 1 59 ? 25.422 18.281 12.109 1 43.16 59 THR B C 1
ATOM 3050 O O . THR B 1 59 ? 24.547 18.094 11.273 1 43.16 59 THR B O 1
ATOM 3053 N N . SER B 1 60 ? 26.484 18.375 11.578 1 40.94 60 SER B N 1
ATOM 3054 C CA . SER B 1 60 ? 26.984 17.562 10.484 1 40.94 60 SER B CA 1
ATOM 3055 C C . SER B 1 60 ? 26.906 16.078 10.828 1 40.94 60 SER B C 1
ATOM 3057 O O . SER B 1 60 ? 27.266 15.672 11.938 1 40.94 60 SER B O 1
ATOM 3059 N N . THR B 1 61 ? 25.922 15.375 10.367 1 45.91 61 THR B N 1
ATOM 3060 C CA . THR B 1 61 ? 26.109 13.93 10.43 1 45.91 61 THR B CA 1
ATOM 3061 C C . THR B 1 61 ? 27.484 13.539 9.906 1 45.91 61 THR B C 1
ATOM 3063 O O . THR B 1 61 ? 28.141 14.336 9.234 1 45.91 61 THR B O 1
ATOM 3066 N N . GLN B 1 62 ? 28.125 12.383 10.273 1 41.53 62 GLN B N 1
ATOM 3067 C CA . GLN B 1 62 ? 29.422 11.875 9.859 1 41.53 62 GLN B CA 1
ATOM 3068 C C . GLN B 1 62 ? 29.672 12.141 8.375 1 41.53 62 GLN B C 1
ATOM 3070 O O . GLN B 1 62 ? 30.812 12.344 7.957 1 41.53 62 GLN B O 1
ATOM 3075 N N . ASP B 1 63 ? 28.766 11.797 7.48 1 45.22 63 ASP B N 1
ATOM 3076 C CA . ASP B 1 63 ? 29.109 11.953 6.07 1 45.22 63 ASP B CA 1
ATOM 3077 C C . ASP B 1 63 ? 28.828 13.375 5.59 1 45.22 63 ASP B C 1
ATOM 3079 O O . ASP B 1 63 ? 28.828 13.641 4.387 1 45.22 63 ASP B O 1
ATOM 3083 N N . GLY B 1 64 ? 28.75 14.391 6.445 1 46.81 64 GLY B N 1
ATOM 3084 C CA . GLY B 1 64 ? 28.703 15.812 6.148 1 46.81 64 GLY B CA 1
ATOM 3085 C C . GLY B 1 64 ? 27.344 16.281 5.676 1 46.81 64 GLY B C 1
ATOM 3086 O O . GLY B 1 64 ? 27.141 17.469 5.418 1 46.81 64 GLY B O 1
ATOM 3087 N N . LYS B 1 65 ? 26.547 15.359 5.125 1 52.62 65 LYS B N 1
ATOM 3088 C CA . LYS B 1 65 ? 25.344 15.898 4.508 1 52.62 65 LYS B CA 1
ATOM 3089 C C . LYS B 1 65 ? 24.25 16.141 5.551 1 52.62 65 LYS B C 1
ATOM 3091 O O . LYS B 1 65 ? 23.969 15.258 6.371 1 52.62 65 LYS B O 1
ATOM 3096 N N . ALA B 1 66 ? 23.875 17.359 5.805 1 58.91 66 ALA B N 1
ATOM 3097 C CA . ALA B 1 66 ? 22.875 17.797 6.766 1 58.91 66 ALA B CA 1
ATOM 3098 C C . ALA B 1 66 ? 21.594 16.984 6.617 1 58.91 66 ALA B C 1
ATOM 3100 O O . ALA B 1 66 ? 21.062 16.828 5.512 1 58.91 66 ALA B O 1
ATOM 3101 N N . ARG B 1 67 ? 21.156 16.141 7.637 1 78 67 ARG B N 1
ATOM 3102 C CA . ARG B 1 67 ? 19.953 15.305 7.652 1 78 67 ARG B CA 1
ATOM 3103 C C . ARG B 1 67 ? 18.703 16.156 7.812 1 78 67 ARG B C 1
ATOM 3105 O O . ARG B 1 67 ? 18.625 17 8.703 1 78 67 ARG B O 1
ATOM 3112 N N . VAL B 1 68 ? 17.75 16.109 6.91 1 87.44 68 VAL B N 1
ATOM 3113 C CA . VAL B 1 68 ? 16.484 16.859 6.902 1 87.44 68 VAL B CA 1
ATOM 3114 C C . VAL B 1 68 ? 15.617 16.406 8.07 1 87.44 68 VAL B C 1
ATOM 3116 O O . VAL B 1 68 ? 15.469 15.211 8.32 1 87.44 68 VAL B O 1
ATOM 3119 N N . LYS B 1 69 ? 15.227 17.391 8.859 1 92.19 69 LYS B N 1
ATOM 3120 C CA . LYS B 1 69 ? 14.305 17.109 9.945 1 92.19 69 LYS B CA 1
ATOM 3121 C C . LYS B 1 69 ? 12.852 17.156 9.461 1 92.19 69 LYS B C 1
ATOM 3123 O O . LYS B 1 69 ? 12.492 18.031 8.664 1 92.19 69 LYS B O 1
ATOM 3128 N N . ARG B 1 70 ? 12.078 16.219 9.914 1 94.38 70 ARG B N 1
ATOM 3129 C CA . ARG B 1 70 ? 10.695 16.125 9.461 1 94.38 70 ARG B CA 1
ATOM 3130 C C . ARG B 1 70 ? 9.727 16.359 10.617 1 94.38 70 ARG B C 1
ATOM 3132 O O . ARG B 1 70 ? 9.875 15.766 11.688 1 94.38 70 ARG B O 1
ATOM 3139 N N . VAL B 1 71 ? 8.758 17.234 10.375 1 96.5 71 VAL B N 1
ATOM 3140 C CA . VAL B 1 71 ? 7.754 17.578 11.375 1 96.5 71 VAL B CA 1
ATOM 3141 C C . VAL B 1 71 ? 6.363 17.562 10.75 1 96.5 71 VAL B C 1
ATOM 3143 O O . VAL B 1 71 ? 6.188 17.953 9.594 1 96.5 71 VAL B O 1
ATOM 3146 N N . SER B 1 72 ? 5.395 17.062 11.484 1 97.56 72 SER B N 1
ATOM 3147 C CA . SER B 1 72 ? 4.02 17.047 10.984 1 97.56 72 SER B CA 1
ATOM 3148 C C . SER B 1 72 ? 3.146 18.031 11.758 1 97.56 72 SER B C 1
ATOM 3150 O O . SER B 1 72 ? 3.291 18.172 12.977 1 97.56 72 SER B O 1
ATOM 3152 N N . ILE B 1 73 ? 2.299 18.688 11 1 98.38 73 ILE B N 1
ATOM 3153 C CA . ILE B 1 73 ? 1.249 19.484 11.609 1 98.38 73 ILE B CA 1
ATOM 3154 C C . ILE B 1 73 ? -0.053 18.688 11.664 1 98.38 73 ILE B C 1
ATOM 3156 O O . ILE B 1 73 ? -0.548 18.234 10.633 1 98.38 73 ILE B O 1
ATOM 3160 N N . GLU B 1 74 ? -0.543 18.547 12.859 1 98.69 74 GLU B N 1
ATOM 3161 C CA . GLU B 1 74 ? -1.753 17.766 13.086 1 98.69 74 GLU B CA 1
ATOM 3162 C C . GLU B 1 74 ? -2.867 18.625 13.672 1 98.69 74 GLU B C 1
ATOM 3164 O O . GLU B 1 74 ? -2.602 19.656 14.297 1 98.69 74 GLU B O 1
ATOM 3169 N N . GLY B 1 75 ? -4.078 18.172 13.477 1 98.75 75 GLY B N 1
ATOM 3170 C CA . GLY B 1 75 ? -5.25 18.859 14 1 98.75 75 GLY B CA 1
ATOM 3171 C C . GLY B 1 75 ? -6.527 18.484 13.273 1 98.75 75 GLY B C 1
ATOM 3172 O O . GLY B 1 75 ? -6.488 17.844 12.219 1 98.75 75 GLY B O 1
ATOM 3173 N N . ASN B 1 76 ? -7.625 18.906 13.859 1 98.62 76 ASN B N 1
ATOM 3174 C CA . ASN B 1 76 ? -8.945 18.609 13.32 1 98.62 76 ASN B CA 1
ATOM 3175 C C . ASN B 1 76 ? -9.133 19.219 11.93 1 98.62 76 ASN B C 1
ATOM 3177 O O . ASN B 1 76 ? -8.305 20.016 11.477 1 98.62 76 ASN B O 1
ATOM 3181 N N . ILE B 1 77 ? -10.133 18.703 11.188 1 97.5 77 ILE B N 1
ATOM 3182 C CA . ILE B 1 77 ? -10.531 19.297 9.922 1 97.5 77 ILE B CA 1
ATOM 3183 C C . ILE B 1 77 ? -10.938 20.75 10.133 1 97.5 77 ILE B C 1
ATOM 3185 O O . ILE B 1 77 ? -11.68 21.062 11.07 1 97.5 77 ILE B O 1
ATOM 3189 N N . ALA B 1 78 ? -10.398 21.672 9.336 1 97.25 78 ALA B N 1
ATOM 3190 C CA . ALA B 1 78 ? -10.727 23.109 9.32 1 97.25 78 ALA B CA 1
ATOM 3191 C C . ALA B 1 78 ? -10.164 23.797 10.555 1 97.25 78 ALA B C 1
ATOM 3193 O O . ALA B 1 78 ? -10.656 24.875 10.945 1 97.25 78 ALA B O 1
ATOM 3194 N N . VAL B 1 79 ? -9.156 23.219 11.172 1 98.06 79 VAL B N 1
ATOM 3195 C CA . VAL B 1 79 ? -8.578 23.844 12.352 1 98.06 79 VAL B CA 1
ATOM 3196 C C . VAL B 1 79 ? -7.672 25 11.938 1 98.06 79 VAL B C 1
ATOM 3198 O O . VAL B 1 79 ? -7.383 25.891 12.734 1 98.06 79 VAL B O 1
ATOM 3201 N N . GLY B 1 80 ? -7.121 24.969 10.703 1 96.31 80 GLY B N 1
ATOM 3202 C CA . GLY B 1 80 ? -6.27 26.031 10.211 1 96.31 80 GLY B CA 1
ATOM 3203 C C . GLY B 1 80 ? -4.871 25.562 9.852 1 96.31 80 GLY B C 1
ATOM 3204 O O . GLY B 1 80 ? -3.924 26.344 9.859 1 96.31 80 GLY B O 1
ATOM 3205 N N . LYS B 1 81 ? -4.668 24.297 9.539 1 97 81 LYS B N 1
ATOM 3206 C CA . LYS B 1 81 ? -3.354 23.734 9.234 1 97 81 LYS B CA 1
ATOM 3207 C C . LYS B 1 81 ? -2.754 24.375 7.988 1 97 81 LYS B C 1
ATOM 3209 O O . LYS B 1 81 ? -1.589 24.766 7.988 1 97 81 LYS B O 1
ATOM 3214 N N . SER B 1 82 ? -3.566 24.453 6.879 1 94.75 82 SER B N 1
ATOM 3215 C CA . SER B 1 82 ? -3.07 25.016 5.625 1 94.75 82 SER B CA 1
ATOM 3216 C C . SER B 1 82 ? -2.65 26.469 5.793 1 94.75 82 SER B C 1
ATOM 3218 O O . SER B 1 82 ? -1.64 26.906 5.234 1 94.75 82 SER B O 1
ATOM 3220 N N . THR B 1 83 ? -3.391 27.219 6.52 1 94.38 83 THR B N 1
ATOM 3221 C CA . THR B 1 83 ? -3.049 28.594 6.824 1 94.38 83 THR B CA 1
ATOM 3222 C C . THR B 1 83 ? -1.755 28.672 7.633 1 94.38 83 THR B C 1
ATOM 3224 O O . THR B 1 83 ? -0.886 29.5 7.352 1 94.38 83 THR B O 1
ATOM 3227 N N . PHE B 1 84 ? -1.692 27.812 8.602 1 96.25 84 PHE B N 1
ATOM 3228 C CA . PHE B 1 84 ? -0.527 27.781 9.484 1 96.25 84 PHE B CA 1
ATOM 3229 C C . PHE B 1 84 ? 0.731 27.422 8.703 1 96.25 84 PHE B C 1
ATOM 3231 O O . PHE B 1 84 ? 1.8 28 8.938 1 96.25 84 PHE B O 1
ATOM 3238 N N . THR B 1 85 ? 0.656 26.484 7.797 1 93.5 85 THR B N 1
ATOM 3239 C CA . THR B 1 85 ? 1.808 26.078 7 1 93.5 85 THR B CA 1
ATOM 3240 C C . THR B 1 85 ? 2.295 27.234 6.129 1 93.5 85 THR B C 1
ATOM 3242 O O . THR B 1 85 ? 3.498 27.391 5.918 1 93.5 85 THR B O 1
ATOM 3245 N N . ARG B 1 86 ? 1.404 28.016 5.629 1 91.06 86 ARG B N 1
ATOM 3246 C CA . ARG B 1 86 ? 1.791 29.203 4.867 1 91.06 86 ARG B CA 1
ATOM 3247 C C . ARG B 1 86 ? 2.537 30.203 5.746 1 91.06 86 ARG B C 1
ATOM 3249 O O . ARG B 1 86 ? 3.492 30.844 5.297 1 91.06 86 ARG B O 1
ATOM 3256 N N . LEU B 1 87 ? 2.072 30.344 6.922 1 92.5 87 LEU B N 1
ATOM 3257 C CA . LEU B 1 87 ? 2.738 31.203 7.887 1 92.5 87 LEU B CA 1
ATOM 3258 C C . LEU B 1 87 ? 4.168 30.734 8.141 1 92.5 87 LEU B C 1
ATOM 3260 O O . LEU B 1 87 ? 5.098 31.547 8.156 1 92.5 87 LEU B O 1
ATOM 3264 N N . LEU B 1 88 ? 4.348 29.422 8.305 1 92.69 88 LEU B N 1
ATOM 3265 C CA . LEU B 1 88 ? 5.676 28.875 8.555 1 92.69 88 LEU B CA 1
ATOM 3266 C C . LEU B 1 88 ? 6.59 29.094 7.352 1 92.69 88 LEU B C 1
ATOM 3268 O O . LEU B 1 88 ? 7.758 29.453 7.516 1 92.69 88 LEU B O 1
ATOM 3272 N N . GLN B 1 89 ? 6.008 28.875 6.215 1 88.88 89 GLN B N 1
ATOM 3273 C CA . GLN B 1 89 ? 6.777 29.047 4.988 1 88.88 89 GLN B CA 1
ATOM 3274 C C . GLN B 1 89 ? 7.254 30.5 4.844 1 88.88 89 GLN B C 1
ATOM 3276 O O . GLN B 1 89 ? 8.359 30.734 4.363 1 88.88 89 GLN B O 1
ATOM 3281 N N . SER B 1 90 ? 6.516 31.422 5.258 1 88.69 90 SER B N 1
ATOM 3282 C CA . SER B 1 90 ? 6.852 32.844 5.16 1 88.69 90 SER B CA 1
ATOM 3283 C C . SER B 1 90 ? 7.867 33.219 6.227 1 88.69 90 SER B C 1
ATOM 3285 O O . SER B 1 90 ? 8.641 34.156 6.031 1 88.69 90 SER B O 1
ATOM 3287 N N . ALA B 1 91 ? 7.879 32.531 7.27 1 87.44 91 ALA B N 1
ATOM 3288 C CA . ALA B 1 91 ? 8.719 32.906 8.406 1 87.44 91 ALA B CA 1
ATOM 3289 C C . ALA B 1 91 ? 10.164 32.438 8.18 1 87.44 91 ALA B C 1
ATOM 3291 O O . ALA B 1 91 ? 11.102 33.094 8.672 1 87.44 91 ALA B O 1
ATOM 3292 N N . CYS B 1 92 ? 10.328 31.344 7.477 1 85.62 92 CYS B N 1
ATOM 3293 C CA . CYS B 1 92 ? 11.68 30.828 7.27 1 85.62 92 CYS B CA 1
ATOM 3294 C C . CYS B 1 92 ? 11.789 30.125 5.918 1 85.62 92 CYS B C 1
ATOM 3296 O O . CYS B 1 92 ? 11.086 29.141 5.66 1 85.62 92 CYS B O 1
ATOM 3298 N N . PRO B 1 93 ? 12.758 30.547 5.195 1 79.38 93 PRO B N 1
ATOM 3299 C CA . PRO B 1 93 ? 12.922 29.938 3.867 1 79.38 93 PRO B CA 1
ATOM 3300 C C . PRO B 1 93 ? 13.484 28.516 3.926 1 79.38 93 PRO B C 1
ATOM 3302 O O . PRO B 1 93 ? 13.375 27.766 2.955 1 79.38 93 PRO B O 1
ATOM 3305 N N . ASP B 1 94 ? 14.031 28.156 5.027 1 82.75 94 ASP B N 1
ATOM 3306 C CA . ASP B 1 94 ? 14.648 26.844 5.16 1 82.75 94 ASP B CA 1
ATOM 3307 C C . ASP B 1 94 ? 13.609 25.781 5.547 1 82.75 94 ASP B C 1
ATOM 3309 O O . ASP B 1 94 ? 13.953 24.625 5.742 1 82.75 94 ASP B O 1
ATOM 3313 N N . TRP B 1 95 ? 12.445 26.219 5.641 1 87.81 95 TRP B N 1
ATOM 3314 C CA . TRP B 1 95 ? 11.359 25.281 5.906 1 87.81 95 TRP B CA 1
ATOM 3315 C C . TRP B 1 95 ? 10.562 25 4.637 1 87.81 95 TRP B C 1
ATOM 3317 O O . TRP B 1 95 ? 10.172 25.922 3.92 1 87.81 95 TRP B O 1
ATOM 3327 N N . GLU B 1 96 ? 10.484 23.75 4.379 1 90.94 96 GLU B N 1
ATOM 3328 C CA . GLU B 1 96 ? 9.672 23.312 3.244 1 90.94 96 GLU B CA 1
ATOM 3329 C C . GLU B 1 96 ? 8.367 22.688 3.707 1 90.94 96 GLU B C 1
ATOM 3331 O O . GLU B 1 96 ? 8.375 21.766 4.535 1 90.94 96 GLU B O 1
ATOM 3336 N N . VAL B 1 97 ? 7.355 23.188 3.125 1 90.88 97 VAL B N 1
ATOM 3337 C CA . VAL B 1 97 ? 6.043 22.688 3.527 1 90.88 97 VAL B CA 1
ATOM 3338 C C . VAL B 1 97 ? 5.488 21.766 2.449 1 90.88 97 VAL B C 1
ATOM 3340 O O . VAL B 1 97 ? 5.562 22.062 1.258 1 90.88 97 VAL B O 1
ATOM 3343 N N . MET B 1 98 ? 4.984 20.688 2.881 1 91.56 98 MET B N 1
ATOM 3344 C CA . MET B 1 98 ? 4.289 19.75 2.006 1 91.56 98 MET B CA 1
ATOM 3345 C C . MET B 1 98 ? 2.803 19.688 2.346 1 91.56 98 MET B C 1
ATOM 3347 O O . MET B 1 98 ? 2.43 19.219 3.428 1 91.56 98 MET B O 1
ATOM 3351 N N . ALA B 1 99 ? 2.016 20.047 1.345 1 91.69 99 ALA B N 1
ATOM 3352 C CA . ALA B 1 99 ? 0.57 20.109 1.548 1 91.69 99 ALA B CA 1
ATOM 3353 C C . ALA B 1 99 ? -0.066 18.719 1.399 1 91.69 99 ALA B C 1
ATOM 3355 O O . ALA B 1 99 ? 0.511 17.828 0.772 1 91.69 99 ALA B O 1
ATOM 3356 N N . GLU B 1 100 ? -1.218 18.609 1.985 1 91.12 100 GLU B N 1
ATOM 3357 C CA . GLU B 1 100 ? -2.012 17.391 1.784 1 91.12 100 GLU B CA 1
ATOM 3358 C C . GLU B 1 100 ? -2.449 17.266 0.328 1 91.12 100 GLU B C 1
ATOM 3360 O O . GLU B 1 100 ? -2.869 18.234 -0.294 1 91.12 100 GLU B O 1
ATOM 3365 N N . PRO B 1 101 ? -2.379 16.109 -0.201 1 92.5 101 PRO B N 1
ATOM 3366 C CA . PRO B 1 101 ? -2.736 15.93 -1.611 1 92.5 101 PRO B CA 1
ATOM 3367 C C . PRO B 1 101 ? -4.234 15.734 -1.822 1 92.5 101 PRO B C 1
ATOM 3369 O O . PRO B 1 101 ? -4.652 14.781 -2.479 1 92.5 101 PRO B O 1
ATOM 3372 N N . VAL B 1 102 ? -5.023 16.656 -1.443 1 92.06 102 VAL B N 1
ATOM 3373 C CA . VAL B 1 102 ? -6.48 16.578 -1.466 1 92.06 102 VAL B CA 1
ATOM 3374 C C . VAL B 1 102 ? -6.973 16.5 -2.908 1 92.06 102 VAL B C 1
ATOM 3376 O O . VAL B 1 102 ? -7.93 15.773 -3.203 1 92.06 102 VAL B O 1
ATOM 3379 N N . SER B 1 103 ? -6.328 17.203 -3.779 1 92 103 SER B N 1
ATOM 3380 C CA . SER B 1 103 ? -6.719 17.219 -5.184 1 92 103 SER B CA 1
ATOM 3381 C C . SER B 1 103 ? -6.688 15.812 -5.773 1 92 103 SER B C 1
ATOM 3383 O O . SER B 1 103 ? -7.504 15.477 -6.633 1 92 103 SER B O 1
ATOM 3385 N N . HIS B 1 104 ? -5.781 14.992 -5.316 1 93.88 104 HIS B N 1
ATOM 3386 C CA . HIS B 1 104 ? -5.695 13.617 -5.785 1 93.88 104 HIS B CA 1
ATOM 3387 C C . HIS B 1 104 ? -6.93 12.82 -5.383 1 93.88 104 HIS B C 1
ATOM 3389 O O . HIS B 1 104 ? -7.359 11.922 -6.113 1 93.88 104 HIS B O 1
ATOM 3395 N N . TRP B 1 105 ? -7.43 13.148 -4.238 1 96.12 105 TRP B N 1
ATOM 3396 C CA . TRP B 1 105 ? -8.594 12.43 -3.727 1 96.12 105 TRP B CA 1
ATOM 3397 C C . TRP B 1 105 ? -9.859 12.852 -4.457 1 96.12 105 TRP B C 1
ATOM 3399 O O . TRP B 1 105 ? -10.789 12.055 -4.625 1 96.12 105 TRP B O 1
ATOM 3409 N N . GLN B 1 106 ? -9.852 14.094 -4.902 1 95.25 106 GLN B N 1
ATOM 3410 C CA . GLN B 1 106 ? -11.016 14.688 -5.555 1 95.25 106 GLN B CA 1
ATOM 3411 C C . GLN B 1 106 ? -11.078 14.289 -7.027 1 95.25 106 GLN B C 1
ATOM 3413 O O . GLN B 1 106 ? -12.125 14.414 -7.664 1 95.25 106 GLN B O 1
ATOM 3418 N N . ASN B 1 107 ? -9.906 13.875 -7.496 1 94.31 107 ASN B N 1
ATOM 3419 C CA . ASN B 1 107 ? -9.797 13.578 -8.922 1 94.31 107 ASN B CA 1
ATOM 3420 C C . ASN B 1 107 ? -9.07 12.258 -9.156 1 94.31 107 ASN B C 1
ATOM 3422 O O . ASN B 1 107 ? -7.941 12.25 -9.656 1 94.31 107 ASN B O 1
ATOM 3426 N N . ILE B 1 108 ? -9.789 11.188 -8.969 1 94.94 108 ILE B N 1
ATOM 3427 C CA . ILE B 1 108 ? -9.219 9.883 -9.281 1 94.94 108 ILE B CA 1
ATOM 3428 C C . ILE B 1 108 ? -9.156 9.695 -10.797 1 94.94 108 ILE B C 1
ATOM 3430 O O . ILE B 1 108 ? -10.188 9.766 -11.477 1 94.94 108 ILE B O 1
ATOM 3434 N N . GLU B 1 109 ? -7.996 9.539 -11.25 1 89 109 GLU B N 1
ATOM 3435 C CA . GLU B 1 109 ? -7.801 9.453 -12.688 1 89 109 GLU B CA 1
ATOM 3436 C C . GLU B 1 109 ? -7.703 7.996 -13.141 1 89 109 GLU B C 1
ATOM 3438 O O . GLU B 1 109 ? -7.07 7.176 -12.469 1 89 109 GLU B O 1
ATOM 3443 N N . GLY B 1 110 ? -8.555 7.793 -14.133 1 79.19 110 GLY B N 1
ATOM 3444 C CA . GLY B 1 110 ? -8.469 6.5 -14.789 1 79.19 110 GLY B CA 1
ATOM 3445 C C . GLY B 1 110 ? -7.527 6.496 -15.977 1 79.19 110 GLY B C 1
ATOM 3446 O O . GLY B 1 110 ? -7.184 7.559 -16.5 1 79.19 110 GLY B O 1
ATOM 3447 N N . GLY B 1 111 ? -6.961 5.449 -16.484 1 64.62 111 GLY B N 1
ATOM 3448 C CA . GLY B 1 111 ? -6.199 5.305 -17.703 1 64.62 111 GLY B CA 1
ATOM 3449 C C . GLY B 1 111 ? -4.699 5.379 -17.5 1 64.62 111 GLY B C 1
ATOM 3450 O O . GLY B 1 111 ? -4.238 5.684 -16.391 1 64.62 111 GLY B O 1
ATOM 3451 N N . THR B 1 112 ? -3.85 4.715 -18.25 1 54.53 112 THR B N 1
ATOM 3452 C CA . THR B 1 112 ? -2.395 4.613 -18.219 1 54.53 112 THR B CA 1
ATOM 3453 C C . THR B 1 112 ? -1.753 5.902 -18.719 1 54.53 112 THR B C 1
ATOM 3455 O O . THR B 1 112 ? -2.207 6.484 -19.703 1 54.53 112 THR B O 1
ATOM 3458 N N . SER B 1 113 ? -1.12 6.707 -17.781 1 45.72 113 SER B N 1
ATOM 3459 C CA . SER B 1 113 ? -0.436 7.957 -18.109 1 45.72 113 SER B CA 1
ATOM 3460 C C . SER B 1 113 ? 0.274 7.867 -19.453 1 45.72 113 SER B C 1
ATOM 3462 O O . SER B 1 113 ? 0.346 8.852 -20.188 1 45.72 113 SER B O 1
ATOM 3464 N N . LYS B 1 114 ? 1.526 7.074 -19.484 1 43.22 114 LYS B N 1
ATOM 3465 C CA . LYS B 1 114 ? 2.754 7.457 -20.172 1 43.22 114 LYS B CA 1
ATOM 3466 C C . LYS B 1 114 ? 2.619 7.258 -21.672 1 43.22 114 LYS B C 1
ATOM 3468 O O . LYS B 1 114 ? 3.59 7.414 -22.422 1 43.22 114 LYS B O 1
ATOM 3473 N N . GLY B 1 115 ? 1.953 6.262 -22.406 1 37.5 115 GLY B N 1
ATOM 3474 C CA . GLY B 1 115 ? 2.414 6.18 -23.781 1 37.5 115 GLY B CA 1
ATOM 3475 C C . GLY B 1 115 ? 2.15 7.445 -24.578 1 37.5 115 GLY B C 1
ATOM 3476 O O . GLY B 1 115 ? 1.408 8.32 -24.125 1 37.5 115 GLY B O 1
ATOM 3477 N N . THR B 1 116 ? 2.926 7.676 -25.734 1 40.69 116 THR B N 1
ATOM 3478 C CA . THR B 1 116 ? 2.9 8.773 -26.688 1 40.69 116 THR B CA 1
ATOM 3479 C C . THR B 1 116 ? 1.467 9.211 -26.969 1 40.69 116 THR B C 1
ATOM 3481 O O . THR B 1 116 ? 1.229 10.352 -27.375 1 40.69 116 THR B O 1
ATOM 3484 N N . GLY B 1 117 ? 0.549 8.203 -27.312 1 39.41 117 GLY B N 1
ATOM 3485 C CA . GLY B 1 117 ? -0.829 8.602 -27.562 1 39.41 117 GLY B CA 1
ATOM 3486 C C . GLY B 1 117 ? -1.667 8.656 -26.297 1 39.41 117 GLY B C 1
ATOM 3487 O O . GLY B 1 117 ? -2.332 7.68 -25.938 1 39.41 117 GLY B O 1
ATOM 3488 N N . ALA B 1 118 ? -1.293 9.391 -25.297 1 42.97 118 ALA B N 1
ATOM 3489 C CA . ALA B 1 118 ? -1.854 9.688 -23.984 1 42.97 118 ALA B CA 1
ATOM 3490 C C . ALA B 1 118 ? -3.379 9.695 -24.031 1 42.97 118 ALA B C 1
ATOM 3492 O O . ALA B 1 118 ? -3.986 10.547 -24.688 1 42.97 118 ALA B O 1
ATOM 3493 N N . SER B 1 119 ? -4.059 8.656 -24.078 1 48.12 119 SER B N 1
ATOM 3494 C CA . SER B 1 119 ? -5.484 8.852 -23.812 1 48.12 119 SER B CA 1
ATOM 3495 C C . SER B 1 119 ? -5.711 9.797 -22.641 1 48.12 119 SER B C 1
ATOM 3497 O O . SER B 1 119 ? -5.004 9.727 -21.641 1 48.12 119 SER B O 1
ATOM 3499 N N . PRO B 1 120 ? -6.363 10.844 -22.797 1 52.12 120 PRO B N 1
ATOM 3500 C CA . PRO B 1 120 ? -6.621 11.852 -21.766 1 52.12 120 PRO B CA 1
ATOM 3501 C C . PRO B 1 120 ? -7.035 11.242 -20.438 1 52.12 120 PRO B C 1
ATOM 3503 O O . PRO B 1 120 ? -7.809 10.281 -20.406 1 52.12 120 PRO B O 1
ATOM 3506 N N . GLN B 1 121 ? -6.156 11.289 -19.453 1 63.62 121 GLN B N 1
ATOM 3507 C CA . GLN B 1 121 ? -6.57 10.953 -18.094 1 63.62 121 GLN B CA 1
ATOM 3508 C C . GLN B 1 121 ? -7.945 11.539 -17.781 1 63.62 121 GLN B C 1
ATOM 3510 O O . GLN B 1 121 ? -8.18 12.734 -17.984 1 63.62 121 GLN B O 1
ATOM 3515 N N . THR B 1 122 ? -8.836 10.609 -17.828 1 80.81 122 THR B N 1
ATOM 3516 C CA . THR B 1 122 ? -10.195 11.023 -17.484 1 80.81 122 THR B CA 1
ATOM 3517 C C . THR B 1 122 ? -10.484 10.789 -16.016 1 80.81 122 THR B C 1
ATOM 3519 O O . THR B 1 122 ? -10.102 9.758 -15.453 1 80.81 122 THR B O 1
ATOM 3522 N N . THR B 1 123 ? -10.938 11.844 -15.43 1 83.69 123 THR B N 1
ATOM 3523 C CA . THR B 1 123 ? -11.359 11.703 -14.047 1 83.69 123 THR B CA 1
ATOM 3524 C C . THR B 1 123 ? -12.469 10.664 -13.922 1 83.69 123 THR B C 1
ATOM 3526 O O . THR B 1 123 ? -13.484 10.75 -14.617 1 83.69 123 THR B O 1
ATOM 3529 N N . VAL B 1 124 ? -12.164 9.742 -13.102 1 87.81 124 VAL B N 1
ATOM 3530 C CA . VAL B 1 124 ? -13.094 8.625 -12.938 1 87.81 124 VAL B CA 1
ATOM 3531 C C . VAL B 1 124 ? -14.062 8.93 -11.797 1 87.81 124 VAL B C 1
ATOM 3533 O O . VAL B 1 124 ? -15.242 8.578 -11.859 1 87.81 124 VAL B O 1
ATOM 3536 N N . SER B 1 125 ? -13.508 9.594 -10.797 1 94.44 125 SER B N 1
ATOM 3537 C CA . SER B 1 125 ? -14.375 9.797 -9.641 1 94.44 125 SER B CA 1
ATOM 3538 C C . SER B 1 125 ? -13.758 10.773 -8.648 1 94.44 125 SER B C 1
ATOM 3540 O O . SER B 1 125 ? -12.578 11.125 -8.766 1 94.44 125 SER B O 1
ATOM 3542 N N . ASN B 1 126 ? -14.555 11.297 -7.777 1 97.12 126 ASN B N 1
ATOM 3543 C CA . ASN B 1 126 ? -14.172 12.008 -6.562 1 97.12 126 ASN B CA 1
ATOM 3544 C C . ASN B 1 126 ? -14.297 11.125 -5.328 1 97.12 126 ASN B C 1
ATOM 3546 O O . ASN B 1 126 ? -15.375 11.031 -4.73 1 97.12 126 ASN B O 1
ATOM 3550 N N . LEU B 1 127 ? -13.219 10.508 -4.988 1 97.75 127 LEU B N 1
ATOM 3551 C CA . LEU B 1 127 ? -13.234 9.484 -3.949 1 97.75 127 LEU B CA 1
ATOM 3552 C C . LEU B 1 127 ? -13.508 10.102 -2.582 1 97.75 127 LEU B C 1
ATOM 3554 O O . LEU B 1 127 ? -14.133 9.477 -1.727 1 97.75 127 LEU B O 1
ATOM 3558 N N . LEU B 1 128 ? -12.984 11.328 -2.371 1 97.06 128 LEU B N 1
ATOM 3559 C CA . LEU B 1 128 ? -13.266 12.039 -1.125 1 97.06 128 LEU B CA 1
ATOM 3560 C C . LEU B 1 128 ? -14.773 12.219 -0.934 1 97.06 128 LEU B C 1
ATOM 3562 O O . LEU B 1 128 ? -15.305 11.922 0.137 1 97.06 128 LEU B O 1
ATOM 3566 N N . GLN B 1 129 ? -15.414 12.633 -1.941 1 96.5 129 GLN B N 1
ATOM 3567 C CA . GLN B 1 129 ? -16.859 12.805 -1.91 1 96.5 129 GLN B CA 1
ATOM 3568 C C . GLN B 1 129 ? -17.562 11.469 -1.653 1 96.5 129 GLN B C 1
ATOM 3570 O O . GLN B 1 129 ? -18.516 11.406 -0.87 1 96.5 129 GLN B O 1
ATOM 3575 N N . MET B 1 130 ? -17.094 10.477 -2.354 1 96.75 130 MET B N 1
ATOM 3576 C CA . MET B 1 130 ? -17.688 9.148 -2.199 1 96.75 130 MET B CA 1
ATOM 3577 C C . MET B 1 130 ? -17.578 8.672 -0.756 1 96.75 130 MET B C 1
ATOM 3579 O O . MET B 1 130 ? -18.531 8.109 -0.212 1 96.75 130 MET B O 1
ATOM 3583 N N . MET B 1 131 ? -16.484 8.898 -0.13 1 97 131 MET B N 1
ATOM 3584 C CA . MET B 1 131 ? -16.266 8.484 1.255 1 97 131 MET B CA 1
ATOM 3585 C C . MET B 1 131 ? -17.234 9.195 2.188 1 97 131 MET B C 1
ATOM 3587 O O . MET B 1 131 ? -17.875 8.57 3.039 1 97 131 MET B O 1
ATOM 3591 N N . TYR B 1 132 ? -17.391 10.469 2.023 1 95.31 132 TYR B N 1
ATOM 3592 C CA . TYR B 1 132 ? -18.297 11.219 2.891 1 95.31 132 TYR B CA 1
ATOM 3593 C C . TYR B 1 132 ? -19.75 10.805 2.664 1 95.31 132 TYR B C 1
ATOM 3595 O O . TYR B 1 132 ? -20.547 10.781 3.604 1 95.31 132 TYR B O 1
ATOM 3603 N N . GLN B 1 133 ? -20.125 10.477 1.479 1 95.44 133 GLN B N 1
ATOM 3604 C CA . GLN B 1 133 ? -21.5 10.148 1.133 1 95.44 133 GLN B CA 1
ATOM 3605 C C . GLN B 1 133 ? -21.844 8.727 1.573 1 95.44 133 GLN B C 1
ATOM 3607 O O . GLN B 1 133 ? -22.984 8.461 1.97 1 95.44 133 GLN B O 1
ATOM 3612 N N . ASP B 1 134 ? -20.906 7.875 1.401 1 96.62 134 ASP B N 1
ATOM 3613 C CA . ASP B 1 134 ? -21.125 6.477 1.763 1 96.62 134 ASP B CA 1
ATOM 3614 C C . ASP B 1 134 ? -19.891 5.891 2.447 1 96.62 134 ASP B C 1
ATOM 3616 O O . ASP B 1 134 ? -19.219 5.035 1.883 1 96.62 134 ASP B O 1
ATOM 3620 N N . PRO B 1 135 ? -19.688 6.273 3.736 1 96.81 135 PRO B N 1
ATOM 3621 C CA . PRO B 1 135 ? -18.469 5.836 4.426 1 96.81 135 PRO B CA 1
ATOM 3622 C C . PRO B 1 135 ? -18.438 4.328 4.664 1 96.81 135 PRO B C 1
ATOM 3624 O O . PRO B 1 135 ? -17.359 3.729 4.715 1 96.81 135 PRO B O 1
ATOM 3627 N N . LEU B 1 136 ? -19.562 3.688 4.754 1 96.75 136 LEU B N 1
ATOM 3628 C CA . LEU B 1 136 ? -19.578 2.246 4.977 1 96.75 136 LEU B CA 1
ATOM 3629 C C . LEU B 1 136 ? -18.938 1.508 3.807 1 96.75 136 LEU B C 1
ATOM 3631 O O . LEU B 1 136 ? -18.25 0.498 4.004 1 96.75 136 LEU B O 1
ATOM 3635 N N . ARG B 1 137 ? -19.141 2.043 2.697 1 96.62 137 ARG B N 1
ATOM 3636 C CA . ARG B 1 137 ? -18.641 1.378 1.5 1 96.62 137 ARG B CA 1
ATOM 3637 C C . ARG B 1 137 ? -17.219 1.845 1.171 1 96.62 137 ARG B C 1
ATOM 3639 O O . ARG B 1 137 ? -16.391 1.058 0.704 1 96.62 137 ARG B O 1
ATOM 3646 N N . TRP B 1 138 ? -16.844 3.064 1.419 1 97.69 138 TRP B N 1
ATOM 3647 C CA . TRP B 1 138 ? -15.695 3.629 0.713 1 97.69 138 TRP B CA 1
ATOM 3648 C C . TRP B 1 138 ? -14.586 3.988 1.688 1 97.69 138 TRP B C 1
ATOM 3650 O O . TRP B 1 138 ? -13.484 4.363 1.273 1 97.69 138 TRP B O 1
ATOM 3660 N N . SER B 1 139 ? -14.828 3.836 2.994 1 98.12 139 SER B N 1
ATOM 3661 C CA . SER B 1 139 ? -13.828 4.262 3.967 1 98.12 139 SER B CA 1
ATOM 3662 C C . SER B 1 139 ? -12.516 3.504 3.779 1 98.12 139 SER B C 1
ATOM 3664 O O . SER B 1 139 ? -11.445 4.109 3.764 1 98.12 139 SER B O 1
ATOM 3666 N N . TYR B 1 140 ? -12.625 2.221 3.602 1 98.5 140 TYR B N 1
ATOM 3667 C CA . TYR B 1 140 ? -11.406 1.443 3.436 1 98.5 140 TYR B CA 1
ATOM 3668 C C . TYR B 1 140 ? -10.656 1.871 2.18 1 98.5 140 TYR B C 1
ATOM 3670 O O . TYR B 1 140 ? -9.438 2.074 2.215 1 98.5 140 TYR B O 1
ATOM 3678 N N . THR B 1 141 ? -11.344 1.951 1.051 1 98.25 141 THR B N 1
ATOM 3679 C CA . THR B 1 141 ? -10.734 2.342 -0.214 1 98.25 141 THR B CA 1
ATOM 3680 C C . THR B 1 141 ? -10.109 3.73 -0.107 1 98.25 141 THR B C 1
ATOM 3682 O O . THR B 1 141 ? -8.969 3.938 -0.533 1 98.25 141 THR B O 1
ATOM 3685 N N . PHE B 1 142 ? -10.812 4.633 0.562 1 98.38 142 PHE B N 1
ATOM 3686 C CA . PHE B 1 142 ? -10.328 6.004 0.7 1 98.38 142 PHE B CA 1
ATOM 3687 C C . PHE B 1 142 ? -9.094 6.051 1.588 1 98.38 142 PHE B C 1
ATOM 3689 O O . PHE B 1 142 ? -8.102 6.707 1.249 1 98.38 142 PHE B O 1
ATOM 3696 N N . GLN B 1 143 ? -9.18 5.398 2.729 1 98.38 143 GLN B N 1
ATOM 3697 C CA . GLN B 1 143 ? -8.055 5.438 3.654 1 98.38 143 GLN B CA 1
ATOM 3698 C C . GLN B 1 143 ? -6.805 4.812 3.035 1 98.38 143 GLN B C 1
ATOM 3700 O O . GLN B 1 143 ? -5.684 5.25 3.307 1 98.38 143 GLN B O 1
ATOM 3705 N N . THR B 1 144 ? -7 3.752 2.18 1 98.12 144 THR B N 1
ATOM 3706 C CA . THR B 1 144 ? -5.871 3.17 1.463 1 98.12 144 THR B CA 1
ATOM 3707 C C . THR B 1 144 ? -5.262 4.184 0.498 1 98.12 144 THR B C 1
ATOM 3709 O O . THR B 1 144 ? -4.051 4.398 0.504 1 98.12 144 THR B O 1
ATOM 3712 N N . TYR B 1 145 ? -6.082 4.824 -0.224 1 97.81 145 TYR B N 1
ATOM 3713 C CA . TYR B 1 145 ? -5.609 5.77 -1.226 1 97.81 145 TYR B CA 1
ATOM 3714 C C . TYR B 1 145 ? -4.973 6.988 -0.567 1 97.81 145 TYR B C 1
ATOM 3716 O O . TYR B 1 145 ? -3.932 7.473 -1.018 1 97.81 145 TYR B O 1
ATOM 3724 N N . SER B 1 146 ? -5.633 7.492 0.457 1 97.56 146 SER B N 1
ATOM 3725 C CA . SER B 1 146 ? -5.117 8.656 1.165 1 97.56 146 SER B CA 1
ATOM 3726 C C . SER B 1 146 ? -3.736 8.383 1.749 1 97.56 146 SER B C 1
ATOM 3728 O O . SER B 1 146 ? -2.822 9.203 1.609 1 97.56 146 SER B O 1
ATOM 3730 N N . CYS B 1 147 ? -3.598 7.234 2.355 1 97.62 147 CYS B N 1
ATOM 3731 C CA . CYS B 1 147 ? -2.312 6.867 2.941 1 97.62 147 CYS B CA 1
ATOM 3732 C C . CYS B 1 147 ? -1.245 6.719 1.865 1 97.62 147 CYS B C 1
ATOM 3734 O O . CYS B 1 147 ? -0.14 7.246 2.004 1 97.62 147 CYS B O 1
ATOM 3736 N N . MET B 1 148 ? -1.605 6.086 0.775 1 96.88 148 MET B N 1
ATOM 3737 C CA . MET B 1 148 ? -0.654 5.848 -0.306 1 96.88 148 MET B CA 1
ATOM 3738 C C . MET B 1 148 ? -0.25 7.16 -0.974 1 96.88 148 MET B C 1
ATOM 3740 O O . MET B 1 148 ? 0.915 7.348 -1.325 1 96.88 148 MET B O 1
ATOM 3744 N N . SER B 1 149 ? -1.19 8.008 -1.167 1 96.25 149 SER B N 1
ATOM 3745 C CA . SER B 1 149 ? -0.894 9.297 -1.782 1 96.25 149 SER B CA 1
ATOM 3746 C C . SER B 1 149 ? -0.003 10.148 -0.882 1 96.25 149 SER B C 1
ATOM 3748 O O . SER B 1 149 ? 0.907 10.82 -1.362 1 96.25 149 SER B O 1
ATOM 3750 N N . ARG B 1 150 ? -0.243 10.102 0.385 1 96.31 150 ARG B N 1
ATOM 3751 C CA . ARG B 1 150 ? 0.601 10.82 1.333 1 96.31 150 ARG B CA 1
ATOM 3752 C C . ARG B 1 150 ? 2.006 10.234 1.371 1 96.31 150 ARG B C 1
ATOM 3754 O O . ARG B 1 150 ? 2.994 10.969 1.429 1 96.31 150 ARG B O 1
ATOM 3761 N N . LEU B 1 151 ? 2.057 8.914 1.395 1 96.06 151 LEU B N 1
ATOM 3762 C CA . LEU B 1 151 ? 3.348 8.234 1.373 1 96.06 151 LEU B CA 1
ATOM 3763 C C . LEU B 1 151 ? 4.16 8.648 0.151 1 96.06 151 LEU B C 1
ATOM 3765 O O . LEU B 1 151 ? 5.355 8.93 0.262 1 96.06 151 LEU B O 1
ATOM 3769 N N . ARG B 1 152 ? 3.537 8.727 -0.955 1 94.25 152 ARG B N 1
ATOM 3770 C CA . ARG B 1 152 ? 4.188 9.148 -2.189 1 94.25 152 ARG B CA 1
ATOM 3771 C C . ARG B 1 152 ? 4.77 10.555 -2.045 1 94.25 152 ARG B C 1
ATOM 3773 O O . ARG B 1 152 ? 5.895 10.812 -2.48 1 94.25 152 ARG B O 1
ATOM 3780 N N . THR B 1 153 ? 4.031 11.391 -1.435 1 91.5 153 THR B N 1
ATOM 3781 C CA . THR B 1 153 ? 4.469 12.766 -1.219 1 91.5 153 THR B CA 1
ATOM 3782 C C . THR B 1 153 ? 5.648 12.812 -0.251 1 91.5 153 THR B C 1
ATOM 3784 O O . THR B 1 153 ? 6.625 13.523 -0.487 1 91.5 153 THR B O 1
ATOM 3787 N N . GLN B 1 154 ? 5.574 12.062 0.76 1 91.88 154 GLN B N 1
ATOM 3788 C CA . GLN B 1 154 ? 6.586 12.094 1.81 1 91.88 154 GLN B CA 1
ATOM 3789 C C . GLN B 1 154 ? 7.895 11.477 1.33 1 91.88 154 GLN B C 1
ATOM 3791 O O . GLN B 1 154 ? 8.961 11.75 1.887 1 91.88 154 GLN B O 1
ATOM 3796 N N . LEU B 1 155 ? 7.816 10.625 0.318 1 93.12 155 LEU B N 1
ATOM 3797 C CA . LEU B 1 155 ? 9.008 9.945 -0.172 1 93.12 155 LEU B CA 1
ATOM 3798 C C . LEU B 1 155 ? 9.711 10.781 -1.245 1 93.12 155 LEU B C 1
ATOM 3800 O O . LEU B 1 155 ? 10.812 10.445 -1.674 1 93.12 155 LEU B O 1
ATOM 3804 N N . GLN B 1 156 ? 9.086 11.875 -1.631 1 89.25 156 GLN B N 1
ATOM 3805 C CA . GLN B 1 156 ? 9.758 12.758 -2.578 1 89.25 156 GLN B CA 1
ATOM 3806 C C . GLN B 1 156 ? 11.016 13.367 -1.961 1 89.25 156 GLN B C 1
ATOM 3808 O O . GLN B 1 156 ? 11.016 13.742 -0.786 1 89.25 156 GLN B O 1
ATOM 3813 N N . PRO B 1 157 ? 12.062 13.383 -2.777 1 86.56 157 PRO B N 1
ATOM 3814 C CA . PRO B 1 157 ? 13.273 14.023 -2.254 1 86.56 157 PRO B CA 1
ATOM 3815 C C . PRO B 1 157 ? 13.07 15.5 -1.944 1 86.56 157 PRO B C 1
ATOM 3817 O O . PRO B 1 157 ? 12.312 16.188 -2.641 1 86.56 157 PRO B O 1
ATOM 3820 N N . PRO B 1 158 ? 13.75 15.906 -0.883 1 86.12 158 PRO B N 1
ATOM 3821 C CA . PRO B 1 158 ? 13.672 17.344 -0.604 1 86.12 158 PRO B CA 1
ATOM 3822 C C . PRO B 1 158 ? 14.266 18.203 -1.728 1 86.12 158 PRO B C 1
ATOM 3824 O O . PRO B 1 158 ? 15.18 17.75 -2.426 1 86.12 158 PRO B O 1
ATOM 3827 N N . PRO B 1 159 ? 13.68 19.312 -1.876 1 85.12 159 PRO B N 1
ATOM 3828 C CA . PRO B 1 159 ? 14.25 20.203 -2.895 1 85.12 159 PRO B CA 1
ATOM 3829 C C . PRO B 1 159 ? 15.695 20.578 -2.611 1 85.12 159 PRO B C 1
ATOM 3831 O O . PRO B 1 159 ? 16.094 20.672 -1.447 1 85.12 159 PRO B O 1
ATOM 3834 N N . ALA B 1 160 ? 16.438 20.828 -3.621 1 80.75 160 ALA B N 1
ATOM 3835 C CA . ALA B 1 160 ? 17.859 21.141 -3.537 1 80.75 160 ALA B CA 1
ATOM 3836 C C . ALA B 1 160 ? 18.109 22.375 -2.68 1 80.75 160 ALA B C 1
ATOM 3838 O O . ALA B 1 160 ? 19.094 22.438 -1.95 1 80.75 160 ALA B O 1
ATOM 3839 N N . ARG B 1 161 ? 17.234 23.281 -2.734 1 82.31 161 ARG B N 1
ATOM 3840 C CA . ARG B 1 161 ? 17.391 24.531 -1.987 1 82.31 161 ARG B CA 1
ATOM 3841 C C . ARG B 1 161 ? 17.422 24.266 -0.485 1 82.31 161 ARG B C 1
ATOM 3843 O O . ARG B 1 161 ? 18.078 24.984 0.266 1 82.31 161 ARG B O 1
ATOM 3850 N N . LEU B 1 162 ? 16.703 23.297 -0.063 1 81.38 162 LEU B N 1
ATOM 3851 C CA . LEU B 1 162 ? 16.625 22.953 1.352 1 81.38 162 LEU B CA 1
ATOM 3852 C C . L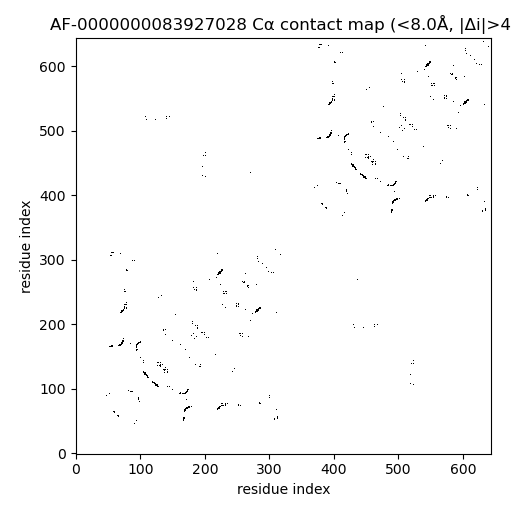EU B 1 162 ? 17.938 22.328 1.823 1 81.38 162 LEU B C 1
ATOM 3854 O O . LEU B 1 162 ? 18.359 22.562 2.959 1 81.38 162 LEU B O 1
ATOM 3858 N N . LEU B 1 163 ? 18.562 21.688 0.864 1 78.81 163 LEU B N 1
ATOM 3859 C CA . LEU B 1 163 ? 19.781 20.969 1.205 1 78.81 163 LEU B CA 1
ATOM 3860 C C . LEU B 1 163 ? 20.969 21.922 1.257 1 78.81 163 LEU B C 1
ATOM 3862 O O . LEU B 1 163 ? 21.984 21.625 1.894 1 78.81 163 LEU B O 1
ATOM 3866 N N . SER B 1 164 ? 20.828 23.016 0.628 1 74.5 164 SER B N 1
ATOM 3867 C CA . SER B 1 164 ? 21.906 23.984 0.58 1 74.5 164 SER B CA 1
ATOM 3868 C C . SER B 1 164 ? 21.734 25.062 1.649 1 74.5 164 SER B C 1
ATOM 3870 O O . SER B 1 164 ? 22.516 26.016 1.719 1 74.5 164 SER B O 1
ATOM 3872 N N . SER B 1 165 ? 20.844 24.812 2.486 1 72.94 165 SER B N 1
ATOM 3873 C CA . SER B 1 165 ? 20.531 25.828 3.488 1 72.94 165 SER B CA 1
ATOM 3874 C C . SER B 1 165 ? 21.625 25.891 4.555 1 72.94 165 SER B C 1
ATOM 3876 O O . SER B 1 165 ? 22.328 24.922 4.793 1 72.94 165 SER B O 1
ATOM 3878 N N . GLU B 1 166 ? 21.766 27.078 5.051 1 70.19 166 GLU B N 1
ATOM 3879 C CA . GLU B 1 166 ? 22.766 27.297 6.09 1 70.19 166 GLU B CA 1
ATOM 3880 C C . GLU B 1 166 ? 22.312 26.734 7.43 1 70.19 166 GLU B C 1
ATOM 3882 O O . GLU B 1 166 ? 23.141 26.328 8.25 1 70.19 166 GLU B O 1
ATOM 3887 N N . GLY B 1 167 ? 21 26.703 7.598 1 75.62 167 GLY B N 1
ATOM 3888 C CA . GLY B 1 167 ? 20.453 26.156 8.836 1 75.62 167 GLY B CA 1
ATOM 3889 C C . GLY B 1 167 ? 20 24.719 8.711 1 75.62 167 GLY B C 1
ATOM 3890 O O . GLY B 1 167 ? 20.375 24.016 7.773 1 75.62 167 GLY B O 1
ATOM 3891 N N . THR B 1 168 ? 19.359 24.266 9.742 1 80.5 168 THR B N 1
ATOM 3892 C CA . THR B 1 168 ? 18.812 22.922 9.734 1 80.5 168 THR B CA 1
ATOM 3893 C C . THR B 1 168 ? 17.609 22.828 8.797 1 80.5 168 THR B C 1
ATOM 3895 O O . THR B 1 168 ? 16.594 23.484 9.023 1 80.5 168 THR B O 1
ATOM 3898 N N . PRO B 1 169 ? 17.766 22.141 7.77 1 88.31 169 PRO B N 1
ATOM 3899 C CA . PRO B 1 169 ? 16.625 21.984 6.879 1 88.31 169 PRO B CA 1
ATOM 3900 C C . PRO B 1 169 ? 15.469 21.234 7.531 1 88.31 169 PRO B C 1
ATOM 3902 O O . PRO B 1 169 ? 15.688 20.172 8.133 1 88.31 169 PRO B O 1
ATOM 3905 N N . VAL B 1 170 ? 14.289 21.812 7.441 1 91.31 170 VAL B N 1
ATOM 3906 C CA . VAL B 1 170 ? 13.109 21.188 8.039 1 91.31 170 VAL B CA 1
ATOM 3907 C C . VAL B 1 170 ? 12.023 21.016 6.98 1 91.31 170 VAL B C 1
ATOM 3909 O O . VAL B 1 170 ? 11.742 21.938 6.215 1 91.31 170 VAL B O 1
ATOM 3912 N N . GLN B 1 171 ? 11.547 19.828 6.906 1 93.31 171 GLN B N 1
ATOM 3913 C CA . GLN B 1 171 ? 10.344 19.578 6.113 1 93.31 171 GLN B CA 1
ATOM 3914 C C . GLN B 1 171 ? 9.117 19.453 7.008 1 93.31 171 GLN B C 1
ATOM 3916 O O . GLN B 1 171 ? 9.086 18.625 7.926 1 93.31 171 GLN B O 1
ATOM 3921 N N . VAL B 1 172 ? 8.133 20.312 6.723 1 94.94 172 VAL B N 1
ATOM 3922 C CA . VAL B 1 172 ? 6.898 20.328 7.504 1 94.94 172 VAL B CA 1
ATOM 3923 C C . VAL B 1 172 ? 5.758 19.734 6.68 1 94.94 172 VAL B C 1
ATOM 3925 O O . VAL B 1 172 ? 5.469 20.219 5.578 1 94.94 172 VAL B O 1
ATOM 3928 N N . TYR B 1 173 ? 5.117 18.75 7.238 1 96.06 173 TYR B N 1
ATOM 3929 C CA . TYR B 1 173 ? 4.031 18.078 6.531 1 96.06 173 TYR B CA 1
ATOM 3930 C C . TYR B 1 173 ? 2.68 18.453 7.125 1 96.06 173 TYR B C 1
ATOM 3932 O O . TYR B 1 173 ? 2.521 18.5 8.352 1 96.06 173 TYR B O 1
ATOM 3940 N N . GLU B 1 174 ? 1.761 18.75 6.18 1 96.75 174 GLU B N 1
ATOM 3941 C CA . GLU B 1 174 ? 0.37 18.766 6.625 1 96.75 174 GLU B CA 1
ATOM 3942 C C . GLU B 1 174 ? -0.151 17.344 6.855 1 96.75 174 GLU B C 1
ATOM 3944 O O . GLU B 1 174 ? -0.565 16.672 5.91 1 96.75 174 GLU B O 1
ATOM 3949 N N . ARG B 1 175 ? -0.163 16.922 8.039 1 97.56 175 ARG B N 1
ATOM 3950 C CA . ARG B 1 175 ? -0.474 15.57 8.484 1 97.56 175 ARG B CA 1
ATOM 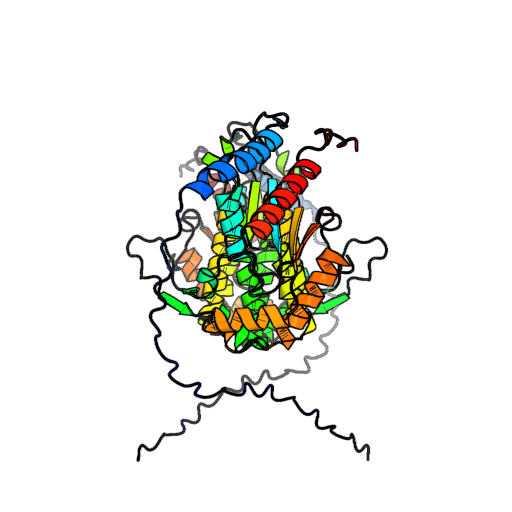3951 C C . ARG B 1 175 ? 0.591 14.578 8.016 1 97.56 175 ARG B C 1
ATOM 3953 O O . ARG B 1 175 ? 1.569 14.969 7.379 1 97.56 175 ARG B O 1
ATOM 3960 N N . SER B 1 176 ? 0.481 13.375 8.508 1 96.69 176 SER B N 1
ATOM 3961 C CA . SER B 1 176 ? 1.454 12.32 8.234 1 96.69 176 SER B CA 1
ATOM 3962 C C . SER B 1 176 ? 0.768 10.977 8.031 1 96.69 176 SER B C 1
ATOM 3964 O O . SER B 1 176 ? -0.439 10.852 8.25 1 96.69 176 SER B O 1
ATOM 3966 N N . VAL B 1 177 ? 1.536 9.992 7.598 1 97.19 177 VAL B N 1
ATOM 3967 C CA . VAL B 1 177 ? 1.02 8.641 7.422 1 97.19 177 VAL B CA 1
ATOM 3968 C C . VAL B 1 177 ? 0.572 8.078 8.766 1 97.19 177 VAL B C 1
ATOM 3970 O O . VAL B 1 177 ? -0.213 7.125 8.82 1 97.19 177 VAL B O 1
ATOM 3973 N N . TYR B 1 178 ? 1.039 8.633 9.875 1 97.44 178 TYR B N 1
ATOM 3974 C CA . TYR B 1 178 ? 0.64 8.188 11.203 1 97.44 178 TYR B CA 1
ATOM 3975 C C . TYR B 1 178 ? -0.773 8.656 11.531 1 97.44 178 TYR B C 1
ATOM 3977 O O . TYR B 1 178 ? -1.569 7.895 12.094 1 97.44 178 TYR B O 1
ATOM 3985 N N . SER B 1 179 ? -1.089 9.875 11.156 1 97.81 179 SER B N 1
ATOM 3986 C CA . SER B 1 179 ? -2.453 10.336 11.391 1 97.81 179 SER B CA 1
ATOM 3987 C C . SER B 1 179 ? -3.445 9.602 10.492 1 97.81 179 SER B C 1
ATOM 3989 O O . SER B 1 179 ? -4.602 9.406 10.867 1 97.81 179 SER B O 1
ATOM 3991 N N . ASP B 1 180 ? -2.967 9.141 9.32 1 98.19 180 ASP B N 1
ATOM 3992 C CA . ASP B 1 180 ? -3.828 8.305 8.5 1 98.19 180 ASP B CA 1
ATOM 3993 C C . ASP B 1 180 ? -4.32 7.082 9.281 1 98.19 180 ASP B C 1
ATOM 3995 O O . ASP B 1 180 ? -5.492 6.715 9.188 1 98.19 180 ASP B O 1
ATOM 3999 N N . ARG B 1 181 ? -3.461 6.516 10.039 1 98.19 181 ARG B N 1
ATOM 4000 C CA . ARG B 1 181 ? -3.811 5.309 10.781 1 98.19 181 ARG B CA 1
ATOM 4001 C C . ARG B 1 181 ? -4.469 5.648 12.109 1 98.19 181 ARG B C 1
ATOM 4003 O O . ARG B 1 181 ? -5.562 5.164 12.414 1 98.19 181 ARG B O 1
ATOM 4010 N N . TYR B 1 182 ? -3.891 6.547 12.891 1 98.25 182 TYR B N 1
ATOM 4011 C CA . TYR B 1 182 ? -4.242 6.676 14.305 1 98.25 182 TYR B CA 1
ATOM 4012 C C . TYR B 1 182 ? -5.363 7.688 14.492 1 98.25 182 TYR B C 1
ATOM 4014 O O . TYR B 1 182 ? -5.977 7.75 15.562 1 98.25 182 TYR B O 1
ATOM 4022 N N . ILE B 1 183 ? -5.625 8.453 13.43 1 98.69 183 ILE B N 1
ATOM 4023 C CA . ILE B 1 183 ? -6.723 9.414 13.516 1 98.69 183 ILE B CA 1
ATOM 4024 C C . ILE B 1 183 ? -7.859 8.977 12.594 1 98.69 183 ILE B C 1
ATOM 4026 O O . ILE B 1 183 ? -8.914 8.547 13.062 1 98.69 183 ILE B O 1
ATOM 4030 N N . PHE B 1 184 ? -7.594 8.883 11.32 1 98.56 184 PHE B N 1
ATOM 4031 C CA . PHE B 1 184 ? -8.68 8.789 10.344 1 98.56 184 PHE B CA 1
ATOM 4032 C C . PHE B 1 184 ? -9.148 7.344 10.195 1 98.56 184 PHE B C 1
ATOM 4034 O O . PHE B 1 184 ? -10.328 7.051 10.359 1 98.56 184 PHE B O 1
ATOM 4041 N N . ALA B 1 185 ? -8.211 6.445 9.906 1 98.62 185 ALA B N 1
ATOM 4042 C CA . ALA B 1 185 ? -8.625 5.051 9.75 1 98.62 185 ALA B CA 1
ATOM 4043 C C . ALA B 1 185 ? -9.172 4.488 11.055 1 98.62 185 ALA B C 1
ATOM 4045 O O . ALA B 1 185 ? -10.195 3.801 11.055 1 98.62 185 ALA B O 1
ATOM 4046 N N . LEU B 1 186 ? -8.5 4.785 12.125 1 98.44 186 LEU B N 1
ATOM 4047 C CA . LEU B 1 186 ? -8.969 4.332 13.43 1 98.44 186 LEU B CA 1
ATOM 4048 C C . LEU B 1 186 ? -10.359 4.875 13.734 1 98.44 186 LEU B C 1
ATOM 4050 O O . LEU B 1 186 ? -11.219 4.148 14.234 1 98.44 186 LEU B O 1
ATOM 4054 N N . ASN B 1 187 ? -10.555 6.113 13.453 1 98.38 187 ASN B N 1
ATOM 4055 C CA . ASN B 1 187 ? -11.867 6.707 13.664 1 98.38 187 ASN B CA 1
ATOM 4056 C C . ASN B 1 187 ? -12.945 5.984 12.859 1 98.38 187 ASN B C 1
ATOM 4058 O O . ASN B 1 187 ? -14.031 5.711 13.375 1 98.38 187 ASN B O 1
ATOM 4062 N N . MET B 1 188 ? -12.648 5.707 11.609 1 98.31 188 MET B N 1
ATOM 4063 C CA . MET B 1 188 ? -13.617 5.027 10.758 1 98.31 188 MET B CA 1
ATOM 4064 C C . MET B 1 188 ? -13.867 3.604 11.242 1 98.31 188 MET B C 1
ATOM 4066 O O . MET B 1 188 ? -14.969 3.076 11.102 1 98.31 188 MET B O 1
ATOM 4070 N N . PHE B 1 189 ? -12.898 2.996 11.82 1 98.31 189 PHE B N 1
ATOM 4071 C CA . PHE B 1 189 ? -13.07 1.678 12.422 1 98.31 189 PHE B CA 1
ATOM 4072 C C . PHE B 1 189 ? -13.992 1.75 13.633 1 98.31 189 PHE B C 1
ATOM 4074 O O . PHE B 1 189 ? -14.922 0.955 13.758 1 98.31 189 PHE B O 1
ATOM 4081 N N . GLU B 1 190 ? -13.711 2.676 14.477 1 97.56 190 GLU B N 1
ATOM 4082 C CA . GLU B 1 190 ? -14.516 2.83 15.688 1 97.56 190 GLU B CA 1
ATOM 4083 C C . GLU B 1 190 ? -15.961 3.182 15.344 1 97.56 190 GLU B C 1
ATOM 4085 O O . GLU B 1 190 ? -16.891 2.814 16.078 1 97.56 190 GLU B O 1
ATOM 4090 N N . LEU B 1 191 ? -16.172 3.826 14.273 1 96.56 191 LEU B N 1
ATOM 4091 C CA . LEU B 1 191 ? -17.516 4.199 13.836 1 96.56 191 LEU B CA 1
ATOM 4092 C C . LEU B 1 191 ? -18.188 3.035 13.117 1 96.56 191 LEU B C 1
ATOM 4094 O O . LEU B 1 191 ? -19.375 3.123 12.766 1 96.56 191 LEU B O 1
ATOM 4098 N N . GLY B 1 192 ? -17.406 2.004 12.805 1 97.06 192 GLY B N 1
ATOM 4099 C CA . GLY B 1 192 ? -17.969 0.823 12.164 1 97.06 192 GLY B CA 1
ATOM 4100 C C . GLY B 1 192 ? -17.938 0.889 10.656 1 97.06 192 GLY B C 1
ATOM 4101 O O . GLY B 1 192 ? -18.438 -0.011 9.977 1 97.06 192 GLY B O 1
ATOM 4102 N N . CYS B 1 193 ? -17.375 1.926 10.125 1 97.94 193 CYS B N 1
ATOM 4103 C CA . CYS B 1 193 ? -17.297 2.102 8.68 1 97.94 193 CYS B CA 1
ATOM 4104 C C . CYS B 1 193 ? -16.172 1.275 8.086 1 97.94 193 CYS B C 1
ATOM 4106 O O . CYS B 1 193 ? -16.156 1.008 6.883 1 97.94 193 CYS B O 1
ATOM 4108 N N . ILE B 1 194 ? -15.18 0.942 8.836 1 98 194 ILE B N 1
ATOM 4109 C CA . ILE B 1 194 ? -14.156 -0.061 8.562 1 98 194 ILE B CA 1
ATOM 4110 C C . ILE B 1 194 ? -14.344 -1.253 9.5 1 98 194 ILE B C 1
ATOM 4112 O O . ILE B 1 194 ? -14.344 -1.096 10.727 1 98 194 ILE B O 1
ATOM 4116 N N . ASN B 1 195 ? -14.547 -2.381 8.938 1 96.69 195 ASN B N 1
ATOM 4117 C CA . ASN B 1 195 ? -14.805 -3.531 9.797 1 96.69 195 ASN B CA 1
ATOM 4118 C C . ASN B 1 195 ? -13.508 -4.176 10.281 1 96.69 195 ASN B C 1
ATOM 4120 O O . ASN B 1 195 ? -12.414 -3.715 9.938 1 96.69 195 ASN B O 1
ATOM 4124 N N . SER B 1 196 ? -13.609 -5.234 11.055 1 96.12 196 SER B N 1
ATOM 4125 C CA . SER B 1 196 ? -12.453 -5.82 11.719 1 96.12 196 SER B CA 1
ATOM 4126 C C . SER B 1 196 ? -11.461 -6.395 10.711 1 96.12 196 SER B C 1
ATOM 4128 O O . SER B 1 196 ? -10.25 -6.301 10.898 1 96.12 196 SER B O 1
ATOM 4130 N N . THR B 1 197 ? -11.984 -7.004 9.648 1 96.75 197 THR B N 1
ATOM 4131 C CA . THR B 1 197 ? -11.117 -7.566 8.617 1 96.75 197 THR B CA 1
ATOM 4132 C C . THR B 1 197 ? -10.359 -6.465 7.891 1 96.75 197 THR B C 1
ATOM 4134 O O . THR B 1 197 ? -9.133 -6.531 7.758 1 96.75 197 THR B O 1
ATOM 4137 N N . GLU B 1 198 ? -11.078 -5.461 7.48 1 97.81 198 GLU B N 1
ATOM 4138 C CA . GLU B 1 198 ? -10.469 -4.324 6.797 1 97.81 198 GLU B CA 1
ATOM 4139 C C . GLU B 1 198 ? -9.438 -3.635 7.691 1 97.81 198 GLU B C 1
ATOM 4141 O O . GLU B 1 198 ? -8.375 -3.229 7.219 1 97.81 198 GLU B O 1
ATOM 4146 N N . TRP B 1 199 ? -9.797 -3.5 8.914 1 97.75 199 TRP B N 1
ATOM 4147 C CA . TRP B 1 199 ? -8.898 -2.848 9.867 1 97.75 199 TRP B CA 1
ATOM 4148 C C . TRP B 1 199 ? -7.605 -3.641 10.023 1 97.75 199 TRP B C 1
ATOM 4150 O O . TRP B 1 199 ? -6.516 -3.068 10 1 97.75 199 TRP B O 1
ATOM 4160 N N . ALA B 1 200 ? -7.727 -4.914 10.164 1 96.75 200 ALA B N 1
ATOM 4161 C CA . ALA B 1 200 ? -6.555 -5.773 10.289 1 96.75 200 ALA B CA 1
ATOM 4162 C C . ALA B 1 200 ? -5.668 -5.684 9.055 1 96.75 200 ALA B C 1
ATOM 4164 O O . ALA B 1 200 ? -4.445 -5.566 9.164 1 96.75 200 ALA B O 1
ATOM 4165 N N . VAL B 1 201 ? -6.281 -5.746 7.914 1 97.06 201 VAL B N 1
ATOM 4166 C CA . VAL B 1 201 ? -5.562 -5.645 6.648 1 97.06 201 VAL B CA 1
ATOM 4167 C C . VAL B 1 201 ? -4.867 -4.285 6.559 1 97.06 201 VAL B C 1
ATOM 4169 O O . VAL B 1 201 ? -3.688 -4.207 6.215 1 97.06 201 VAL B O 1
ATOM 4172 N N . TYR B 1 202 ? -5.609 -3.24 6.922 1 97.94 202 TYR B N 1
ATOM 4173 C CA . TYR B 1 202 ? -5.082 -1.88 6.875 1 97.94 202 TYR B CA 1
ATOM 4174 C C . TYR B 1 202 ? -3.854 -1.741 7.766 1 97.94 202 TYR B C 1
ATOM 4176 O O . TYR B 1 202 ? -2.826 -1.211 7.336 1 97.94 202 TYR B O 1
ATOM 4184 N N . GLN B 1 203 ? -3.949 -2.229 8.961 1 97.06 203 GLN B N 1
ATOM 4185 C CA . GLN B 1 203 ? -2.838 -2.135 9.906 1 97.06 203 GLN B CA 1
ATOM 4186 C C . GLN B 1 203 ? -1.623 -2.91 9.406 1 97.06 203 GLN B C 1
ATOM 4188 O O . GLN B 1 203 ? -0.487 -2.455 9.547 1 97.06 203 GLN B O 1
ATOM 4193 N N . ASN B 1 204 ? -1.922 -4.008 8.852 1 95.5 204 ASN B N 1
ATOM 4194 C CA . ASN B 1 204 ? -0.854 -4.887 8.391 1 95.5 204 ASN B CA 1
ATOM 4195 C C . ASN B 1 204 ? 0 -4.215 7.32 1 95.5 204 ASN B C 1
ATOM 4197 O O . ASN B 1 204 ? 1.214 -4.078 7.48 1 95.5 204 ASN B O 1
ATOM 4201 N N . TRP B 1 205 ? -0.657 -3.807 6.25 1 96.44 205 TRP B N 1
ATOM 4202 C CA . TRP B 1 205 ? 0.155 -3.246 5.172 1 96.44 205 TRP B CA 1
ATOM 4203 C C . TRP B 1 205 ? 0.687 -1.869 5.555 1 96.44 205 TRP B C 1
ATOM 4205 O O . TRP B 1 205 ? 1.751 -1.456 5.09 1 96.44 205 TRP B O 1
ATOM 4215 N N . HIS B 1 206 ? -0.029 -1.1 6.383 1 97.19 206 HIS B N 1
ATOM 4216 C CA . HIS B 1 206 ? 0.489 0.17 6.883 1 97.19 206 HIS B CA 1
ATOM 4217 C C . HIS B 1 206 ? 1.801 -0.028 7.633 1 97.19 206 HIS B C 1
ATOM 4219 O O . HIS B 1 206 ? 2.783 0.671 7.371 1 97.19 206 HIS B O 1
ATOM 4225 N N . SER B 1 207 ? 1.821 -0.983 8.578 1 95.69 207 SER B N 1
ATOM 4226 C CA . SER B 1 207 ? 3.031 -1.291 9.336 1 95.69 207 SER B CA 1
ATOM 4227 C C . SER B 1 207 ? 4.164 -1.723 8.414 1 95.69 207 SER B C 1
ATOM 4229 O O . SER B 1 207 ? 5.301 -1.273 8.562 1 95.69 207 SER B O 1
ATOM 4231 N N . PHE B 1 208 ? 3.812 -2.549 7.5 1 95.06 208 PHE B N 1
ATOM 4232 C CA . PHE B 1 208 ? 4.789 -3.041 6.539 1 95.06 208 PHE B CA 1
ATOM 4233 C C . PHE B 1 208 ? 5.449 -1.885 5.797 1 95.06 208 PHE B C 1
ATOM 4235 O O . PHE B 1 208 ? 6.676 -1.78 5.762 1 95.06 208 PHE B O 1
ATOM 4242 N N . LEU B 1 209 ? 4.676 -0.973 5.246 1 96.5 209 LEU B N 1
ATOM 4243 C CA . LEU B 1 209 ? 5.203 0.112 4.426 1 96.5 209 LEU B CA 1
ATOM 4244 C C . LEU B 1 209 ? 5.973 1.114 5.281 1 96.5 209 LEU B C 1
ATOM 4246 O O . LEU B 1 209 ? 7.047 1.573 4.891 1 96.5 209 LEU B O 1
ATOM 4250 N N . VAL B 1 210 ? 5.441 1.415 6.434 1 95.5 210 VAL B N 1
ATOM 4251 C CA . VAL B 1 210 ? 6.105 2.373 7.312 1 95.5 210 VAL B CA 1
ATOM 4252 C C . VAL B 1 210 ? 7.445 1.802 7.777 1 95.5 210 VAL B C 1
ATOM 4254 O O . VAL B 1 210 ? 8.43 2.535 7.91 1 95.5 210 VAL B O 1
ATOM 4257 N N . GLU B 1 211 ? 7.516 0.539 8.008 1 93.56 211 GLU B N 1
ATOM 4258 C CA . GLU B 1 211 ? 8.766 -0.106 8.398 1 93.56 211 GLU B CA 1
ATOM 4259 C C . GLU B 1 211 ? 9.766 -0.122 7.238 1 93.56 211 GLU B C 1
ATOM 4261 O O . GLU B 1 211 ? 10.953 0.12 7.438 1 93.56 211 GLU B O 1
ATOM 4266 N N . GLN B 1 212 ? 9.234 -0.387 6.117 1 92.88 212 GLN B N 1
ATOM 4267 C CA . GLN B 1 212 ? 10.102 -0.475 4.945 1 92.88 212 GLN B CA 1
ATOM 4268 C C . GLN B 1 212 ? 10.688 0.889 4.594 1 92.88 212 GLN B C 1
ATOM 4270 O O . GLN B 1 212 ? 11.852 0.988 4.203 1 92.88 212 GLN B O 1
ATOM 4275 N N . PHE B 1 213 ? 9.859 1.921 4.758 1 92.38 213 PHE B N 1
ATOM 4276 C CA . PHE B 1 213 ? 10.297 3.254 4.367 1 92.38 213 PHE B CA 1
ATOM 4277 C C . PHE B 1 213 ? 10.766 4.047 5.578 1 92.38 213 PHE B C 1
ATOM 4279 O O . PHE B 1 213 ? 10.93 5.266 5.508 1 92.38 213 PHE B O 1
ATOM 4286 N N . GLY B 1 214 ? 10.898 3.479 6.719 1 78.69 214 GLY B N 1
ATOM 4287 C CA . GLY B 1 214 ? 11.062 4.062 8.039 1 78.69 214 GLY B CA 1
ATOM 4288 C C . GLY B 1 214 ? 11.984 5.266 8.047 1 78.69 214 GLY B C 1
ATOM 4289 O O . GLY B 1 214 ? 11.57 6.375 8.391 1 78.69 214 GLY B O 1
ATOM 4290 N N . HIS B 1 215 ? 13.102 5.219 7.539 1 82.56 215 HIS B N 1
ATOM 4291 C CA . HIS B 1 215 ? 14.023 6.34 7.652 1 82.56 215 HIS B CA 1
ATOM 4292 C C . HIS B 1 215 ? 13.547 7.535 6.836 1 82.56 215 HIS B C 1
ATOM 4294 O O . HIS B 1 215 ? 13.906 8.68 7.121 1 82.56 215 HIS B O 1
ATOM 4300 N N . GLN B 1 216 ? 12.578 7.211 5.973 1 89.31 216 GLN B N 1
ATOM 4301 C CA . GLN B 1 216 ? 12.141 8.273 5.078 1 89.31 216 GLN B CA 1
ATOM 4302 C C . GLN B 1 216 ? 10.828 8.891 5.551 1 89.31 216 GLN B C 1
ATOM 4304 O O . GLN B 1 216 ? 10.445 9.977 5.102 1 89.31 216 GLN B O 1
ATOM 4309 N N . VAL B 1 217 ? 10.148 8.227 6.48 1 92.19 217 VAL B N 1
ATOM 4310 C CA . VAL B 1 217 ? 8.852 8.773 6.879 1 92.19 217 VAL B CA 1
ATOM 4311 C C . VAL B 1 217 ? 8.859 9.086 8.375 1 92.19 217 VAL B C 1
ATOM 4313 O O . VAL B 1 217 ? 7.875 9.602 8.914 1 92.19 217 VAL B O 1
ATOM 4316 N N . GLU B 1 218 ? 9.922 8.891 9 1 92.19 218 GLU B N 1
ATOM 4317 C CA . GLU B 1 218 ? 10.047 9.148 10.43 1 92.19 218 GLU B CA 1
ATOM 4318 C C . GLU B 1 218 ? 9.938 10.641 10.734 1 92.19 218 GLU B C 1
ATOM 4320 O O . GLU B 1 218 ? 10.461 11.469 9.984 1 92.19 218 GLU B O 1
ATOM 4325 N N . LEU B 1 219 ? 9.367 10.938 11.867 1 95.56 219 LEU B N 1
ATOM 4326 C CA . LEU B 1 219 ? 9.188 12.312 12.297 1 95.56 219 LEU B CA 1
ATOM 4327 C C . LEU B 1 219 ? 10.086 12.633 13.484 1 95.56 219 LEU B C 1
ATOM 4329 O O . LEU B 1 219 ? 10.344 11.766 14.32 1 95.56 219 LEU B O 1
ATOM 4333 N N . GLU B 1 220 ? 10.484 13.891 13.547 1 94.56 220 GLU B N 1
ATOM 4334 C CA . GLU B 1 220 ? 11.258 14.359 14.688 1 94.56 220 GLU B CA 1
ATOM 4335 C C . GLU B 1 220 ? 10.367 15.102 15.688 1 94.56 220 GLU B C 1
ATOM 4337 O O . GLU B 1 220 ? 10.766 15.32 16.828 1 94.56 220 GLU B O 1
ATOM 4342 N N . GLY B 1 221 ? 9.203 15.492 15.273 1 97.06 221 GLY B N 1
ATOM 4343 C CA . GLY B 1 221 ? 8.258 16.188 16.125 1 97.06 221 GLY B CA 1
ATOM 4344 C C . GLY B 1 221 ? 6.898 16.391 15.484 1 97.06 221 GLY B C 1
ATOM 4345 O O . GLY B 1 221 ? 6.742 16.188 14.273 1 97.06 221 GLY B O 1
ATOM 4346 N N . ILE B 1 222 ? 5.918 16.766 16.312 1 98.38 222 ILE B N 1
ATOM 4347 C CA . ILE B 1 222 ? 4.562 17.031 15.859 1 98.38 222 ILE B CA 1
ATOM 4348 C C . ILE B 1 222 ? 4.09 18.375 16.422 1 98.38 222 ILE B C 1
ATOM 4350 O O . ILE B 1 222 ? 4.316 18.672 17.594 1 98.38 222 ILE B O 1
ATOM 4354 N N . ILE B 1 223 ? 3.594 19.156 15.555 1 98.56 223 ILE B N 1
ATOM 4355 C CA . ILE B 1 223 ? 2.885 20.359 16 1 98.56 223 ILE B CA 1
ATOM 4356 C C . ILE B 1 223 ? 1.379 20.109 15.961 1 98.56 223 ILE B C 1
ATOM 4358 O O . ILE B 1 223 ? 0.821 19.781 14.906 1 98.56 223 ILE B O 1
ATOM 4362 N N . TYR B 1 224 ? 0.737 20.234 17.109 1 98.81 224 TYR B N 1
ATOM 4363 C CA . TYR B 1 224 ? -0.693 19.984 17.25 1 98.81 224 TYR B CA 1
ATOM 4364 C C . TYR B 1 224 ? -1.469 21.281 17.375 1 98.81 224 TYR B C 1
ATOM 4366 O O . TYR B 1 224 ? -1.379 21.984 18.391 1 98.81 224 TYR B O 1
ATOM 4374 N N . LEU B 1 225 ? -2.182 21.625 16.281 1 98.69 225 LEU B N 1
ATOM 4375 C CA . LEU B 1 225 ? -3.121 22.734 16.344 1 98.69 225 LEU B CA 1
ATOM 4376 C C . LEU B 1 225 ? -4.441 22.297 16.969 1 98.69 225 LEU B C 1
ATOM 4378 O O . LEU B 1 225 ? -5.195 21.531 16.375 1 98.69 225 LEU B O 1
ATOM 4382 N N . LYS B 1 226 ? -4.695 22.859 18.094 1 98.38 226 LYS B N 1
ATOM 4383 C CA . LYS B 1 226 ? -5.859 22.438 18.875 1 98.38 226 LYS B CA 1
ATOM 4384 C C . LYS B 1 226 ? -6.934 23.516 18.875 1 98.38 226 LYS B C 1
ATOM 4386 O O . LYS B 1 226 ? -6.625 24.703 19.031 1 98.38 226 LYS B O 1
ATOM 4391 N N . ALA B 1 227 ? -8.141 23.156 18.578 1 98.38 227 ALA B N 1
ATOM 4392 C CA . ALA B 1 227 ? -9.32 24.016 18.672 1 98.38 227 ALA B CA 1
ATOM 4393 C C . ALA B 1 227 ? -10.57 23.203 18.984 1 98.38 227 ALA B C 1
ATOM 4395 O O . ALA B 1 227 ? -10.648 22.016 18.656 1 98.38 227 ALA B O 1
ATOM 4396 N N . PRO B 1 228 ? -11.555 23.828 19.656 1 98.31 228 PRO B N 1
ATOM 4397 C CA . PRO B 1 228 ? -12.812 23.109 19.859 1 98.31 228 PRO B CA 1
ATOM 4398 C C . PRO B 1 228 ? -13.5 22.719 18.562 1 98.31 228 PRO B C 1
ATOM 4400 O O . PRO B 1 228 ? -13.5 23.516 17.609 1 98.31 228 PRO B O 1
ATOM 4403 N N . PRO B 1 229 ? -14.117 21.547 18.516 1 98.62 229 PRO B N 1
ATOM 4404 C CA . PRO B 1 229 ? -14.797 21.078 17.312 1 98.62 229 PRO B CA 1
ATOM 4405 C C . PRO B 1 229 ? -15.828 22.078 16.797 1 98.62 229 PRO B C 1
ATOM 4407 O O . PRO B 1 229 ? -15.992 22.234 15.578 1 98.62 229 PRO B O 1
ATOM 4410 N N . LYS B 1 230 ? -16.531 22.797 17.688 1 98.31 230 LYS B N 1
ATOM 4411 C CA . LYS B 1 230 ? -17.516 23.797 17.266 1 98.31 230 LYS B CA 1
ATOM 4412 C C . LYS B 1 230 ? -16.875 24.891 16.438 1 98.31 230 LYS B C 1
ATOM 4414 O O . LYS B 1 230 ? -17.453 25.359 15.453 1 98.31 230 LYS B O 1
ATOM 4419 N N . LYS B 1 231 ? -15.742 25.312 16.875 1 97.88 231 LYS B N 1
ATOM 4420 C CA . LYS B 1 231 ? -15.008 26.328 16.109 1 97.88 231 LYS B CA 1
ATOM 4421 C C . LYS B 1 231 ? -14.594 25.781 14.75 1 97.88 231 LYS B C 1
ATOM 4423 O O . LYS B 1 231 ? -14.688 26.484 13.742 1 97.88 231 LYS B O 1
ATOM 4428 N N . CYS B 1 232 ? -14.109 24.547 14.727 1 98.25 232 CYS B N 1
ATOM 4429 C CA . CYS B 1 232 ? -13.734 23.906 13.469 1 98.25 232 CYS B CA 1
ATOM 4430 C C . CYS B 1 232 ? -14.938 23.781 12.539 1 98.25 232 CYS B C 1
ATOM 4432 O O . CYS B 1 232 ? -14.812 23.984 11.328 1 98.25 232 CYS B O 1
ATOM 4434 N N . MET B 1 233 ? -16.094 23.484 13.117 1 97.94 233 MET B N 1
ATOM 4435 C CA . MET B 1 233 ? -17.328 23.375 12.328 1 97.94 233 MET B CA 1
ATOM 4436 C C . MET B 1 233 ? -17.672 24.703 11.672 1 97.94 233 MET B C 1
ATOM 4438 O O . MET B 1 233 ? -18.047 24.75 10.492 1 97.94 233 MET B O 1
ATOM 4442 N N . GLU B 1 234 ? -17.547 25.75 12.422 1 96.94 234 GLU B N 1
ATOM 4443 C CA . GLU B 1 234 ? -17.812 27.078 11.898 1 96.94 234 GLU B CA 1
ATOM 4444 C C . GLU B 1 234 ? -16.875 27.391 10.727 1 96.94 234 GLU B C 1
ATOM 4446 O O . GLU B 1 234 ? -17.328 27.906 9.695 1 96.94 234 GLU B O 1
ATOM 4451 N N . ARG B 1 235 ? -15.672 27.094 10.883 1 96.69 235 ARG B N 1
ATOM 4452 C CA . ARG B 1 235 ? -14.672 27.344 9.852 1 96.69 235 ARG B CA 1
ATOM 4453 C C . ARG B 1 235 ? -14.906 26.469 8.625 1 96.69 235 ARG B C 1
ATOM 4455 O O . ARG B 1 235 ? -14.703 26.922 7.492 1 96.69 235 ARG B O 1
ATOM 4462 N N . LEU B 1 236 ? -15.258 25.234 8.922 1 96.75 236 LEU B N 1
ATOM 4463 C CA . LEU B 1 236 ? -15.57 24.297 7.844 1 96.75 236 LEU B CA 1
ATOM 4464 C C . LEU B 1 236 ? -16.703 24.844 6.973 1 96.75 236 LEU B C 1
ATOM 4466 O O . LEU B 1 236 ? -16.609 24.812 5.742 1 96.75 236 LEU B O 1
ATOM 4470 N N . GLU B 1 237 ? -17.734 25.359 7.562 1 95.44 237 GLU B N 1
ATOM 4471 C CA . GLU B 1 237 ? -18.875 25.938 6.855 1 95.44 237 GLU B CA 1
ATOM 4472 C C . GLU B 1 237 ? -18.484 27.188 6.074 1 95.44 237 GLU B C 1
ATOM 4474 O O . GLU B 1 237 ? -18.938 27.375 4.941 1 95.44 237 GLU B O 1
ATOM 4479 N N . HIS B 1 238 ? -17.641 27.891 6.629 1 93.69 238 HIS B N 1
ATOM 4480 C CA . HIS B 1 238 ? -17.172 29.109 5.984 1 93.69 238 HIS B CA 1
ATOM 4481 C C . HIS B 1 238 ? -16.312 28.797 4.762 1 93.69 238 HIS B C 1
ATOM 4483 O O . HIS B 1 238 ? -16.438 29.469 3.729 1 93.69 238 HIS B O 1
ATOM 4489 N N . ARG B 1 239 ? -15.383 27.844 4.887 1 92.12 239 ARG B N 1
ATOM 4490 C CA . ARG B 1 239 ? -14.516 27.453 3.779 1 92.12 239 ARG B CA 1
ATOM 4491 C C . ARG B 1 239 ? -15.32 26.875 2.625 1 92.12 239 ARG B C 1
ATOM 4493 O O . ARG B 1 239 ? -14.984 27.094 1.457 1 92.12 239 ARG B O 1
ATOM 4500 N N . GLY B 1 240 ? -16.312 26.109 2.842 1 89.06 240 GLY B N 1
ATOM 4501 C CA . GLY B 1 240 ? -17.359 25.734 1.899 1 89.06 240 GLY B CA 1
ATOM 4502 C C . GLY B 1 240 ? -16.891 24.734 0.857 1 89.06 240 GLY B C 1
ATOM 4503 O O . GLY B 1 240 ? -17.281 24.828 -0.309 1 89.06 240 GLY B O 1
ATOM 4504 N N . ARG B 1 241 ? -16.047 23.828 1.136 1 88.88 241 ARG B N 1
ATOM 4505 C CA . ARG B 1 241 ? -15.719 22.766 0.199 1 88.88 241 ARG B CA 1
ATOM 4506 C C . ARG B 1 241 ? -16.938 21.891 -0.092 1 88.88 241 ARG B C 1
ATOM 4508 O O . ARG B 1 241 ? -17.625 21.453 0.83 1 88.88 241 ARG B O 1
ATOM 4515 N N . ALA B 1 242 ? -17.125 21.609 -1.305 1 90.88 242 ALA B N 1
ATOM 4516 C CA . ALA B 1 242 ? -18.328 20.922 -1.755 1 90.88 242 ALA B CA 1
ATOM 4517 C C . ALA B 1 242 ? -18.438 19.531 -1.131 1 90.88 242 ALA B C 1
ATOM 4519 O O . ALA B 1 242 ? -19.531 19.109 -0.731 1 90.88 242 ALA B O 1
ATOM 4520 N N . GLU B 1 243 ? -17.359 18.812 -0.974 1 92.69 243 GLU B N 1
ATOM 4521 C CA . GLU B 1 243 ? -17.375 17.438 -0.47 1 92.69 243 GLU B CA 1
ATOM 4522 C C . GLU B 1 243 ? -17.75 17.391 1.008 1 92.69 243 GLU B C 1
ATOM 4524 O O . GLU B 1 243 ? -18.188 16.359 1.509 1 92.69 243 GLU B O 1
ATOM 4529 N N . GLU B 1 244 ? -17.594 18.516 1.689 1 92.5 244 GLU B N 1
ATOM 4530 C CA . GLU B 1 244 ? -17.703 18.516 3.145 1 92.5 244 GLU B CA 1
ATOM 4531 C C . GLU B 1 244 ? -19.094 18.938 3.592 1 92.5 244 GLU B C 1
ATOM 4533 O O . GLU B 1 244 ? -19.375 19.031 4.793 1 92.5 244 GLU B O 1
ATOM 4538 N N . LYS B 1 245 ? -20.016 19.281 2.746 1 90.19 245 LYS B N 1
ATOM 4539 C CA . LYS B 1 245 ? -21.359 19.766 3.072 1 90.19 245 LYS B CA 1
ATOM 4540 C C . LYS B 1 245 ? -22.094 18.781 3.986 1 90.19 245 LYS B C 1
ATOM 4542 O O . LYS B 1 245 ? -22.875 19.188 4.848 1 90.19 245 LYS B O 1
ATOM 4547 N N . GLY B 1 246 ? -21.766 17.531 4.02 1 88.31 246 GLY B N 1
ATOM 4548 C CA . GLY B 1 246 ? -22.453 16.547 4.816 1 88.31 246 GLY B CA 1
ATOM 4549 C C . GLY B 1 246 ? -21.719 16.172 6.09 1 88.31 246 GLY B C 1
ATOM 4550 O O . GLY B 1 246 ? -22.219 15.383 6.895 1 88.31 246 GLY B O 1
ATOM 4551 N N . VAL B 1 247 ? -20.734 16.922 6.391 1 94.12 247 VAL B N 1
ATOM 4552 C CA . VAL B 1 247 ? -19.953 16.641 7.594 1 94.12 247 VAL B CA 1
ATOM 4553 C C . VAL B 1 247 ? -20.672 17.219 8.812 1 94.12 247 VAL B C 1
ATOM 4555 O O . VAL B 1 247 ? -21.094 18.375 8.805 1 94.12 247 VAL B O 1
ATOM 4558 N N . GLU B 1 248 ? -20.828 16.453 9.82 1 95.75 248 GLU B N 1
ATOM 4559 C CA . GLU B 1 248 ? -21.531 16.875 11.031 1 95.75 248 GLU B CA 1
ATOM 4560 C C . GLU B 1 248 ? -20.547 17.141 12.172 1 95.75 248 GLU B C 1
ATOM 4562 O O . GLU B 1 248 ? -19.438 16.609 12.18 1 95.75 248 GLU B O 1
ATOM 4567 N N . LEU B 1 249 ? -21 17.891 13.078 1 97.75 249 LEU B N 1
ATOM 4568 C CA . LEU B 1 249 ? -20.188 18.234 14.242 1 97.75 249 LEU B CA 1
ATOM 4569 C C . LEU B 1 249 ? -19.734 16.984 14.992 1 97.75 249 LEU B C 1
ATOM 4571 O O . LEU B 1 249 ? -18.625 16.938 15.516 1 97.75 249 LEU B O 1
ATOM 4575 N N . ASP B 1 250 ? -20.594 16 15.055 1 97.38 250 ASP B N 1
ATOM 4576 C CA . ASP B 1 250 ? -20.266 14.766 15.75 1 97.38 250 ASP B CA 1
ATOM 4577 C C . ASP B 1 250 ? -19 14.117 15.18 1 97.38 250 ASP B C 1
ATOM 4579 O O . ASP B 1 250 ? -18.203 13.539 15.922 1 97.38 250 ASP B O 1
ATOM 4583 N N . TYR B 1 251 ? -18.906 14.18 13.961 1 97.12 251 TYR B N 1
ATOM 4584 C CA . TYR B 1 251 ? -17.719 13.625 13.32 1 97.12 251 TYR B CA 1
ATOM 4585 C C . TYR B 1 251 ? -16.469 14.375 13.766 1 97.12 251 TYR B C 1
ATOM 4587 O O . TYR B 1 251 ? -15.445 13.766 14.086 1 97.12 251 TYR B O 1
ATOM 4595 N N . LEU B 1 252 ? -16.516 15.68 13.805 1 98.25 252 LEU B N 1
ATOM 4596 C CA . LEU B 1 252 ? -15.383 16.484 14.234 1 98.25 252 LEU B CA 1
ATOM 4597 C C . LEU B 1 252 ? -15.055 16.234 15.703 1 98.25 252 LEU B C 1
ATOM 4599 O O . LEU B 1 252 ? -13.891 16.281 16.109 1 98.25 252 LEU B O 1
ATOM 4603 N N . ASP B 1 253 ? -16.109 16.016 16.422 1 98.62 253 ASP B N 1
ATOM 4604 C CA . ASP B 1 253 ? -15.906 15.68 17.828 1 98.62 253 ASP B CA 1
ATOM 4605 C C . ASP B 1 253 ? -15.109 14.383 17.969 1 98.62 253 ASP B C 1
ATOM 4607 O O . ASP B 1 253 ? -14.211 14.297 18.812 1 98.62 253 ASP B O 1
ATOM 4611 N N . LYS B 1 254 ? -15.469 13.445 17.219 1 98.31 254 LYS B N 1
ATOM 4612 C CA . LYS B 1 254 ? -14.766 12.164 17.266 1 98.31 254 LYS B CA 1
ATOM 4613 C C . LYS B 1 254 ? -13.312 12.312 16.828 1 98.31 254 LYS B C 1
ATOM 4615 O O . LYS B 1 254 ? -12.414 11.711 17.422 1 98.31 254 LYS B O 1
ATOM 4620 N N . LEU B 1 255 ? -13.102 13.07 15.828 1 98.56 255 LEU B N 1
ATOM 4621 C CA . LEU B 1 255 ? -11.734 13.344 15.383 1 98.56 255 LEU B CA 1
ATOM 4622 C C . LEU B 1 255 ? -10.938 14.039 16.484 1 98.56 255 LEU B C 1
ATOM 4624 O O . LEU B 1 255 ? -9.758 13.742 16.688 1 98.56 255 LEU B O 1
ATOM 4628 N N . HIS B 1 256 ? -11.578 14.977 17.094 1 98.69 256 HIS B N 1
ATOM 4629 C CA . HIS B 1 256 ? -10.938 15.688 18.188 1 98.69 256 HIS B CA 1
ATOM 4630 C C . HIS B 1 256 ? -10.508 14.727 19.281 1 98.69 256 HIS B C 1
ATOM 4632 O O . HIS B 1 256 ? -9.383 14.805 19.781 1 98.69 256 HIS B O 1
ATOM 4638 N N . VAL B 1 257 ? -11.375 13.891 19.672 1 98.62 257 VAL B N 1
ATOM 4639 C CA . VAL B 1 257 ? -11.102 12.906 20.719 1 98.62 257 VAL B CA 1
ATOM 4640 C C . VAL B 1 257 ? -9.898 12.055 20.312 1 98.62 257 VAL B C 1
ATOM 4642 O O . VAL B 1 257 ? -9.023 11.789 21.141 1 98.62 257 VAL B O 1
ATOM 4645 N N . GLN B 1 258 ? -9.828 11.609 19.125 1 98.56 258 GLN B N 1
ATOM 4646 C CA . GLN B 1 258 ? -8.711 10.789 18.656 1 98.56 258 GLN B CA 1
ATOM 4647 C C . GLN B 1 258 ? -7.398 11.562 18.719 1 98.56 258 GLN B C 1
ATOM 4649 O O . GLN B 1 258 ? -6.363 11.016 19.109 1 98.56 258 GLN B O 1
ATOM 4654 N N . HIS B 1 259 ? -7.457 12.797 18.344 1 98.81 259 HIS B N 1
ATOM 4655 C CA . HIS B 1 259 ? -6.254 13.617 18.438 1 98.81 259 HIS B CA 1
ATOM 4656 C C . HIS B 1 259 ? -5.793 13.758 19.875 1 98.81 259 HIS B C 1
ATOM 4658 O O . HIS B 1 259 ? -4.602 13.648 20.172 1 98.81 259 HIS B O 1
ATOM 4664 N N . GLU B 1 260 ? -6.695 14.031 20.719 1 98.62 260 GLU B N 1
ATOM 4665 C CA . GLU B 1 260 ? -6.375 14.18 22.141 1 98.62 260 GLU B CA 1
ATOM 4666 C C . GLU B 1 260 ? -5.785 12.898 22.719 1 98.62 260 GLU B C 1
ATOM 4668 O O . GLU B 1 260 ? -4.793 12.938 23.438 1 98.62 260 GLU B O 1
ATOM 4673 N N . ARG B 1 261 ? -6.371 11.789 22.406 1 98.19 261 ARG B N 1
ATOM 4674 C CA . ARG B 1 261 ? -5.906 10.492 22.891 1 98.19 261 ARG B CA 1
ATOM 4675 C C . ARG B 1 261 ? -4.488 10.203 22.406 1 98.19 261 ARG B C 1
ATOM 4677 O O . ARG B 1 261 ? -3.66 9.695 23.156 1 98.19 261 ARG B O 1
ATOM 4684 N N . TRP B 1 262 ? -4.227 10.586 21.203 1 98.19 262 TRP B N 1
ATOM 4685 C CA . TRP B 1 262 ? -2.93 10.289 20.609 1 98.19 262 TRP B CA 1
ATOM 4686 C C . TRP B 1 262 ? -1.88 11.305 21.047 1 98.19 262 TRP B C 1
ATOM 4688 O O . TRP B 1 262 ? -0.836 10.93 21.594 1 98.19 262 TRP B O 1
ATOM 4698 N N . LEU B 1 263 ? -2.174 12.555 20.953 1 98.12 263 LEU B N 1
ATOM 4699 C CA . LEU B 1 263 ? -1.132 13.578 21 1 98.12 263 LEU B CA 1
ATOM 4700 C C . LEU B 1 263 ? -0.995 14.156 22.406 1 98.12 263 LEU B C 1
ATOM 4702 O O . LEU B 1 263 ? 0.046 14.719 22.75 1 98.12 263 LEU B O 1
ATOM 4706 N N . VAL B 1 264 ? -1.976 14.047 23.172 1 97.31 264 VAL B N 1
ATOM 4707 C CA . VAL B 1 264 ? -1.958 14.672 24.484 1 97.31 264 VAL B CA 1
ATOM 4708 C C . VAL B 1 264 ? -1.939 13.594 25.562 1 97.31 264 VAL B C 1
ATOM 4710 O O . VAL B 1 264 ? -0.968 13.477 26.312 1 97.31 264 VAL B O 1
ATOM 4713 N N . GLU B 1 265 ? -2.92 12.727 25.562 1 96.88 265 GLU B N 1
ATOM 4714 C CA . GLU B 1 265 ? -3.086 11.727 26.609 1 96.88 265 GLU B CA 1
ATOM 4715 C C . GLU B 1 265 ? -2.117 10.562 26.422 1 96.88 265 GLU B C 1
ATOM 4717 O O . GLU B 1 265 ? -1.833 9.82 27.359 1 96.88 265 GLU B O 1
ATOM 4722 N N . LYS B 1 266 ? -1.711 10.312 25.203 1 95.81 266 LYS B N 1
ATOM 4723 C CA . LYS B 1 266 ? -0.824 9.203 24.859 1 95.81 266 LYS B CA 1
ATOM 4724 C C . LYS B 1 266 ? -1.444 7.863 25.219 1 95.81 266 LYS B C 1
ATOM 4726 O O . LYS B 1 266 ? -0.757 6.973 25.734 1 95.81 266 LYS B O 1
ATOM 4731 N N . SER B 1 267 ? -2.723 7.762 25 1 96.38 267 SER B N 1
ATOM 4732 C CA . SER B 1 267 ? -3.441 6.543 25.344 1 96.38 267 SER B CA 1
ATOM 4733 C C . SER B 1 267 ? -3.695 5.684 24.109 1 96.38 267 SER B C 1
ATOM 4735 O O . SER B 1 267 ? -4.105 4.527 24.219 1 96.38 267 SER B O 1
ATOM 4737 N N . THR B 1 268 ? -3.488 6.215 22.969 1 96.62 268 THR B N 1
ATOM 4738 C CA . THR B 1 268 ? -3.639 5.453 21.734 1 96.62 268 THR B CA 1
ATOM 4739 C C . THR B 1 268 ? -2.564 4.375 21.625 1 96.62 268 THR B C 1
ATOM 4741 O O . THR B 1 268 ? -1.397 4.621 21.938 1 96.62 268 THR B O 1
ATOM 4744 N N . GLU B 1 269 ? -2.992 3.182 21.219 1 94.19 269 GLU B N 1
ATOM 4745 C CA . GLU B 1 269 ? -2.016 2.125 20.984 1 94.19 269 GLU B CA 1
ATOM 4746 C C . GLU B 1 269 ? -1.173 2.43 19.75 1 94.19 269 GLU B C 1
ATOM 4748 O O . GLU B 1 269 ? -1.697 2.506 18.625 1 94.19 269 GLU B O 1
ATOM 4753 N N . ILE B 1 270 ? 0.116 2.604 19.938 1 94.88 270 ILE B N 1
ATOM 4754 C CA . ILE B 1 270 ? 1.033 2.959 18.859 1 94.88 270 ILE B CA 1
ATOM 4755 C C . ILE B 1 270 ? 1.979 1.793 18.578 1 94.88 270 ILE B C 1
ATOM 4757 O O . ILE B 1 270 ? 2.486 1.162 19.516 1 94.88 270 ILE B O 1
ATOM 4761 N N . HIS B 1 271 ? 2.367 1.574 17.344 1 91.75 271 HIS B N 1
ATOM 4762 C CA . HIS B 1 271 ? 3.094 0.374 16.938 1 91.75 271 HIS B CA 1
ATOM 4763 C C . HIS B 1 271 ? 4.512 0.712 16.5 1 91.75 271 HIS B C 1
ATOM 4765 O O . HIS B 1 271 ? 5.281 -0.179 16.125 1 91.75 271 HIS B O 1
ATOM 4771 N N . PHE B 1 272 ? 4.781 1.932 16.562 1 93.06 272 PHE B N 1
ATOM 4772 C CA . PHE B 1 272 ? 6.113 2.381 16.172 1 93.06 272 PHE B CA 1
ATOM 4773 C C . PHE B 1 272 ? 6.816 3.07 17.328 1 93.06 272 PHE B C 1
ATOM 4775 O O . PHE B 1 272 ? 6.363 4.113 17.812 1 93.06 272 PHE B O 1
ATOM 4782 N N . GLU B 1 273 ? 7.93 2.6 17.719 1 90.38 273 GLU B N 1
ATOM 4783 C CA . GLU B 1 273 ? 8.625 3.037 18.922 1 90.38 273 GLU B CA 1
ATOM 4784 C C . GLU B 1 273 ? 8.969 4.523 18.859 1 90.38 273 GLU B C 1
ATOM 4786 O O . GLU B 1 273 ? 8.773 5.258 19.828 1 90.38 273 GLU B O 1
ATOM 4791 N N . LYS B 1 274 ? 9.383 4.973 17.812 1 88.62 274 LYS B N 1
ATOM 4792 C CA . LYS B 1 274 ? 9.828 6.355 17.688 1 88.62 274 LYS B CA 1
ATOM 4793 C C . LYS B 1 274 ? 8.664 7.324 17.828 1 88.62 274 LYS B C 1
ATOM 4795 O O . LYS B 1 274 ? 8.844 8.477 18.234 1 88.62 274 LYS B O 1
ATOM 4800 N N . ILE B 1 275 ? 7.492 6.867 17.5 1 93 275 ILE B N 1
ATOM 4801 C CA . ILE B 1 275 ? 6.309 7.715 17.516 1 93 275 ILE B CA 1
ATOM 4802 C C . ILE B 1 275 ? 5.699 7.734 18.906 1 93 275 ILE B C 1
ATOM 4804 O O . ILE B 1 275 ? 5.012 8.688 19.281 1 93 275 ILE B O 1
ATOM 4808 N N . LYS B 1 276 ? 5.977 6.793 19.703 1 91.06 276 LYS B N 1
ATOM 4809 C CA . LYS B 1 276 ? 5.414 6.695 21.047 1 91.06 276 LYS B CA 1
ATOM 4810 C C . LYS B 1 276 ? 5.844 7.879 21.906 1 91.06 276 LYS B C 1
ATOM 4812 O O . LYS B 1 276 ? 5.035 8.43 22.656 1 91.06 276 LYS B O 1
ATOM 4817 N N . GLN B 1 277 ? 7.109 8.281 21.719 1 88.5 277 GLN B N 1
ATOM 4818 C CA . GLN B 1 277 ? 7.598 9.359 22.578 1 88.5 277 GLN B CA 1
ATOM 4819 C C . GLN B 1 277 ? 7.965 10.594 21.75 1 88.5 277 GLN B C 1
ATOM 4821 O O . GLN B 1 277 ? 8.836 11.367 22.141 1 88.5 277 GLN B O 1
ATOM 4826 N N . ILE B 1 278 ? 7.324 10.711 20.734 1 94.94 278 ILE B N 1
ATOM 4827 C CA . ILE B 1 278 ? 7.637 11.844 19.859 1 94.94 278 ILE B CA 1
ATOM 4828 C C . ILE B 1 278 ? 7.223 13.148 20.531 1 94.94 278 ILE B C 1
ATOM 4830 O O . ILE B 1 278 ? 6.172 13.219 21.172 1 94.94 278 ILE B O 1
ATOM 4834 N N . PRO B 1 279 ? 8.117 14.156 20.484 1 96.94 279 PRO B N 1
ATOM 4835 C CA . PRO B 1 279 ? 7.738 15.453 21.062 1 96.94 279 PRO B CA 1
ATOM 4836 C C . PRO B 1 279 ? 6.566 16.109 20.328 1 96.94 279 PRO B C 1
ATOM 4838 O O . PRO B 1 279 ? 6.488 16.031 19.109 1 96.94 279 PRO B O 1
ATOM 4841 N N . VAL B 1 280 ? 5.695 16.719 21.172 1 98.19 280 VAL B N 1
ATOM 4842 C CA . VAL B 1 280 ? 4.52 17.375 20.609 1 98.19 280 VAL B CA 1
ATOM 4843 C C . VAL B 1 280 ? 4.438 18.812 21.109 1 98.19 280 VAL B C 1
ATOM 4845 O O . VAL B 1 280 ? 4.484 19.062 22.328 1 98.19 280 VAL B O 1
ATOM 4848 N N . LEU B 1 281 ? 4.41 19.734 20.188 1 98.56 281 LEU B N 1
ATOM 4849 C CA . LEU B 1 281 ? 4.113 21.125 20.516 1 98.56 281 LEU B CA 1
ATOM 4850 C C . LEU B 1 281 ? 2.629 21.422 20.328 1 98.56 281 LEU B C 1
ATOM 4852 O O . LEU B 1 281 ? 2.102 21.297 19.219 1 98.56 281 LEU B O 1
ATOM 4856 N N . GLN B 1 282 ? 1.973 21.797 21.375 1 98.38 282 GLN B N 1
ATOM 4857 C CA . GLN B 1 282 ? 0.557 22.141 21.297 1 98.38 282 GLN B CA 1
ATOM 4858 C C . GLN B 1 282 ? 0.361 23.656 21.141 1 98.38 282 GLN B C 1
ATOM 4860 O O . GLN B 1 282 ? 0.939 24.438 21.891 1 98.38 282 GLN B O 1
ATOM 4865 N N . LEU B 1 283 ? -0.369 24.031 20.125 1 98.31 283 LEU B N 1
ATOM 4866 C CA . LEU B 1 283 ? -0.714 25.422 19.891 1 98.31 283 LEU B CA 1
ATOM 4867 C C . LEU B 1 283 ? -2.225 25.625 19.938 1 98.31 283 LEU B C 1
ATOM 4869 O O . LEU B 1 283 ? -2.979 24.812 19.391 1 98.31 283 LEU B O 1
ATOM 4873 N N . ASP B 1 284 ? -2.65 26.672 20.578 1 97.56 284 ASP B N 1
ATOM 4874 C CA . ASP B 1 284 ? -4.074 27 20.656 1 97.56 284 ASP B CA 1
ATOM 4875 C C . ASP B 1 284 ? -4.547 27.688 19.391 1 97.56 284 ASP B C 1
ATOM 4877 O O . ASP B 1 284 ? -4.418 28.906 19.25 1 97.56 284 ASP B O 1
ATOM 4881 N N . ALA B 1 285 ? -5.246 26.953 18.562 1 97 285 ALA B N 1
ATOM 4882 C CA . ALA B 1 285 ? -5.691 27.469 17.281 1 97 285 ALA B CA 1
ATOM 4883 C C . ALA B 1 285 ? -7.148 27.922 17.344 1 97 285 ALA B C 1
ATOM 4885 O O . ALA B 1 285 ? -7.781 28.156 16.312 1 97 285 ALA B O 1
ATOM 4886 N N . SER B 1 286 ? -7.703 28.016 18.531 1 95.62 286 SER B N 1
ATOM 4887 C CA . SER B 1 286 ? -9.047 28.578 18.656 1 95.62 286 SER B CA 1
ATOM 4888 C C . SER B 1 286 ? -9.055 30.062 18.359 1 95.62 286 SER B C 1
ATOM 4890 O O . SER B 1 286 ? -10.094 30.625 18 1 95.62 286 SER B O 1
ATOM 4892 N N . VAL B 1 287 ? -7.91 30.688 18.469 1 91.44 287 VAL B N 1
ATOM 4893 C CA . VAL B 1 287 ? -7.762 32.094 18.172 1 91.44 287 VAL B CA 1
ATOM 4894 C C . VAL B 1 287 ? -7.609 32.312 16.672 1 91.44 287 VAL B C 1
ATOM 4896 O O . VAL B 1 287 ? -7.238 31.375 15.953 1 91.44 287 VAL B O 1
ATOM 4899 N N . GLU B 1 288 ? -7.938 33.438 16.203 1 89.31 288 GLU B N 1
ATOM 4900 C CA . GLU B 1 288 ? -7.809 33.781 14.781 1 89.31 288 GLU B CA 1
ATOM 4901 C C . GLU B 1 288 ? -6.402 34.25 14.453 1 89.31 288 GLU B C 1
ATOM 4903 O O . GLU B 1 288 ? -6.207 35.438 14.133 1 89.31 288 GLU B O 1
ATOM 4908 N N . PHE B 1 289 ? -5.523 33.312 14.367 1 87.38 289 PHE B N 1
ATOM 4909 C CA . PHE B 1 289 ? -4.117 33.688 14.234 1 87.38 289 PHE B CA 1
ATOM 4910 C C . PHE B 1 289 ? -3.83 34.25 12.852 1 87.38 289 PHE B C 1
ATOM 4912 O O . PHE B 1 289 ? -2.826 34.938 12.648 1 87.38 289 PHE B O 1
ATOM 4919 N N . GLN B 1 290 ? -4.645 34 11.891 1 86.5 290 GLN B N 1
ATOM 4920 C CA . GLN B 1 290 ? -4.41 34.531 10.547 1 86.5 290 GLN B CA 1
ATOM 4921 C C . GLN B 1 290 ? -4.484 36.062 10.547 1 86.5 290 GLN B C 1
ATOM 4923 O O . GLN B 1 290 ? -3.715 36.719 9.852 1 86.5 290 GLN B O 1
ATOM 4928 N N . SER B 1 291 ? -5.371 36.562 11.312 1 89.19 291 SER B N 1
ATOM 4929 C CA . SER B 1 291 ? -5.621 38 11.273 1 89.19 291 SER B CA 1
ATOM 4930 C C . SER B 1 291 ? -4.949 38.719 12.445 1 89.19 291 SER B C 1
ATOM 4932 O O . SER B 1 291 ? -4.98 39.938 12.539 1 89.19 291 SER B O 1
ATOM 4934 N N . ASP B 1 292 ? -4.32 38 13.312 1 92.06 292 ASP B N 1
ATOM 4935 C CA . ASP B 1 292 ? -3.705 38.562 14.508 1 92.06 292 ASP B CA 1
ATOM 4936 C C . ASP B 1 292 ? -2.182 38.469 14.438 1 92.06 292 ASP B C 1
ATOM 4938 O O . ASP B 1 292 ? -1.607 37.438 14.75 1 92.06 292 ASP B O 1
ATOM 4942 N N . PRO B 1 293 ? -1.524 39.531 14.188 1 91.88 293 PRO B N 1
ATOM 4943 C CA . PRO B 1 293 ? -0.069 39.5 14.031 1 91.88 293 PRO B CA 1
ATOM 4944 C C . PRO B 1 293 ? 0.66 39.062 15.305 1 91.88 293 PRO B C 1
ATOM 4946 O O . PRO B 1 293 ? 1.721 38.438 15.234 1 91.88 293 PRO B O 1
ATOM 4949 N N . GLU B 1 294 ? 0.119 39.438 16.422 1 93.31 294 GLU B N 1
ATOM 4950 C CA . GLU B 1 294 ? 0.752 39.062 17.688 1 93.31 294 GLU B CA 1
ATOM 4951 C C . GLU B 1 294 ? 0.743 37.562 17.906 1 93.31 294 GLU B C 1
ATOM 4953 O O . GLU B 1 294 ? 1.741 37 18.344 1 93.31 294 GLU B O 1
ATOM 4958 N N . VAL B 1 295 ? -0.368 37.031 17.625 1 93.56 295 VAL B N 1
ATOM 4959 C CA . VAL B 1 295 ? -0.49 35.594 17.781 1 93.56 295 VAL B CA 1
ATOM 4960 C C . VAL B 1 295 ? 0.429 34.875 16.781 1 93.56 295 VAL B C 1
ATOM 4962 O O . VAL B 1 295 ? 1.06 33.875 17.125 1 93.56 295 VAL B O 1
ATOM 4965 N N . ARG B 1 296 ? 0.518 35.406 15.594 1 94.31 296 ARG B N 1
ATOM 4966 C CA . ARG B 1 296 ? 1.408 34.844 14.586 1 94.31 296 ARG B CA 1
ATOM 4967 C C . ARG B 1 296 ? 2.852 34.812 15.078 1 94.31 296 ARG B C 1
ATOM 4969 O O . ARG B 1 296 ? 3.551 33.812 14.938 1 94.31 296 ARG B O 1
ATOM 4976 N N . GLU B 1 297 ? 3.207 35.906 15.656 1 93.44 297 GLU B N 1
ATOM 4977 C CA . GLU B 1 297 ? 4.57 36.031 16.172 1 93.44 297 GLU B CA 1
ATOM 4978 C C . GLU B 1 297 ? 4.805 35.031 17.312 1 93.44 297 GLU B C 1
ATOM 4980 O O . GLU B 1 297 ? 5.879 34.438 17.406 1 93.44 297 GLU B O 1
ATOM 4985 N N . GLN B 1 298 ? 3.859 34.938 18.125 1 95.25 298 GLN B N 1
ATOM 4986 C CA . GLN B 1 298 ? 3.959 33.969 19.219 1 95.25 298 GLN B CA 1
ATOM 4987 C C . GLN B 1 298 ? 4.102 32.562 18.719 1 95.25 298 GLN B C 1
ATOM 4989 O O . GLN B 1 298 ? 4.902 31.781 19.234 1 95.25 298 GLN B O 1
ATOM 4994 N N . PHE B 1 299 ? 3.293 32.219 17.75 1 96.25 299 PHE B N 1
ATOM 4995 C CA . PHE B 1 299 ? 3.336 30.875 17.172 1 96.25 299 PHE B CA 1
ATOM 4996 C C . PHE B 1 299 ? 4.711 30.578 16.578 1 96.25 299 PHE B C 1
ATOM 4998 O O . PHE B 1 299 ? 5.293 29.531 16.828 1 96.25 299 PHE B O 1
ATOM 5005 N N . ILE B 1 300 ? 5.238 31.516 15.828 1 94.69 300 ILE B N 1
ATOM 5006 C CA . ILE B 1 300 ? 6.531 31.344 15.172 1 94.69 300 ILE B CA 1
ATOM 5007 C C . ILE B 1 300 ? 7.625 31.188 16.234 1 94.69 300 ILE B C 1
ATOM 5009 O O . ILE B 1 300 ? 8.508 30.328 16.094 1 94.69 300 ILE B O 1
ATOM 5013 N N . THR B 1 301 ? 7.543 31.938 17.234 1 95 301 THR B N 1
ATOM 5014 C CA . THR B 1 301 ? 8.523 31.875 18.312 1 95 301 THR B CA 1
ATOM 5015 C C . THR B 1 301 ? 8.492 30.5 18.984 1 95 301 THR B C 1
ATOM 5017 O O . THR B 1 301 ? 9.539 29.906 19.25 1 95 301 THR B O 1
ATOM 5020 N N . LYS B 1 302 ? 7.328 30.031 19.281 1 96.38 302 LYS B N 1
ATOM 5021 C CA . LYS B 1 302 ? 7.176 28.734 19.922 1 96.38 302 LYS B CA 1
ATOM 5022 C C . LYS B 1 302 ? 7.699 27.609 19.016 1 96.38 302 LYS B C 1
ATOM 5024 O O . LYS B 1 302 ? 8.328 26.672 19.5 1 96.38 302 LYS B O 1
ATOM 5029 N N . VAL B 1 303 ? 7.434 27.719 17.75 1 96.31 303 VAL B N 1
ATOM 5030 C CA . VAL B 1 303 ? 7.895 26.719 16.781 1 96.31 303 VAL B CA 1
ATOM 5031 C C . VAL B 1 303 ? 9.422 26.734 16.719 1 96.31 303 VAL B C 1
ATOM 5033 O O . VAL B 1 303 ? 10.055 25.672 16.75 1 96.31 303 VAL B O 1
ATOM 5036 N N . CYS B 1 304 ? 9.992 27.891 16.703 1 92.19 304 CYS B N 1
ATOM 5037 C CA . CYS B 1 304 ? 11.445 28.016 16.656 1 92.19 304 CYS B CA 1
ATOM 5038 C C . CYS B 1 304 ? 12.086 27.406 17.906 1 92.19 304 CYS B C 1
ATOM 5040 O O . CYS B 1 304 ? 13.062 26.672 17.812 1 92.19 304 CYS B O 1
ATOM 5042 N N . ALA B 1 305 ? 11.492 27.75 19 1 93.94 305 ALA B N 1
ATOM 5043 C CA . ALA B 1 305 ? 12 27.203 20.25 1 93.94 305 ALA B CA 1
ATOM 5044 C C . ALA B 1 305 ? 11.891 25.672 20.25 1 93.94 305 ALA B C 1
ATOM 5046 O O . ALA B 1 305 ? 12.797 24.984 20.734 1 93.94 305 ALA B O 1
ATOM 5047 N N . PHE B 1 306 ? 10.828 25.203 19.75 1 95.56 306 PHE B N 1
ATOM 5048 C CA . PHE B 1 306 ? 10.586 23.766 19.688 1 95.56 306 PHE B CA 1
ATOM 5049 C C . PHE B 1 306 ? 11.625 23.094 18.812 1 95.56 306 PHE B C 1
ATOM 5051 O O . PHE B 1 306 ? 12.164 22.031 19.172 1 95.56 306 PHE B O 1
ATOM 5058 N N . PHE B 1 307 ? 11.914 23.656 17.672 1 92.56 307 PHE B N 1
ATOM 5059 C CA . PHE B 1 307 ? 12.906 23.094 16.75 1 92.56 307 PHE B CA 1
ATOM 5060 C C . PHE B 1 307 ? 14.297 23.156 17.375 1 92.56 307 PHE B C 1
ATOM 5062 O O . PHE B 1 307 ? 15.062 22.188 17.266 1 92.56 307 PHE B O 1
ATOM 5069 N N . LEU B 1 308 ? 14.617 24.219 18.031 1 88.06 308 LEU B N 1
ATOM 5070 C CA . LEU B 1 308 ? 15.922 24.359 18.656 1 88.06 308 LEU B CA 1
ATOM 5071 C C . LEU B 1 308 ? 16.125 23.328 19.75 1 88.06 308 LEU B C 1
ATOM 5073 O O . LEU B 1 308 ? 17.203 22.734 19.875 1 88.06 308 LEU B O 1
ATOM 5077 N N . LEU B 1 309 ? 15.148 23.125 20.5 1 89.88 309 LEU B N 1
ATOM 5078 C CA . LEU B 1 309 ? 15.203 22.219 21.641 1 89.88 309 LEU B CA 1
ATOM 5079 C C . LEU B 1 309 ? 15.375 20.766 21.188 1 89.88 309 LEU B C 1
ATOM 5081 O O . LEU B 1 309 ? 16.094 20 21.812 1 89.88 309 LEU B O 1
ATOM 5085 N N . HIS B 1 310 ? 14.758 20.406 20.062 1 89.94 310 HIS B N 1
ATOM 5086 C CA . HIS B 1 310 ? 14.664 18.984 19.734 1 89.94 310 HIS B CA 1
ATOM 5087 C C . HIS B 1 310 ? 15.578 18.625 18.562 1 89.94 310 HIS B C 1
ATOM 5089 O O . HIS B 1 310 ? 15.875 17.453 18.344 1 89.94 310 HIS B O 1
ATOM 5095 N N . PHE B 1 311 ? 16 19.594 17.859 1 84.56 311 PHE B N 1
ATOM 5096 C CA . PHE B 1 311 ? 16.828 19.281 16.688 1 84.56 311 PHE B CA 1
ATOM 5097 C C . PHE B 1 311 ? 18.297 19.562 16.969 1 84.56 311 PHE B C 1
ATOM 5099 O O . PHE B 1 311 ? 19.188 19.094 16.25 1 84.56 311 PHE B O 1
ATOM 5106 N N . HIS B 1 312 ? 18.625 20.422 17.938 1 74.31 312 HIS B N 1
ATOM 5107 C CA . HIS B 1 312 ? 19.984 20.734 18.328 1 74.31 312 HIS B CA 1
ATOM 5108 C C . HIS B 1 312 ? 20.188 20.578 19.828 1 74.31 312 HIS B C 1
ATOM 5110 O O . HIS B 1 312 ? 20.172 21.562 20.578 1 74.31 312 HIS B O 1
ATOM 5116 N N . PRO B 1 313 ? 20.219 19.391 20.359 1 59.38 313 PRO B N 1
ATOM 5117 C CA . PRO B 1 313 ? 20.281 19.266 21.812 1 59.38 313 PRO B CA 1
ATOM 5118 C C . PRO B 1 313 ? 21.5 19.953 22.406 1 59.38 313 PRO B C 1
ATOM 5120 O O . PRO B 1 313 ? 21.531 20.266 23.609 1 59.38 313 PRO B O 1
ATOM 5123 N N . THR B 1 314 ? 22.516 20.031 21.719 1 54.09 314 THR B N 1
ATOM 5124 C CA . THR B 1 314 ? 23.641 20.656 22.406 1 54.09 314 THR B CA 1
ATOM 5125 C C . THR B 1 314 ? 23.422 22.172 22.531 1 54.09 314 THR B C 1
ATOM 5127 O O . THR B 1 314 ? 24.266 22.875 23.094 1 54.09 314 THR B O 1
ATOM 5130 N N . ALA B 1 315 ? 22.453 22.766 21.953 1 47.44 315 ALA B N 1
ATOM 5131 C CA . ALA B 1 315 ? 22.328 24.219 22.031 1 47.44 315 ALA B CA 1
ATOM 5132 C C . ALA B 1 315 ? 21.781 24.641 23.391 1 47.44 315 ALA B C 1
ATOM 5134 O O . ALA B 1 315 ? 20.719 24.172 23.828 1 47.44 315 ALA B O 1
ATOM 5135 N N . ALA B 1 316 ? 22.609 25 24.391 1 39.78 316 ALA B N 1
ATOM 5136 C CA . ALA B 1 316 ? 22.406 25.609 25.703 1 39.78 316 ALA B CA 1
ATOM 5137 C C . ALA B 1 316 ? 21.391 26.734 25.641 1 39.78 316 ALA B C 1
ATOM 5139 O O . ALA B 1 316 ? 21.547 27.688 24.875 1 39.78 316 ALA B O 1
ATOM 5140 N N . VAL B 1 317 ? 20.156 26.516 25.766 1 43.56 317 VAL B N 1
ATOM 5141 C CA . VAL B 1 317 ? 19.203 27.609 25.953 1 43.56 317 VAL B CA 1
ATOM 5142 C C . VAL B 1 317 ? 19.797 28.656 26.906 1 43.56 317 VAL B C 1
ATOM 5144 O O . VAL B 1 317 ? 20.297 28.312 27.984 1 43.56 317 VAL B O 1
ATOM 5147 N N . PRO B 1 318 ? 20.156 29.797 26.453 1 35.22 318 PRO B N 1
ATOM 5148 C CA . PRO B 1 318 ? 20.562 30.781 27.438 1 35.22 318 PRO B CA 1
ATOM 5149 C C . PRO B 1 318 ? 19.547 30.969 28.562 1 35.22 318 PRO B C 1
ATOM 5151 O O . PRO B 1 318 ? 18.344 31.078 28.281 1 35.22 318 PRO B O 1
ATOM 5154 N N . VAL B 1 319 ? 19.703 30.359 29.703 1 34.16 319 VAL B N 1
ATOM 5155 C CA . VAL B 1 319 ? 18.938 30.688 30.906 1 34.16 319 VAL B CA 1
ATOM 5156 C C . VAL B 1 319 ? 18.75 32.188 31.016 1 34.16 319 VAL B C 1
ATOM 5158 O O . VAL B 1 319 ? 19.734 32.938 31.062 1 34.16 319 VAL B O 1
ATOM 5161 N N . LEU B 1 320 ? 17.719 32.688 30.391 1 29.31 320 LEU B N 1
ATOM 5162 C CA . LEU B 1 320 ? 17.359 34.062 30.75 1 29.31 320 LEU B CA 1
ATOM 5163 C C . LEU B 1 320 ? 17.391 34.25 32.25 1 29.31 320 LEU B C 1
ATOM 5165 O O . LEU B 1 320 ? 16.625 33.594 32.969 1 29.31 320 LEU B O 1
ATOM 5169 N N . THR B 1 321 ? 18.516 34.375 32.812 1 27.52 321 THR B N 1
ATOM 5170 C CA . THR B 1 321 ? 18.609 34.875 34.156 1 27.52 321 THR B CA 1
ATOM 5171 C C . THR B 1 321 ? 17.656 36.062 34.375 1 27.52 321 THR B C 1
ATOM 5173 O O . THR B 1 321 ? 17.734 37.062 33.656 1 27.52 321 THR B O 1
ATOM 5176 N N . THR B 1 322 ? 16.453 35.719 34.875 1 25.25 322 THR B N 1
ATOM 5177 C CA . THR B 1 322 ? 15.812 36.781 35.594 1 25.25 322 THR B CA 1
ATOM 5178 C C . THR B 1 322 ? 16.719 37.312 36.719 1 25.25 322 THR B C 1
ATOM 5180 O O . THR B 1 322 ? 17.312 36.5 37.469 1 25.25 322 THR B O 1
#